Protein AF-L2F739-F1 (afdb_monomer_lite)

Structure (mmCIF, N/CA/C/O backbone):
data_AF-L2F739-F1
#
_entry.id   AF-L2F739-F1
#
loop_
_atom_site.group_PDB
_atom_site.id
_atom_site.type_symbol
_atom_site.label_atom_id
_atom_site.label_alt_id
_atom_site.label_comp_id
_atom_site.label_asym_id
_atom_site.label_entity_id
_atom_site.label_seq_id
_atom_site.pdbx_PDB_ins_code
_atom_site.Cartn_x
_atom_site.Cartn_y
_atom_site.Cartn_z
_atom_site.occupancy
_atom_site.B_iso_or_equiv
_atom_site.auth_seq_id
_atom_site.auth_comp_id
_atom_site.auth_asym_id
_atom_site.auth_atom_id
_atom_site.pdbx_PDB_model_num
ATOM 1 N N . MET A 1 1 ? -1.216 -64.409 35.225 1.00 67.25 1 MET A N 1
ATOM 2 C CA . MET A 1 1 ? -1.099 -62.925 35.277 1.00 67.25 1 MET A CA 1
ATOM 3 C C . MET A 1 1 ? -0.283 -62.296 34.138 1.00 67.25 1 MET A C 1
ATOM 5 O O . MET A 1 1 ? -0.705 -61.279 33.597 1.00 67.25 1 MET A O 1
ATOM 9 N N . THR A 1 2 ? 0.856 -62.864 33.727 1.00 81.44 2 THR A N 1
ATOM 10 C CA . THR A 1 2 ? 1.763 -62.263 32.718 1.00 81.44 2 THR A CA 1
ATOM 11 C C . THR A 1 2 ? 1.132 -62.043 31.331 1.00 81.44 2 THR A C 1
ATOM 13 O O . THR A 1 2 ? 1.406 -61.030 30.682 1.00 81.44 2 THR A O 1
ATOM 16 N N . GLY A 1 3 ? 0.235 -62.931 30.884 1.00 84.94 3 GLY A N 1
ATOM 17 C CA . GLY A 1 3 ? -0.478 -62.794 29.603 1.00 84.94 3 GLY A CA 1
ATOM 18 C C . GLY A 1 3 ? -1.440 -61.597 29.541 1.00 84.94 3 GLY A C 1
ATOM 19 O O . GLY A 1 3 ? -1.494 -60.889 28.534 1.00 84.94 3 GLY A O 1
ATOM 20 N N . PHE A 1 4 ? -2.140 -61.304 30.641 1.00 83.69 4 PHE A N 1
ATOM 21 C CA . PHE A 1 4 ? -3.095 -60.192 30.718 1.00 83.69 4 PHE A CA 1
ATOM 22 C C . PHE A 1 4 ? -2.386 -58.829 30.654 1.00 83.69 4 PHE A C 1
ATOM 24 O O . PHE A 1 4 ? -2.796 -57.935 29.910 1.00 83.69 4 PHE A O 1
ATOM 31 N N . ILE A 1 5 ? -1.238 -58.704 31.333 1.00 86.38 5 ILE A N 1
ATOM 32 C CA . ILE A 1 5 ? -0.396 -57.497 31.296 1.00 86.38 5 ILE A CA 1
ATOM 33 C C . ILE A 1 5 ? 0.148 -57.246 29.879 1.00 86.38 5 ILE A C 1
ATOM 35 O O . ILE A 1 5 ? 0.117 -56.107 29.398 1.00 86.38 5 ILE A O 1
ATOM 39 N N . LYS A 1 6 ? 0.588 -58.297 29.165 1.00 86.56 6 LYS A N 1
ATOM 40 C CA . LYS A 1 6 ? 1.022 -58.179 27.758 1.00 86.56 6 LYS A CA 1
ATOM 41 C C . LYS A 1 6 ? -0.115 -57.684 26.851 1.00 86.56 6 LYS A C 1
ATOM 43 O O . LYS A 1 6 ? 0.117 -56.787 26.036 1.00 86.56 6 LYS A O 1
ATOM 48 N N . LYS A 1 7 ? -1.343 -58.187 27.031 1.00 88.88 7 LYS A N 1
ATOM 49 C CA . LYS A 1 7 ? -2.523 -57.786 26.240 1.00 88.88 7 LYS A CA 1
ATOM 50 C C . LYS A 1 7 ? -2.897 -56.312 26.453 1.00 88.88 7 LYS A C 1
ATOM 52 O O . LYS A 1 7 ? -3.094 -55.587 25.476 1.00 88.88 7 LYS A O 1
ATOM 57 N N . ILE A 1 8 ? -2.887 -55.827 27.699 1.00 88.31 8 ILE A N 1
ATOM 58 C CA . ILE A 1 8 ? -3.132 -54.404 28.009 1.00 88.31 8 ILE A CA 1
ATOM 59 C C . ILE A 1 8 ? -2.053 -53.508 27.386 1.00 88.31 8 ILE A C 1
ATOM 61 O O . ILE A 1 8 ? -2.364 -52.458 26.812 1.00 88.31 8 ILE A O 1
ATOM 65 N N . LYS A 1 9 ? -0.779 -53.915 27.456 1.00 85.81 9 LYS A N 1
ATOM 66 C CA . LYS A 1 9 ? 0.335 -53.143 26.881 1.00 85.81 9 LYS A CA 1
ATOM 67 C C . LYS A 1 9 ? 0.230 -53.056 25.352 1.00 85.81 9 LYS A C 1
ATOM 69 O O . LYS A 1 9 ? 0.420 -51.973 24.795 1.00 85.81 9 LYS A O 1
ATOM 74 N N . ALA A 1 10 ? -0.162 -54.147 24.690 1.00 85.69 10 ALA A N 1
ATOM 75 C CA . ALA A 1 10 ? -0.420 -54.175 23.249 1.00 85.69 10 ALA A CA 1
ATOM 76 C C . ALA A 1 10 ? -1.598 -53.264 22.846 1.00 85.69 10 ALA A C 1
ATOM 78 O O . ALA A 1 10 ? -1.472 -52.470 21.910 1.00 85.69 10 ALA A O 1
ATOM 79 N N . MET A 1 11 ? -2.709 -53.289 23.594 1.00 87.75 11 MET A N 1
ATOM 80 C CA . MET A 1 11 ? -3.855 -52.397 23.355 1.00 87.75 11 MET A CA 1
ATOM 81 C C . MET A 1 11 ? -3.488 -50.915 23.523 1.00 87.75 11 MET A C 1
ATOM 83 O O . MET A 1 11 ? -3.843 -50.092 22.674 1.00 87.75 11 MET A O 1
ATOM 87 N N . LYS A 1 12 ? -2.717 -50.562 24.564 1.00 85.81 12 LYS A N 1
ATOM 88 C CA . LYS A 1 12 ? -2.228 -49.185 24.769 1.00 85.81 12 LYS A CA 1
ATOM 89 C C . LYS A 1 12 ? -1.313 -48.725 23.626 1.00 85.81 12 LYS A C 1
ATOM 91 O O . LYS A 1 12 ? -1.476 -47.605 23.137 1.00 85.81 12 LYS A O 1
ATOM 96 N N . MET A 1 13 ? -0.407 -49.584 23.148 1.00 85.69 13 MET A N 1
ATOM 97 C CA . MET A 1 13 ? 0.459 -49.266 22.002 1.00 85.69 13 MET A CA 1
ATOM 98 C C . MET A 1 13 ? -0.331 -49.066 20.702 1.00 85.69 13 MET A C 1
ATOM 100 O O . MET A 1 13 ? -0.058 -48.118 19.961 1.00 85.69 13 MET A O 1
ATOM 104 N N . ASN A 1 14 ? -1.342 -49.897 20.436 1.00 87.12 14 ASN A N 1
ATOM 105 C CA . ASN A 1 14 ? -2.196 -49.734 19.258 1.00 87.12 14 ASN A CA 1
ATOM 106 C C . ASN A 1 14 ? -3.022 -48.442 19.324 1.00 87.12 14 ASN A C 1
ATOM 108 O O . ASN A 1 14 ? -3.073 -47.699 18.340 1.00 87.12 14 ASN A O 1
ATOM 112 N N . ARG A 1 15 ? -3.577 -48.096 20.494 1.00 84.69 15 ARG A N 1
ATOM 113 C CA . ARG A 1 15 ? -4.313 -46.835 20.684 1.00 84.69 15 ARG A CA 1
ATOM 114 C C . ARG A 1 15 ? -3.415 -45.609 20.467 1.00 84.69 15 ARG A C 1
ATOM 116 O O . ARG A 1 15 ? -3.826 -44.670 19.785 1.00 84.69 15 ARG A O 1
ATOM 123 N N . ALA A 1 16 ? -2.169 -45.641 20.947 1.00 83.12 16 ALA A N 1
ATOM 124 C CA . ALA A 1 16 ? -1.191 -44.574 20.713 1.00 83.12 16 ALA A CA 1
ATOM 125 C C . ALA A 1 16 ? -0.824 -44.421 19.222 1.00 83.12 16 ALA A C 1
ATOM 127 O O . ALA A 1 16 ? -0.783 -43.299 18.708 1.00 83.12 16 ALA A O 1
ATOM 128 N N . LYS A 1 17 ? -0.629 -45.532 18.494 1.00 87.94 17 LYS A N 1
ATOM 129 C CA . LYS A 1 17 ? -0.374 -45.511 17.039 1.00 87.94 17 LYS A CA 1
ATOM 130 C C . LYS A 1 17 ? -1.552 -44.917 16.257 1.00 87.94 17 LYS A C 1
ATOM 132 O O . LYS A 1 17 ? -1.333 -44.104 15.357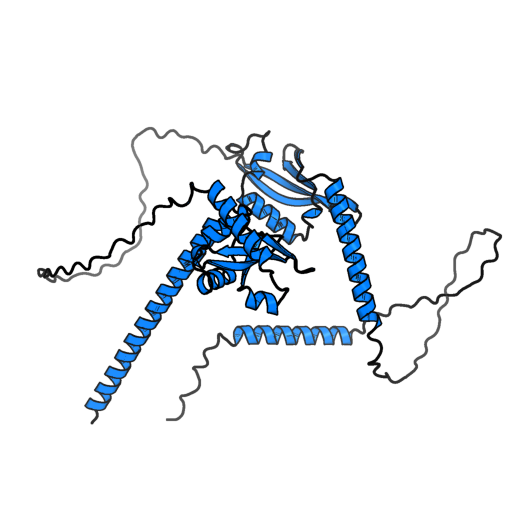 1.00 87.94 17 LYS A O 1
ATOM 137 N N . ILE A 1 18 ? -2.789 -45.265 16.619 1.00 88.06 18 ILE A N 1
ATOM 138 C CA . ILE A 1 18 ? -4.003 -44.723 15.982 1.00 88.06 18 ILE A CA 1
ATOM 139 C C . ILE A 1 18 ? -4.123 -43.212 16.230 1.00 88.06 18 ILE A C 1
ATOM 141 O O . ILE A 1 18 ? -4.359 -42.450 15.289 1.00 88.06 18 ILE A O 1
ATOM 145 N N . MET A 1 19 ? -3.902 -42.760 17.469 1.00 79.69 19 MET A N 1
ATOM 146 C CA . MET A 1 19 ? -3.938 -41.332 17.816 1.00 79.69 19 MET A CA 1
ATOM 147 C C . MET A 1 19 ? -2.846 -40.533 17.090 1.00 79.69 19 MET A C 1
ATOM 149 O O . MET A 1 19 ? -3.117 -39.445 16.578 1.00 79.69 19 MET A O 1
ATOM 153 N N . SER A 1 20 ? -1.639 -41.095 16.959 1.00 90.94 20 SER A N 1
ATOM 154 C CA . SER A 1 20 ? -0.543 -40.485 16.194 1.00 90.94 20 SER A CA 1
ATOM 155 C C . SER A 1 20 ? -0.905 -40.307 14.712 1.00 90.94 20 SER A C 1
ATOM 157 O O . SER A 1 20 ? -0.803 -39.197 14.183 1.00 90.94 20 SER A O 1
ATOM 159 N N . LYS A 1 21 ? -1.448 -41.350 14.061 1.00 90.38 21 LYS A N 1
ATOM 160 C CA . LYS A 1 21 ? -1.897 -41.280 12.656 1.00 90.38 21 LYS A CA 1
ATOM 161 C C . LYS A 1 21 ? -3.018 -40.253 12.447 1.00 90.38 21 LYS A C 1
ATOM 163 O O . LYS A 1 21 ? -2.969 -39.491 11.478 1.00 90.38 21 LYS A O 1
ATOM 168 N N . LYS A 1 22 ? -4.003 -40.174 13.356 1.00 89.44 22 LYS A N 1
ATOM 169 C CA . LYS A 1 22 ? -5.077 -39.158 13.294 1.00 89.44 22 LYS A CA 1
ATOM 170 C C . LYS A 1 22 ? -4.517 -37.734 13.395 1.00 89.44 22 LYS A C 1
ATOM 172 O O . LYS A 1 22 ? -4.870 -36.879 12.580 1.00 89.44 22 LYS A O 1
ATOM 177 N N . ASN A 1 23 ? -3.597 -37.489 14.329 1.00 89.44 23 ASN A N 1
ATOM 178 C CA . ASN A 1 23 ? -2.951 -36.184 14.488 1.00 89.44 23 ASN A CA 1
ATOM 179 C C . ASN A 1 23 ? -2.081 -35.811 13.280 1.00 89.44 23 ASN A C 1
ATOM 181 O O . ASN A 1 23 ? -2.120 -34.665 12.826 1.00 89.44 23 ASN A O 1
ATOM 185 N N . GLN A 1 24 ? -1.349 -36.771 12.709 1.00 91.94 24 GLN A N 1
ATOM 186 C CA . GLN A 1 24 ? -0.554 -36.560 11.498 1.00 91.94 24 GLN A CA 1
ATOM 187 C C . GLN A 1 24 ? -1.440 -36.212 10.292 1.00 91.94 24 GLN A C 1
ATOM 189 O O . GLN A 1 24 ? -1.155 -35.242 9.590 1.00 91.94 24 GLN A O 1
ATOM 194 N N . LYS A 1 25 ? -2.562 -36.920 10.095 1.00 92.94 25 LYS A N 1
ATOM 195 C CA . LYS A 1 25 ? -3.539 -36.617 9.032 1.00 92.94 25 LYS A CA 1
ATOM 196 C C . LYS A 1 25 ? -4.160 -35.227 9.209 1.00 92.94 25 LYS A C 1
ATOM 198 O O . LYS A 1 25 ? -4.282 -34.486 8.235 1.00 92.94 25 LYS A O 1
ATOM 203 N N . LYS A 1 26 ? -4.494 -34.831 10.445 1.00 91.94 26 LYS A N 1
ATOM 204 C CA . LYS A 1 26 ? -5.002 -33.481 10.757 1.00 91.94 26 LYS A CA 1
ATOM 205 C C . LYS A 1 26 ? -3.968 -32.394 10.432 1.00 91.94 26 LYS A C 1
ATOM 207 O O . LYS A 1 26 ? -4.311 -31.410 9.781 1.00 91.94 26 LYS A O 1
ATOM 212 N N . ARG A 1 27 ? -2.699 -32.596 10.813 1.00 89.62 27 ARG A N 1
ATOM 213 C CA . ARG A 1 27 ? -1.588 -31.683 10.477 1.00 89.62 27 ARG A CA 1
ATOM 214 C C . ARG A 1 27 ? -1.373 -31.569 8.967 1.00 89.62 27 ARG A C 1
ATOM 216 O O . ARG A 1 27 ? -1.222 -30.462 8.463 1.00 89.62 27 ARG A O 1
ATOM 223 N N . MET A 1 28 ? -1.419 -32.689 8.246 1.00 93.94 28 MET A N 1
ATOM 224 C CA . MET A 1 28 ? -1.268 -32.715 6.789 1.00 93.94 28 MET A CA 1
ATOM 225 C C . MET A 1 28 ? -2.395 -31.948 6.083 1.00 93.94 28 MET A C 1
ATOM 227 O O . MET A 1 28 ? -2.114 -31.127 5.215 1.00 93.94 28 MET A O 1
ATOM 231 N N . ARG A 1 29 ? -3.657 -32.134 6.500 1.00 91.06 29 ARG A N 1
ATOM 232 C CA . ARG A 1 29 ? -4.804 -31.373 5.965 1.00 91.06 29 ARG A CA 1
ATOM 233 C C . ARG A 1 29 ? -4.651 -29.867 6.191 1.00 91.06 29 ARG A C 1
ATOM 235 O O . ARG A 1 29 ? -4.855 -29.093 5.261 1.00 91.06 29 ARG A O 1
ATOM 242 N N . HIS A 1 30 ? -4.231 -29.459 7.390 1.00 83.19 30 HIS A N 1
ATOM 243 C CA . HIS A 1 30 ? -3.979 -28.049 7.693 1.00 83.19 30 HIS A CA 1
ATOM 244 C C . HIS A 1 30 ? -2.830 -27.476 6.845 1.00 83.19 30 HIS A C 1
ATOM 246 O O . HIS A 1 30 ? -2.929 -26.356 6.353 1.00 83.19 30 HIS A O 1
ATOM 252 N N . ALA A 1 31 ? -1.759 -28.245 6.625 1.00 84.69 31 ALA A N 1
ATOM 253 C CA . ALA A 1 31 ? -0.638 -27.827 5.783 1.00 84.69 31 ALA A CA 1
ATOM 254 C C . ALA A 1 31 ? -1.032 -27.690 4.301 1.00 84.69 31 ALA A C 1
ATOM 256 O O . ALA A 1 31 ? -0.622 -26.734 3.647 1.00 84.69 31 ALA A O 1
ATOM 257 N N . ILE A 1 32 ? -1.850 -28.609 3.774 1.00 88.50 32 ILE A N 1
ATOM 258 C CA . ILE A 1 32 ? -2.370 -28.535 2.399 1.00 88.50 32 ILE A CA 1
ATOM 259 C C . ILE A 1 32 ? -3.273 -27.308 2.232 1.00 88.50 32 ILE A C 1
ATOM 261 O O . ILE A 1 32 ? -3.100 -26.559 1.271 1.00 88.50 32 ILE A O 1
ATOM 265 N N . HIS A 1 33 ? -4.188 -27.066 3.177 1.00 78.06 33 HIS A N 1
ATOM 266 C CA . HIS A 1 33 ? -5.046 -25.879 3.167 1.00 78.06 33 HIS A CA 1
ATOM 267 C C . HIS A 1 33 ? -4.211 -24.591 3.177 1.00 78.06 33 HIS A C 1
ATOM 269 O O . HIS A 1 33 ? -4.406 -23.716 2.341 1.00 78.06 33 HIS A O 1
ATOM 275 N N . GLN A 1 34 ? -3.209 -24.518 4.054 1.00 73.62 34 GLN A N 1
ATOM 276 C CA . GLN A 1 34 ? -2.323 -23.360 4.159 1.00 73.62 34 GLN A CA 1
ATOM 277 C C . GLN A 1 34 ? -1.484 -23.131 2.889 1.00 73.62 34 GLN A C 1
ATOM 279 O O . GLN A 1 34 ? -1.303 -21.989 2.477 1.00 73.62 34 GLN A O 1
ATOM 284 N N . ARG A 1 35 ? -1.019 -24.199 2.220 1.00 75.69 35 ARG A N 1
ATOM 285 C CA . ARG A 1 35 ? -0.319 -24.094 0.926 1.00 75.69 35 ARG A CA 1
ATOM 286 C C . ARG A 1 35 ? -1.227 -23.592 -0.194 1.00 75.69 35 ARG A C 1
ATOM 288 O O . ARG A 1 35 ? -0.781 -22.765 -0.983 1.00 75.69 35 ARG A O 1
ATOM 295 N N . ARG A 1 36 ? -2.473 -24.077 -0.271 1.00 75.75 36 ARG A N 1
ATOM 296 C CA . ARG A 1 36 ? -3.456 -23.586 -1.253 1.00 75.75 36 ARG A CA 1
ATOM 297 C C . ARG A 1 36 ? -3.735 -22.101 -1.048 1.00 75.75 36 ARG A C 1
ATOM 299 O O . ARG A 1 36 ? -3.716 -21.352 -2.015 1.00 75.75 36 ARG A O 1
ATOM 306 N N . GLU A 1 37 ? -3.893 -21.663 0.198 1.00 68.12 37 GLU A N 1
ATOM 307 C CA . GLU A 1 37 ? -4.050 -20.239 0.501 1.00 68.12 37 GLU A CA 1
ATOM 308 C C . GLU A 1 37 ? -2.829 -19.424 0.089 1.00 68.12 37 GLU A C 1
ATOM 310 O O . GLU A 1 37 ? -2.983 -18.423 -0.599 1.00 68.12 37 GLU A O 1
ATOM 315 N N . ASP A 1 38 ? -1.617 -19.857 0.445 1.00 69.00 38 ASP A N 1
ATOM 316 C CA . ASP A 1 38 ? -0.391 -19.149 0.061 1.00 69.00 38 ASP A CA 1
ATOM 317 C C . ASP A 1 38 ? -0.229 -19.056 -1.472 1.00 69.00 38 ASP A C 1
ATOM 319 O O . ASP A 1 38 ? 0.294 -18.059 -1.971 1.00 69.00 38 ASP A O 1
ATOM 323 N N . GLN A 1 39 ? -0.699 -20.054 -2.231 1.00 70.81 39 GLN A N 1
ATOM 324 C CA . GLN A 1 39 ? -0.739 -19.993 -3.697 1.00 70.81 39 GLN A CA 1
ATOM 325 C C . GLN A 1 39 ? -1.788 -18.999 -4.214 1.00 70.81 39 GLN A C 1
ATOM 327 O O . GLN A 1 39 ? -1.472 -18.216 -5.109 1.00 70.81 39 GLN A O 1
ATOM 332 N N . ILE A 1 40 ? -2.991 -18.978 -3.630 1.00 65.06 40 ILE A N 1
ATOM 333 C CA . ILE A 1 40 ? -4.033 -17.993 -3.965 1.00 65.06 40 ILE A CA 1
ATOM 334 C C . ILE A 1 40 ? -3.528 -16.575 -3.663 1.00 65.06 40 ILE A C 1
ATOM 336 O O . ILE A 1 40 ? -3.599 -15.709 -4.524 1.00 65.06 40 ILE A O 1
ATOM 340 N N . PHE A 1 41 ? -2.901 -16.347 -2.504 1.00 58.59 41 PHE A N 1
ATOM 341 C CA . PHE A 1 41 ? -2.300 -15.054 -2.156 1.00 58.59 41 PHE A CA 1
ATOM 342 C C . PHE A 1 41 ? -1.212 -14.611 -3.139 1.00 58.59 41 PHE A C 1
ATOM 344 O O . PHE A 1 41 ? -1.096 -13.420 -3.420 1.00 58.59 41 PHE A O 1
ATOM 351 N N . LYS A 1 42 ? -0.396 -15.543 -3.647 1.00 62.44 42 LYS A N 1
ATOM 352 C CA . LYS A 1 42 ? 0.616 -15.221 -4.662 1.00 62.44 42 LYS A CA 1
ATOM 353 C C . LYS A 1 42 ? -0.017 -14.840 -6.003 1.00 62.44 42 LYS A C 1
ATOM 355 O O . LYS A 1 42 ? 0.483 -13.910 -6.618 1.00 62.44 42 LYS A O 1
ATOM 360 N N . LYS A 1 43 ? -1.103 -15.506 -6.416 1.00 58.59 43 LYS A N 1
ATOM 361 C CA . LYS A 1 43 ? -1.837 -15.179 -7.653 1.00 58.59 43 LYS A CA 1
ATOM 362 C C . LYS A 1 43 ? -2.639 -13.875 -7.557 1.00 58.59 43 LYS A C 1
ATOM 364 O O . LYS A 1 43 ? -2.685 -13.122 -8.519 1.00 58.59 43 LYS A O 1
ATOM 369 N N . VAL A 1 44 ? -3.230 -13.568 -6.402 1.00 55.00 44 VAL A N 1
ATOM 370 C CA . VAL A 1 44 ? -3.993 -12.317 -6.211 1.00 55.00 44 VAL A CA 1
ATOM 371 C C . VAL A 1 44 ? -3.073 -11.092 -6.258 1.00 55.00 44 VAL A C 1
ATOM 373 O O . VAL A 1 44 ? -3.451 -10.064 -6.802 1.00 55.00 44 VAL A O 1
ATOM 376 N N . LYS A 1 45 ? -1.819 -11.211 -5.796 1.00 56.03 45 LYS A N 1
ATOM 377 C CA . LYS A 1 45 ? -0.814 -10.140 -5.934 1.00 56.03 45 LYS A CA 1
ATOM 378 C C . LYS A 1 45 ? -0.455 -9.779 -7.380 1.00 56.03 45 LYS A C 1
ATOM 380 O O . LYS A 1 45 ? 0.146 -8.734 -7.587 1.00 56.03 45 LYS A O 1
ATOM 385 N N . THR A 1 46 ? -0.753 -10.642 -8.348 1.00 53.19 46 THR A N 1
ATOM 386 C CA . THR A 1 46 ? -0.396 -10.435 -9.760 1.00 53.19 46 THR A CA 1
ATOM 387 C C . THR A 1 46 ? -1.554 -9.917 -10.616 1.00 53.19 46 THR A C 1
ATOM 389 O O . THR A 1 46 ? -1.350 -9.671 -11.795 1.00 53.19 46 THR A O 1
ATOM 392 N N . ALA A 1 47 ? -2.752 -9.736 -10.053 1.00 54.97 47 ALA A N 1
ATOM 393 C CA . ALA A 1 47 ? -3.973 -9.461 -10.815 1.00 54.97 47 ALA A CA 1
ATOM 394 C C . ALA A 1 47 ? -4.347 -7.964 -10.914 1.00 54.97 47 ALA A C 1
ATOM 396 O O . ALA A 1 47 ? -5.523 -7.637 -10.956 1.00 54.97 47 ALA A O 1
ATOM 397 N N . GLY A 1 48 ? -3.379 -7.040 -10.909 1.00 69.38 48 GLY A N 1
ATOM 398 C CA . GLY A 1 48 ? -3.652 -5.602 -11.106 1.00 69.38 48 GLY A CA 1
ATOM 399 C C . GLY A 1 48 ? -4.337 -4.870 -9.938 1.00 69.38 48 GLY A C 1
ATOM 400 O O . GLY A 1 48 ? -4.503 -3.659 -10.001 1.00 69.38 48 GLY A O 1
ATOM 401 N N . HIS A 1 49 ? -4.677 -5.571 -8.856 1.00 77.25 49 HIS A N 1
ATOM 402 C CA . HIS A 1 49 ? -5.257 -4.993 -7.643 1.00 77.25 49 HIS A CA 1
ATOM 403 C C . HIS A 1 49 ? -4.203 -4.298 -6.772 1.00 77.25 49 HIS A C 1
ATOM 405 O O . HIS A 1 49 ? -3.181 -4.900 -6.420 1.00 77.25 49 HIS A O 1
ATOM 411 N N . PHE A 1 50 ? -4.455 -3.044 -6.382 1.00 85.62 50 PHE A N 1
ATOM 412 C CA . PHE A 1 50 ? -3.584 -2.318 -5.450 1.00 85.62 50 PHE A CA 1
ATOM 413 C C . PHE A 1 50 ? -3.760 -2.845 -4.021 1.00 85.62 50 PHE A C 1
ATOM 415 O O . PHE A 1 50 ? -2.785 -3.000 -3.273 1.00 85.62 50 PHE A O 1
ATOM 422 N N . SER A 1 51 ? -4.997 -3.162 -3.633 1.00 92.25 51 SER A N 1
ATOM 423 C CA . SER A 1 51 ? -5.311 -3.614 -2.284 1.00 92.25 51 SER A CA 1
ATOM 424 C C . SER A 1 51 ? -5.126 -5.121 -2.126 1.00 92.25 51 SER A C 1
ATOM 426 O O . SER A 1 51 ? -5.640 -5.931 -2.892 1.00 92.25 51 SER A O 1
ATOM 428 N N . TYR A 1 52 ? -4.442 -5.538 -1.058 1.00 94.25 52 TYR A N 1
ATOM 429 C CA . TYR A 1 52 ? -4.325 -6.960 -0.715 1.00 94.25 52 TYR A CA 1
ATOM 430 C C . TYR A 1 52 ? -4.372 -7.205 0.791 1.00 94.25 52 TYR A C 1
ATOM 432 O O . TYR A 1 52 ? -3.850 -6.435 1.601 1.00 94.25 52 TYR A O 1
ATOM 440 N N . LEU A 1 53 ? -4.967 -8.327 1.198 1.00 96.19 53 LEU A N 1
ATOM 441 C CA . LEU A 1 53 ? -5.125 -8.656 2.612 1.00 96.19 53 LEU A CA 1
ATOM 442 C C . LEU A 1 53 ? -3.874 -9.315 3.197 1.00 96.19 53 LEU A C 1
ATOM 444 O O . LEU A 1 53 ? -3.252 -10.204 2.613 1.00 96.19 53 LEU A O 1
ATOM 448 N N . SER A 1 54 ? -3.528 -8.933 4.424 1.00 96.12 54 SER A N 1
ATOM 449 C CA . SER A 1 54 ? -2.586 -9.695 5.237 1.00 96.12 54 SER A CA 1
ATOM 450 C C . SER A 1 54 ? -3.191 -11.038 5.680 1.00 96.12 54 SER A C 1
ATOM 452 O O . SER A 1 54 ? -4.409 -11.190 5.772 1.00 96.12 54 SER A O 1
ATOM 454 N N . LYS A 1 55 ? -2.344 -12.008 6.062 1.00 95.44 55 LYS A N 1
ATOM 455 C CA . LYS A 1 55 ? -2.810 -13.278 6.663 1.00 95.44 55 LYS A CA 1
ATOM 456 C C . LYS A 1 55 ? -3.706 -13.046 7.887 1.00 95.44 55 LYS A C 1
ATOM 458 O O . LYS A 1 55 ? -4.652 -13.792 8.119 1.00 95.44 55 LYS A O 1
ATOM 463 N N . HIS A 1 56 ? -3.411 -12.003 8.666 1.00 97.44 56 HIS A N 1
ATOM 464 C CA . HIS A 1 56 ? -4.222 -11.625 9.818 1.00 97.44 56 HIS A CA 1
ATOM 465 C C . HIS A 1 56 ? -5.577 -11.048 9.391 1.00 97.44 56 HIS A C 1
ATOM 467 O O . HIS A 1 56 ? -6.599 -11.471 9.925 1.00 97.44 56 HIS A O 1
ATOM 473 N N . ALA A 1 57 ? -5.594 -10.154 8.399 1.00 97.50 57 ALA A N 1
ATOM 474 C CA . ALA A 1 57 ? -6.820 -9.573 7.858 1.00 97.50 57 ALA A CA 1
ATOM 475 C C . ALA A 1 57 ? -7.757 -10.644 7.298 1.00 97.50 57 ALA A C 1
ATOM 477 O O . ALA A 1 57 ? -8.926 -10.645 7.656 1.00 97.50 57 ALA A O 1
ATOM 478 N N . VAL A 1 58 ? -7.247 -11.611 6.525 1.00 96.75 58 VAL A N 1
ATOM 479 C CA . VAL A 1 58 ? -8.071 -12.720 6.007 1.00 96.75 58 VAL A CA 1
ATOM 480 C C . VAL A 1 58 ? -8.686 -13.542 7.132 1.00 96.75 58 VAL A C 1
ATOM 482 O O . VAL A 1 58 ? -9.873 -13.860 7.087 1.00 96.75 58 VAL A O 1
ATOM 485 N N . LYS A 1 59 ? -7.910 -13.852 8.178 1.00 97.19 59 LYS A N 1
ATOM 486 C CA . LYS A 1 59 ? -8.444 -14.554 9.349 1.00 97.19 59 LYS A CA 1
ATOM 487 C C . LYS A 1 59 ? -9.554 -13.747 10.026 1.00 97.19 59 LYS A C 1
ATOM 489 O O . LYS A 1 59 ? -10.564 -14.331 10.399 1.00 97.19 59 LYS A O 1
ATOM 494 N N . ARG A 1 60 ? -9.374 -12.434 10.202 1.00 97.94 60 ARG A N 1
ATOM 495 C CA . ARG A 1 60 ? -10.373 -11.569 10.848 1.00 97.94 60 ARG A CA 1
ATOM 496 C C . ARG A 1 60 ? -11.619 -11.369 9.996 1.00 97.94 60 ARG A C 1
ATOM 498 O O . ARG A 1 60 ? -12.699 -11.440 10.563 1.00 97.94 60 ARG A O 1
ATOM 505 N N . LEU A 1 61 ? -11.470 -11.204 8.683 1.00 97.69 61 LEU A N 1
ATOM 506 C CA . LEU A 1 61 ? -12.586 -11.099 7.744 1.00 97.69 61 LEU A CA 1
ATOM 507 C C . LEU A 1 61 ? -13.487 -12.334 7.855 1.00 97.69 61 LEU A C 1
ATOM 509 O O . LEU A 1 61 ? -14.656 -12.212 8.185 1.00 97.69 61 LEU A O 1
ATOM 513 N N . ARG A 1 62 ? -12.913 -13.539 7.751 1.00 96.38 62 ARG A N 1
ATOM 514 C CA . ARG A 1 62 ? -13.673 -14.799 7.872 1.00 96.38 62 ARG A CA 1
ATOM 515 C C . ARG A 1 62 ? -14.328 -15.026 9.231 1.00 96.38 62 ARG A C 1
ATOM 517 O O . ARG A 1 62 ? -15.270 -15.796 9.329 1.00 96.38 62 ARG A O 1
ATOM 524 N N . GLN A 1 63 ? -13.767 -14.452 10.292 1.00 97.50 63 GLN A N 1
ATOM 525 C CA . GLN A 1 63 ? -14.316 -14.586 11.642 1.00 97.50 63 GLN A CA 1
ATOM 526 C C . GLN A 1 63 ? -15.470 -13.621 11.911 1.00 97.50 63 GLN A C 1
ATOM 528 O O . GLN A 1 63 ? -16.177 -13.820 12.891 1.00 97.50 63 GLN A O 1
ATOM 533 N N . ARG A 1 64 ? -15.585 -12.543 11.130 1.00 97.62 64 ARG A N 1
ATOM 534 C CA . ARG A 1 64 ? -16.436 -11.391 11.453 1.00 97.62 64 ARG A CA 1
ATOM 535 C C . ARG A 1 64 ? -17.474 -11.082 10.386 1.00 97.62 64 ARG A C 1
ATOM 537 O O . ARG A 1 64 ? -18.440 -10.414 10.706 1.00 97.62 64 ARG A O 1
ATOM 544 N N . THR A 1 65 ? -17.251 -11.529 9.155 1.00 97.69 65 THR A N 1
ATOM 545 C CA . THR A 1 65 ? -18.093 -11.213 8.002 1.00 97.69 65 THR A CA 1
ATOM 546 C C . THR A 1 65 ? -18.293 -12.454 7.145 1.00 97.69 65 THR A C 1
ATOM 548 O O . THR A 1 65 ? -17.389 -13.297 7.058 1.00 97.69 65 THR A O 1
ATOM 551 N N . GLN A 1 66 ? -19.393 -12.500 6.408 1.00 97.00 66 GLN A N 1
ATOM 552 C CA . GLN A 1 66 ? -19.634 -13.480 5.348 1.00 97.00 66 GLN A CA 1
ATOM 553 C C . GLN A 1 66 ? -19.029 -13.077 3.989 1.00 97.00 66 GLN A C 1
ATOM 555 O O . GLN A 1 66 ? -19.166 -13.806 3.000 1.00 97.00 66 GLN A O 1
ATOM 560 N N . MET A 1 67 ? -18.341 -11.935 3.917 1.00 95.44 67 MET A N 1
ATOM 561 C CA . MET A 1 67 ? -17.728 -11.441 2.687 1.00 95.44 67 MET A CA 1
ATOM 562 C C . MET A 1 67 ? -16.450 -12.211 2.321 1.00 95.44 67 MET A C 1
ATOM 564 O O . MET A 1 67 ? -15.620 -12.556 3.170 1.00 95.44 67 MET A O 1
ATOM 568 N N . THR A 1 68 ? -16.272 -12.489 1.027 1.00 95.38 68 THR A N 1
ATOM 569 C CA . THR A 1 68 ? -15.069 -13.166 0.529 1.00 95.38 68 THR A CA 1
ATOM 570 C C . THR A 1 68 ? -13.889 -12.198 0.465 1.00 95.38 68 THR A C 1
ATOM 572 O O . THR A 1 68 ? -14.043 -10.980 0.398 1.00 95.38 68 THR A O 1
ATOM 575 N N . THR A 1 69 ? -12.667 -12.736 0.470 1.00 95.06 69 THR A N 1
ATOM 576 C CA . THR A 1 69 ? -11.459 -11.907 0.352 1.00 95.06 69 THR A CA 1
ATOM 577 C C . THR A 1 69 ? -11.391 -11.171 -0.980 1.00 95.06 69 THR A C 1
ATOM 579 O O . THR A 1 69 ? -10.901 -10.052 -1.001 1.00 95.06 69 THR A O 1
ATOM 582 N N . VAL A 1 70 ? -11.873 -11.808 -2.055 1.00 92.44 70 VAL A N 1
ATOM 583 C CA . VAL A 1 70 ? -11.897 -11.247 -3.414 1.00 92.44 70 VAL A CA 1
ATOM 584 C C . VAL A 1 70 ? -12.909 -10.107 -3.497 1.00 92.44 70 VAL A C 1
ATOM 586 O O . VAL A 1 70 ? -12.558 -9.030 -3.965 1.00 92.44 70 VAL A O 1
ATOM 589 N N . ALA A 1 71 ? -14.113 -10.307 -2.948 1.00 93.75 71 ALA A N 1
ATOM 590 C CA . ALA A 1 71 ? -15.127 -9.259 -2.874 1.00 93.75 71 ALA A CA 1
ATOM 591 C C . ALA A 1 71 ? -14.614 -8.037 -2.099 1.00 93.75 71 ALA A C 1
ATOM 593 O O . ALA A 1 71 ? -14.744 -6.918 -2.583 1.00 93.75 71 ALA A O 1
ATOM 594 N N . LEU A 1 72 ? -13.944 -8.240 -0.952 1.00 96.19 72 LEU A N 1
ATOM 595 C CA . LEU A 1 72 ? -13.368 -7.117 -0.206 1.00 96.19 72 LEU A CA 1
ATOM 596 C C . LEU A 1 72 ? -12.301 -6.370 -1.017 1.00 96.19 72 LEU A C 1
ATOM 598 O O . LEU A 1 72 ? -12.313 -5.146 -1.027 1.00 96.19 72 LEU A O 1
ATOM 602 N N . THR A 1 73 ? -11.352 -7.073 -1.650 1.00 94.56 73 THR A N 1
ATOM 603 C CA . THR A 1 73 ? -10.295 -6.418 -2.449 1.00 94.56 73 THR A CA 1
ATOM 604 C C . THR A 1 73 ? -10.864 -5.640 -3.620 1.00 94.56 73 THR A C 1
ATOM 606 O O . THR A 1 73 ? -10.430 -4.518 -3.850 1.00 94.56 73 THR A O 1
ATOM 609 N N . HIS A 1 74 ? -11.861 -6.201 -4.304 1.00 93.19 74 HIS A N 1
ATOM 610 C CA . HIS A 1 74 ? -12.515 -5.538 -5.424 1.00 93.19 74 HIS A CA 1
ATOM 611 C C . HIS A 1 74 ? -13.276 -4.289 -4.964 1.00 93.19 74 HIS A C 1
ATOM 613 O O . HIS A 1 74 ? -13.133 -3.223 -5.556 1.00 93.19 74 HIS A O 1
ATOM 619 N N . LEU A 1 75 ? -14.000 -4.385 -3.846 1.00 95.25 75 LEU A N 1
ATOM 620 C CA . LEU A 1 75 ? -14.662 -3.239 -3.227 1.00 95.25 75 LEU A CA 1
ATOM 621 C C . LEU A 1 75 ? -13.657 -2.148 -2.817 1.00 95.25 75 LEU A C 1
ATOM 623 O O . LEU A 1 75 ? -13.914 -0.964 -3.026 1.00 95.25 75 LEU A O 1
ATOM 627 N N . LEU A 1 76 ? -12.501 -2.542 -2.256 1.00 94.44 76 LEU A N 1
ATOM 628 C CA . LEU A 1 76 ? -11.461 -1.606 -1.818 1.00 94.44 76 LEU A CA 1
ATOM 629 C C . LEU A 1 76 ? -10.825 -0.835 -2.985 1.00 94.44 76 LEU A C 1
ATOM 631 O O . LEU A 1 76 ? -10.483 0.336 -2.816 1.00 94.44 76 LEU A O 1
ATOM 635 N N . ASP A 1 77 ? -10.621 -1.498 -4.121 1.00 93.75 77 ASP A N 1
ATOM 636 C CA . ASP A 1 77 ? -9.940 -0.919 -5.281 1.00 93.75 77 ASP A CA 1
ATOM 637 C C . ASP A 1 77 ? -10.861 -0.041 -6.134 1.00 93.75 77 ASP A C 1
ATOM 639 O O . ASP A 1 77 ? -10.395 0.948 -6.692 1.00 93.75 77 ASP A O 1
ATOM 643 N N . ASN A 1 78 ? -12.161 -0.340 -6.164 1.00 93.75 78 ASN A N 1
ATOM 644 C CA . ASN A 1 78 ? -13.153 0.411 -6.943 1.00 93.75 78 ASN A CA 1
ATOM 645 C C . ASN A 1 78 ? -13.859 1.518 -6.142 1.00 93.75 78 ASN A C 1
ATOM 647 O O . ASN A 1 78 ? -14.900 2.020 -6.548 1.00 93.75 78 ASN A O 1
ATOM 651 N N . GLY A 1 79 ? -13.320 1.902 -4.982 1.00 93.62 79 GLY A N 1
ATOM 652 C CA . GLY A 1 79 ? -13.825 3.051 -4.225 1.00 93.62 79 GLY A CA 1
ATOM 653 C C . GLY A 1 79 ? -15.165 2.838 -3.511 1.00 93.62 79 GLY A C 1
ATOM 654 O O . GLY A 1 79 ? -15.742 3.811 -3.035 1.00 93.62 79 GLY A O 1
ATOM 655 N N . GLY A 1 80 ? -15.638 1.597 -3.351 1.00 95.38 80 GLY A N 1
ATOM 656 C CA . GLY A 1 80 ? -16.901 1.272 -2.667 1.00 95.38 80 GLY A CA 1
ATOM 657 C C . GLY A 1 80 ? -16.843 1.393 -1.137 1.00 95.38 80 GLY A C 1
ATOM 658 O O . GLY A 1 80 ? -17.419 0.575 -0.419 1.00 95.38 80 GLY A O 1
ATOM 659 N N . MET A 1 81 ? -16.071 2.347 -0.610 1.00 97.19 81 MET A N 1
ATOM 660 C CA . MET A 1 81 ? -15.816 2.500 0.822 1.00 97.19 81 MET A CA 1
ATOM 661 C C . MET A 1 81 ? -15.604 3.950 1.223 1.00 97.19 81 MET A C 1
ATOM 663 O O . MET A 1 81 ? -15.032 4.749 0.483 1.00 97.19 81 MET A O 1
ATOM 667 N N . LEU A 1 82 ? -15.950 4.248 2.470 1.00 98.12 82 LEU A N 1
ATOM 668 C CA . LEU A 1 82 ? -15.801 5.571 3.049 1.00 98.12 82 LEU A CA 1
ATOM 669 C C . LEU A 1 82 ? -14.498 5.672 3.851 1.00 98.12 82 LEU A C 1
ATOM 671 O O . LEU A 1 82 ? -14.242 4.890 4.768 1.00 98.12 82 LEU A O 1
ATOM 675 N N . ASN A 1 83 ? -13.670 6.669 3.550 1.00 97.44 83 ASN A N 1
ATOM 676 C CA . ASN A 1 83 ? -12.518 6.990 4.387 1.00 97.44 83 ASN A CA 1
ATOM 677 C C . ASN A 1 83 ? -12.977 7.716 5.657 1.00 97.44 83 ASN A C 1
ATOM 679 O O . ASN A 1 83 ? -13.358 8.881 5.595 1.00 97.44 83 ASN A O 1
ATOM 683 N N . ILE A 1 84 ? -12.888 7.048 6.806 1.00 97.75 84 ILE A N 1
ATOM 684 C CA . ILE A 1 84 ? -13.325 7.613 8.091 1.00 97.75 84 ILE A CA 1
ATOM 685 C C . ILE A 1 84 ? -12.194 8.278 8.878 1.00 97.75 84 ILE A C 1
ATOM 687 O O . ILE A 1 84 ? -12.456 8.866 9.922 1.00 97.75 84 ILE A O 1
ATOM 691 N N . GLY A 1 85 ? -10.946 8.185 8.411 1.00 95.81 85 GLY A N 1
ATOM 692 C CA . GLY A 1 85 ? -9.820 8.896 9.010 1.00 95.81 85 GLY A CA 1
ATOM 693 C C . GLY A 1 85 ? -8.483 8.174 8.891 1.00 95.81 85 GLY A C 1
ATOM 694 O O . GLY A 1 85 ? -8.372 7.034 8.431 1.00 95.81 85 GLY A O 1
ATOM 695 N N . ARG A 1 86 ? -7.432 8.868 9.328 1.00 94.88 86 ARG A N 1
ATOM 696 C CA . ARG A 1 86 ? -6.040 8.420 9.239 1.00 94.88 86 ARG A CA 1
ATOM 697 C C . ARG A 1 86 ? -5.381 8.507 10.605 1.00 94.88 86 ARG A C 1
ATOM 699 O O . ARG A 1 86 ? -5.538 9.503 11.303 1.00 94.88 86 ARG A O 1
ATOM 706 N N . ILE A 1 87 ? -4.611 7.485 10.969 1.00 84.06 87 ILE A N 1
ATOM 707 C CA . ILE A 1 87 ? -3.831 7.503 12.208 1.00 84.06 87 ILE A CA 1
ATOM 708 C C . ILE A 1 87 ? -2.507 8.230 11.919 1.00 84.06 87 ILE A C 1
ATOM 710 O O . ILE A 1 87 ? -1.684 7.693 11.159 1.00 84.06 87 ILE A O 1
ATOM 714 N N . PRO A 1 88 ? -2.278 9.433 12.484 1.00 78.62 88 PRO A N 1
ATOM 715 C CA . PRO A 1 88 ? -1.063 10.195 12.225 1.00 78.62 88 PRO A CA 1
ATOM 716 C C . PRO A 1 88 ? 0.177 9.403 12.658 1.00 78.62 88 PRO A C 1
ATOM 718 O O . PRO A 1 88 ? 0.167 8.666 13.642 1.00 78.62 88 PRO A O 1
ATOM 721 N N . GLY A 1 89 ? 1.250 9.506 11.871 1.00 79.94 89 GLY A N 1
ATOM 722 C CA . GLY A 1 89 ? 2.534 8.850 12.144 1.00 79.94 89 GLY A CA 1
ATOM 723 C C . GLY A 1 89 ? 2.640 7.368 11.753 1.00 79.94 89 GLY A C 1
ATOM 724 O O . GLY A 1 89 ? 3.755 6.870 11.617 1.00 79.94 89 GLY A O 1
ATOM 725 N N . LEU A 1 90 ? 1.531 6.654 11.509 1.00 77.94 90 LEU A N 1
ATOM 726 C CA . LEU A 1 90 ? 1.571 5.219 11.166 1.00 77.94 90 LEU A CA 1
ATOM 727 C C . LEU A 1 90 ? 1.343 4.899 9.680 1.00 77.94 90 LEU A C 1
ATOM 729 O O . LEU A 1 90 ? 1.472 3.731 9.308 1.00 77.94 90 LEU A O 1
ATOM 733 N N . ASN A 1 91 ? 1.029 5.894 8.839 1.00 89.06 91 ASN A N 1
ATOM 734 C CA . ASN A 1 91 ? 0.619 5.706 7.434 1.00 89.06 91 ASN A CA 1
ATOM 735 C C . ASN A 1 91 ? -0.490 4.649 7.295 1.00 89.06 91 ASN A C 1
ATOM 737 O O . ASN A 1 91 ? -0.421 3.749 6.454 1.00 89.06 91 ASN A O 1
ATOM 741 N N . ARG A 1 92 ? -1.477 4.716 8.196 1.00 94.94 92 ARG A N 1
ATOM 742 C CA . ARG A 1 92 ? -2.628 3.816 8.211 1.00 94.94 92 ARG A CA 1
ATOM 743 C C . ARG A 1 92 ? -3.914 4.607 8.096 1.00 94.94 92 ARG A C 1
ATOM 745 O O . ARG A 1 92 ? -4.102 5.576 8.831 1.00 94.94 92 ARG A O 1
ATOM 752 N N . GLN A 1 93 ? -4.797 4.122 7.244 1.00 96.69 93 GLN A N 1
ATOM 753 C CA . GLN A 1 93 ? -6.116 4.674 6.995 1.00 96.69 93 GLN A CA 1
ATOM 754 C C . GLN A 1 93 ? -7.179 3.667 7.429 1.00 96.69 93 GLN A C 1
ATOM 756 O O . GLN A 1 93 ? -7.055 2.463 7.176 1.00 96.69 93 GLN A O 1
ATOM 761 N N . SER A 1 94 ? -8.201 4.169 8.111 1.00 97.69 94 SER A N 1
ATOM 762 C CA . SER A 1 94 ? -9.391 3.410 8.480 1.00 97.69 94 SER A CA 1
ATOM 763 C C . SER A 1 94 ? -10.441 3.603 7.388 1.00 97.69 94 SER A C 1
ATOM 765 O O . SER A 1 94 ? -10.881 4.722 7.128 1.00 97.69 94 SER A O 1
ATOM 767 N N . LEU A 1 95 ? -10.819 2.510 6.734 1.00 98.19 95 LEU A N 1
ATOM 768 C CA . LEU A 1 95 ? -11.779 2.479 5.633 1.00 98.19 95 LEU A CA 1
ATOM 769 C C . LEU A 1 95 ? -13.035 1.748 6.103 1.00 98.19 95 LEU A C 1
ATOM 771 O O . LEU A 1 95 ? -12.955 0.592 6.517 1.00 98.19 95 LEU A O 1
ATOM 775 N N . LEU A 1 96 ? -14.176 2.421 6.066 1.00 98.50 96 LEU A N 1
ATOM 776 C CA . LEU A 1 96 ? -15.476 1.872 6.422 1.00 98.50 96 LEU A CA 1
ATOM 777 C C . LEU A 1 96 ? -16.126 1.260 5.180 1.00 98.50 96 LEU A C 1
ATOM 779 O O . LEU A 1 96 ? -16.239 1.920 4.149 1.00 98.50 96 LEU A O 1
ATOM 783 N N . PHE A 1 97 ? -16.562 0.010 5.288 1.00 98.44 97 PHE A N 1
ATOM 784 C CA . PHE A 1 97 ? -17.255 -0.695 4.214 1.00 98.44 97 PHE A CA 1
ATOM 785 C C . PHE A 1 97 ? -18.502 -1.405 4.745 1.00 98.44 97 PHE A C 1
ATOM 787 O O . PHE A 1 97 ? -18.548 -1.802 5.914 1.00 98.44 97 PHE A O 1
ATOM 794 N N . TYR A 1 98 ? -19.502 -1.577 3.883 1.00 98.50 98 TYR A N 1
ATOM 795 C CA . TYR A 1 98 ? -20.738 -2.293 4.190 1.00 98.50 98 TYR A CA 1
ATOM 796 C C . TYR A 1 98 ? -20.653 -3.747 3.708 1.00 98.50 98 TYR A C 1
ATOM 798 O O . TYR A 1 98 ? -20.200 -4.005 2.594 1.00 98.50 98 TYR A O 1
ATOM 806 N N . SER A 1 99 ? -21.058 -4.704 4.550 1.00 97.81 99 SER A N 1
ATOM 807 C CA . SER A 1 99 ? -21.216 -6.107 4.151 1.00 97.81 99 SER A CA 1
ATOM 808 C C . SER A 1 99 ? -22.699 -6.385 3.905 1.00 97.81 99 SER A C 1
ATOM 810 O O . SER A 1 99 ? -23.461 -6.407 4.874 1.00 97.81 99 SER A O 1
ATOM 812 N N . PRO A 1 100 ? -23.130 -6.644 2.659 1.00 96.81 100 PRO A N 1
ATOM 813 C CA . PRO A 1 100 ? -24.542 -6.882 2.345 1.00 96.81 100 PRO A CA 1
ATOM 814 C C . PRO A 1 100 ? -25.089 -8.138 3.034 1.00 96.81 100 PRO A C 1
ATOM 816 O O . PRO A 1 100 ? -26.212 -8.139 3.511 1.00 96.81 100 PRO A O 1
ATOM 819 N N . LYS A 1 101 ? -24.279 -9.200 3.145 1.00 96.56 101 LYS A N 1
ATOM 820 C CA . LYS A 1 101 ? -24.693 -10.490 3.728 1.00 96.56 101 LYS A CA 1
ATOM 821 C C . LYS A 1 101 ? -24.872 -10.449 5.241 1.00 96.56 101 LYS A C 1
ATOM 823 O O . LYS A 1 101 ? -25.585 -11.278 5.791 1.00 96.56 101 LYS A O 1
ATOM 828 N N . ASP A 1 102 ? -24.155 -9.545 5.900 1.00 97.75 102 ASP A N 1
ATOM 829 C CA . ASP A 1 102 ? -24.216 -9.373 7.351 1.00 97.75 102 ASP A CA 1
ATOM 830 C C . ASP A 1 102 ? -25.088 -8.167 7.739 1.00 97.75 102 ASP A C 1
ATOM 832 O O . ASP A 1 102 ? -25.280 -7.923 8.924 1.00 97.75 102 ASP A O 1
ATOM 836 N N . GLU A 1 103 ? -25.555 -7.389 6.754 1.00 97.75 103 GLU A N 1
ATOM 837 C CA . GLU A 1 103 ? -26.292 -6.128 6.901 1.00 97.75 103 GLU A CA 1
ATOM 838 C C . GLU A 1 103 ? -25.635 -5.107 7.850 1.00 97.75 103 GLU A C 1
ATOM 840 O O . GLU A 1 103 ? -26.292 -4.256 8.448 1.00 97.75 103 GLU A O 1
ATOM 845 N N . GLN A 1 104 ? -24.309 -5.159 7.975 1.00 98.25 104 GLN A N 1
ATOM 846 C CA . GLN A 1 104 ? -23.543 -4.386 8.952 1.00 98.25 104 GLN A CA 1
ATOM 847 C C . GLN A 1 104 ? -22.309 -3.732 8.326 1.00 98.25 104 GLN A C 1
ATOM 849 O O . GLN A 1 104 ? -21.759 -4.204 7.327 1.00 98.25 104 GLN A O 1
ATOM 854 N N . CYS A 1 105 ? -21.853 -2.632 8.934 1.00 98.44 105 CYS A N 1
ATOM 855 C CA . CYS A 1 105 ? -20.613 -1.962 8.546 1.00 98.44 105 CYS A CA 1
ATOM 856 C C . CYS A 1 105 ? -19.409 -2.486 9.337 1.00 98.44 105 CYS A C 1
ATOM 858 O O . CYS A 1 105 ? -19.499 -2.821 10.519 1.00 98.44 105 CYS A O 1
ATOM 860 N N . PHE A 1 106 ? -18.250 -2.496 8.687 1.00 98.56 106 PHE A N 1
ATOM 861 C CA . PHE A 1 106 ? -16.979 -2.945 9.247 1.00 98.56 106 PHE A CA 1
ATOM 862 C C . PHE A 1 106 ? -15.866 -1.969 8.871 1.00 98.56 106 PHE A C 1
ATOM 864 O O . PHE A 1 106 ? -15.949 -1.264 7.867 1.00 98.56 106 PHE A O 1
ATOM 871 N N . VAL A 1 107 ? -14.787 -1.949 9.659 1.00 98.31 107 VAL A N 1
ATOM 872 C CA . VAL A 1 107 ? -13.630 -1.082 9.389 1.00 98.31 107 VAL A CA 1
ATOM 873 C C . VAL A 1 107 ? -12.429 -1.910 8.946 1.00 98.31 107 VAL A C 1
ATOM 875 O O . VAL A 1 107 ? -11.926 -2.747 9.699 1.00 98.31 107 VAL A O 1
ATOM 878 N N . ALA A 1 108 ? -11.925 -1.663 7.741 1.00 98.12 108 ALA A N 1
ATOM 879 C CA . ALA A 1 108 ? -10.654 -2.176 7.248 1.00 98.12 108 ALA A CA 1
ATOM 880 C C . ALA A 1 108 ? -9.523 -1.179 7.541 1.00 98.12 108 ALA A C 1
ATOM 882 O O . ALA A 1 108 ? -9.590 -0.012 7.170 1.00 98.12 108 ALA A O 1
ATOM 883 N N . LEU A 1 109 ? -8.443 -1.647 8.170 1.00 97.75 109 LEU A N 1
ATOM 884 C CA . LEU A 1 109 ? -7.247 -0.833 8.395 1.00 97.75 109 LEU A CA 1
ATOM 885 C C . LEU A 1 109 ? -6.246 -1.070 7.260 1.00 97.75 109 LEU A C 1
ATOM 887 O O . LEU A 1 109 ? -5.627 -2.142 7.202 1.00 97.75 109 LEU A O 1
ATOM 891 N N . ARG A 1 110 ? -6.068 -0.089 6.375 1.00 97.25 110 ARG A N 1
ATOM 892 C CA . ARG A 1 110 ? -5.148 -0.144 5.227 1.00 97.25 110 ARG A CA 1
ATOM 893 C C . ARG A 1 110 ? -3.843 0.582 5.535 1.00 97.25 110 ARG A C 1
ATOM 895 O O . ARG A 1 110 ? -3.836 1.594 6.222 1.00 97.25 110 ARG A O 1
ATOM 902 N N . ASN A 1 111 ? -2.726 0.052 5.045 1.00 95.25 111 ASN A N 1
ATOM 903 C CA . ASN A 1 111 ? -1.467 0.790 4.959 1.00 95.25 111 ASN A CA 1
ATOM 904 C C . ASN A 1 111 ? -1.433 1.564 3.637 1.00 95.25 111 ASN A C 1
ATOM 906 O O . ASN A 1 111 ? -1.407 0.929 2.581 1.00 95.25 111 ASN A O 1
ATOM 910 N N . ASP A 1 112 ? -1.395 2.893 3.705 1.00 91.00 112 ASP A N 1
ATOM 911 C CA . ASP A 1 112 ? -1.512 3.779 2.536 1.00 91.00 112 ASP A CA 1
ATOM 912 C C . ASP A 1 112 ? -0.388 3.563 1.524 1.00 91.00 112 ASP A C 1
ATOM 914 O O . ASP A 1 112 ? -0.612 3.601 0.320 1.00 91.00 112 ASP A O 1
ATOM 918 N N . ASN A 1 113 ? 0.819 3.262 2.005 1.00 86.19 113 ASN A N 1
ATOM 919 C CA . ASN A 1 113 ? 2.002 3.193 1.151 1.00 86.19 113 ASN A CA 1
ATOM 920 C C . ASN A 1 113 ? 2.041 1.924 0.287 1.00 86.19 113 ASN A C 1
ATOM 922 O O . ASN A 1 113 ? 2.752 1.889 -0.708 1.00 86.19 113 ASN A O 1
ATOM 926 N N . ILE A 1 114 ? 1.364 0.851 0.710 1.00 88.56 114 ILE A N 1
ATOM 927 C CA . ILE A 1 114 ? 1.493 -0.480 0.085 1.00 88.56 114 ILE A CA 1
ATOM 928 C C . ILE A 1 114 ? 0.122 -1.078 -0.271 1.00 88.56 114 ILE A C 1
ATOM 930 O O . ILE A 1 114 ? 0.060 -2.226 -0.690 1.00 88.56 114 ILE A O 1
ATOM 934 N N . GLY A 1 115 ? -0.993 -0.399 0.014 1.00 91.94 115 GLY A N 1
ATOM 935 C CA . GLY A 1 115 ? -2.343 -0.949 -0.195 1.00 91.94 115 GLY A CA 1
ATOM 936 C C . GLY A 1 115 ? -2.692 -2.157 0.692 1.00 91.94 115 GLY A C 1
ATOM 937 O O . GLY A 1 115 ? -3.743 -2.779 0.555 1.00 91.94 115 GLY A O 1
ATOM 938 N N . LYS A 1 116 ? -1.829 -2.527 1.646 1.00 95.44 116 LYS A N 1
ATOM 939 C CA . LYS A 1 116 ? -2.006 -3.742 2.452 1.00 95.44 116 LYS A CA 1
ATOM 940 C C . LYS A 1 116 ? -3.073 -3.555 3.526 1.00 95.44 116 LYS A C 1
ATOM 942 O O . LYS A 1 116 ? -2.883 -2.758 4.446 1.00 95.44 116 LYS A O 1
ATOM 947 N N . ILE A 1 117 ? -4.109 -4.390 3.514 1.00 97.69 117 ILE A N 1
ATOM 948 C CA . ILE A 1 117 ? -5.103 -4.461 4.592 1.00 97.69 117 ILE A CA 1
ATOM 949 C C . ILE A 1 117 ? -4.528 -5.254 5.760 1.00 97.69 117 ILE A C 1
ATOM 951 O O . ILE A 1 117 ? -4.229 -6.451 5.669 1.00 97.69 117 ILE A O 1
ATOM 955 N N . ILE A 1 118 ? -4.327 -4.568 6.879 1.00 97.25 118 ILE A N 1
ATOM 956 C CA . ILE A 1 118 ? -3.693 -5.113 8.077 1.00 97.25 118 ILE A CA 1
ATOM 957 C C . ILE A 1 118 ? -4.696 -5.961 8.858 1.00 97.25 118 ILE A C 1
ATOM 959 O O . ILE A 1 118 ? -4.372 -7.089 9.238 1.00 97.25 118 ILE A O 1
ATOM 963 N N . THR A 1 119 ? -5.907 -5.447 9.069 1.00 97.94 119 THR A N 1
ATOM 964 C CA . THR A 1 119 ? -6.969 -6.082 9.858 1.00 97.94 119 THR A CA 1
ATOM 965 C C . THR A 1 119 ? -8.343 -5.550 9.445 1.00 97.94 119 THR A C 1
ATOM 967 O O . THR A 1 119 ? -8.431 -4.496 8.826 1.00 97.94 119 THR A O 1
ATOM 970 N N . VAL A 1 120 ? -9.395 -6.280 9.815 1.00 98.25 120 VAL A N 1
ATOM 971 C CA . VAL A 1 120 ? -10.808 -5.886 9.689 1.00 98.25 120 VAL A CA 1
ATOM 972 C C . VAL A 1 120 ? -11.416 -5.893 11.086 1.00 98.25 120 VAL A C 1
ATOM 974 O O . VAL A 1 120 ? -11.213 -6.876 11.802 1.00 98.25 120 VAL A O 1
ATOM 977 N N . TRP A 1 121 ? -12.099 -4.833 11.507 1.00 97.88 121 TRP A N 1
ATOM 978 C CA . TRP A 1 121 ? -12.661 -4.635 12.847 1.00 97.88 121 TRP A CA 1
ATOM 979 C C . TRP A 1 121 ? -14.182 -4.466 12.817 1.00 97.88 121 TRP A C 1
ATOM 981 O O . TRP A 1 121 ? -14.742 -3.978 11.841 1.00 97.88 121 TRP A O 1
ATOM 991 N N . LEU A 1 122 ? -14.818 -4.868 13.920 1.00 98.00 122 LEU A N 1
ATOM 992 C CA . LEU A 1 122 ? -16.196 -4.504 14.251 1.00 98.00 122 LEU A CA 1
ATOM 993 C C . LEU A 1 122 ? -16.236 -3.030 14.680 1.00 98.00 122 LEU A C 1
ATOM 995 O O . LEU A 1 122 ? -15.244 -2.539 15.233 1.00 98.00 122 LEU A O 1
ATOM 999 N N . LEU A 1 123 ? -17.371 -2.356 14.483 1.00 97.94 123 LEU A N 1
ATOM 1000 C CA . LEU A 1 123 ? -17.548 -0.947 14.864 1.00 97.94 123 LEU A CA 1
ATOM 1001 C C . LEU A 1 123 ? -17.290 -0.712 16.358 1.00 97.94 123 LEU A C 1
ATOM 1003 O O . LEU A 1 123 ? -16.543 0.196 16.716 1.00 97.94 123 LEU A O 1
ATOM 1007 N N . GLU A 1 124 ? -17.823 -1.578 17.223 1.00 97.69 124 GLU A N 1
ATOM 1008 C CA . GLU A 1 124 ? -17.638 -1.498 18.681 1.00 97.69 124 GLU A CA 1
ATOM 1009 C C . GLU A 1 124 ? -16.161 -1.558 19.082 1.00 97.69 124 GLU A C 1
ATOM 1011 O O . GLU A 1 124 ? -15.689 -0.788 19.916 1.00 97.69 124 GLU A O 1
ATOM 1016 N N . TYR A 1 125 ? -15.404 -2.448 18.436 1.00 97.12 125 TYR A N 1
ATOM 1017 C CA . TYR A 1 125 ? -13.980 -2.608 18.703 1.00 97.12 125 TYR A CA 1
ATOM 1018 C C . TYR A 1 125 ? -13.164 -1.425 18.166 1.00 97.12 125 TYR A C 1
ATOM 1020 O O . TYR A 1 125 ? -12.203 -0.999 18.803 1.00 97.12 125 TYR A O 1
ATOM 1028 N N . HIS A 1 126 ? -13.547 -0.865 17.012 1.00 96.31 126 HIS A N 1
ATOM 1029 C CA . HIS A 1 126 ? -12.918 0.348 16.481 1.00 96.31 126 HIS A CA 1
ATOM 1030 C C . HIS A 1 126 ? -13.148 1.546 17.410 1.00 96.31 126 HIS A C 1
ATOM 1032 O O . HIS A 1 126 ? -12.198 2.275 17.691 1.00 96.31 126 HIS A O 1
ATOM 1038 N N . LYS A 1 127 ? -14.364 1.704 17.951 1.00 96.25 127 LYS A N 1
ATOM 1039 C CA . LYS A 1 127 ? -14.712 2.776 18.899 1.00 96.25 127 LYS A CA 1
ATOM 1040 C C . LYS A 1 127 ? -13.806 2.785 20.139 1.00 96.25 127 LYS A C 1
ATOM 1042 O O . LYS A 1 127 ? -13.492 3.856 20.638 1.00 96.25 127 LYS A O 1
ATOM 1047 N N . GLN A 1 128 ? -13.362 1.617 20.611 1.00 96.19 128 GLN A N 1
ATOM 1048 C CA . GLN A 1 128 ? -12.450 1.500 21.759 1.00 96.19 128 GLN A CA 1
ATOM 1049 C C . GLN A 1 128 ? -10.991 1.861 21.432 1.00 96.19 128 GLN A C 1
ATOM 1051 O O . GLN A 1 128 ? -10.246 2.254 22.324 1.00 96.19 128 GLN A O 1
ATOM 1056 N N . LEU A 1 129 ? -10.559 1.679 20.180 1.00 92.88 129 LEU A N 1
ATOM 1057 C CA . LEU A 1 129 ? -9.159 1.859 19.772 1.00 92.88 129 LEU A CA 1
ATOM 1058 C C . LEU A 1 129 ? -8.880 3.190 19.066 1.00 92.88 129 LEU A C 1
ATOM 1060 O O . LEU A 1 129 ? -7.723 3.603 18.994 1.00 92.88 129 LEU A O 1
ATOM 1064 N N . ALA A 1 130 ? -9.904 3.805 18.480 1.00 92.50 130 ALA A N 1
ATOM 1065 C CA . ALA A 1 130 ? -9.794 4.987 17.636 1.00 92.50 130 ALA A CA 1
ATOM 1066 C C . ALA A 1 130 ? -10.963 5.948 17.925 1.00 92.50 130 ALA A C 1
ATOM 1068 O O . ALA A 1 130 ? -11.090 6.427 19.046 1.00 92.50 130 ALA A O 1
ATOM 1069 N N . TRP A 1 131 ? -11.809 6.244 16.936 1.00 94.75 131 TRP A N 1
ATOM 1070 C CA . TRP A 1 131 ? -12.972 7.127 17.073 1.00 94.75 131 TRP A CA 1
ATOM 1071 C C . TRP A 1 131 ? -14.286 6.384 16.810 1.00 94.75 131 TRP A C 1
ATOM 1073 O O . TRP A 1 131 ? -14.315 5.306 16.206 1.00 94.75 131 TRP A O 1
ATOM 1083 N N . ALA A 1 132 ? -15.389 6.962 17.287 1.00 96.88 132 ALA A N 1
ATOM 1084 C CA . ALA A 1 132 ? -16.726 6.455 17.011 1.00 96.88 132 ALA A CA 1
ATOM 1085 C C . ALA A 1 132 ? -17.099 6.708 15.543 1.00 96.88 132 ALA A C 1
ATOM 1087 O O . ALA A 1 132 ? -16.862 7.792 15.017 1.00 96.88 132 ALA A O 1
ATOM 1088 N N . VAL A 1 133 ? -17.680 5.698 14.898 1.00 97.88 133 VAL A N 1
ATOM 1089 C CA . VAL A 1 133 ? -18.274 5.819 13.562 1.00 97.88 133 VAL A CA 1
ATOM 1090 C C . VAL A 1 133 ? -19.738 6.203 13.742 1.00 97.88 133 VAL A C 1
ATOM 1092 O O . VAL A 1 133 ? -20.433 5.562 14.534 1.00 97.88 133 VAL A O 1
ATOM 1095 N N . THR A 1 134 ? -20.195 7.247 13.054 1.00 97.94 134 THR A N 1
ATOM 1096 C CA . THR A 1 134 ? -21.590 7.702 13.152 1.00 97.94 134 THR A CA 1
ATOM 1097 C C . THR A 1 134 ? -22.521 6.828 12.310 1.00 97.94 134 THR A C 1
ATOM 1099 O O . THR A 1 134 ? -22.099 6.146 11.371 1.00 97.94 134 THR A O 1
ATOM 1102 N N . GLU A 1 135 ? -23.816 6.844 12.627 1.00 98.12 135 GLU A N 1
ATOM 1103 C CA . GLU A 1 135 ? -24.818 6.131 11.827 1.00 98.12 135 GLU A CA 1
ATOM 1104 C C . GLU A 1 135 ? -24.906 6.699 10.400 1.00 98.12 135 GLU A C 1
ATOM 1106 O O . GLU A 1 135 ? -25.046 5.950 9.436 1.00 98.12 135 GLU A O 1
ATOM 1111 N N . GLU A 1 136 ? -24.730 8.013 10.245 1.00 98.25 136 GLU A N 1
ATOM 1112 C CA . GLU A 1 136 ? -24.662 8.686 8.944 1.00 98.25 136 GLU A CA 1
ATOM 1113 C C . GLU A 1 136 ? -23.513 8.158 8.080 1.00 98.25 136 GLU A C 1
ATOM 1115 O O . GLU A 1 136 ? -23.716 7.857 6.906 1.00 98.25 136 GLU A O 1
ATOM 1120 N N . GLN A 1 137 ? -22.327 7.952 8.664 1.00 98.19 137 GLN A N 1
ATOM 1121 C CA . GLN A 1 137 ? -21.196 7.341 7.959 1.00 98.19 137 GLN A CA 1
ATOM 1122 C C . GLN A 1 137 ? -21.510 5.907 7.517 1.00 98.19 137 GLN A C 1
ATOM 1124 O O . GLN A 1 137 ? -21.099 5.489 6.435 1.00 98.19 137 GLN A O 1
ATOM 1129 N N . CYS A 1 138 ? -22.266 5.152 8.319 1.00 98.50 138 CYS A N 1
ATOM 1130 C CA . CYS A 1 138 ? -22.717 3.813 7.940 1.00 98.50 138 CYS A CA 1
ATOM 1131 C C . CYS A 1 138 ? -23.726 3.860 6.782 1.00 98.50 138 CYS A C 1
ATOM 1133 O O . CYS A 1 138 ? -23.616 3.066 5.848 1.00 98.50 138 CYS A O 1
ATOM 1135 N N . LYS A 1 139 ? -24.665 4.818 6.797 1.00 98.44 139 LYS A N 1
ATOM 1136 C CA . LYS A 1 139 ? -25.602 5.061 5.684 1.00 98.44 139 LYS A CA 1
ATOM 1137 C C . LYS A 1 139 ? -24.855 5.438 4.403 1.00 98.44 139 LYS A C 1
ATOM 1139 O O . LYS A 1 139 ? -25.134 4.867 3.354 1.00 98.44 139 LYS A O 1
ATOM 1144 N N . GLN A 1 140 ? -23.847 6.305 4.498 1.00 98.38 140 GLN A N 1
ATOM 1145 C CA . GLN A 1 140 ? -22.981 6.673 3.373 1.00 98.38 140 GLN A CA 1
ATOM 1146 C C . GLN A 1 140 ? -22.183 5.480 2.835 1.00 98.38 140 GLN A C 1
ATOM 1148 O O . GLN A 1 140 ? -22.137 5.270 1.628 1.00 98.38 140 GLN A O 1
ATOM 1153 N N . ALA A 1 141 ? -21.590 4.657 3.705 1.00 98.25 141 ALA A N 1
ATOM 1154 C CA . ALA A 1 141 ? -20.873 3.456 3.273 1.00 98.25 141 ALA A CA 1
ATOM 1155 C C . ALA A 1 141 ? -21.801 2.432 2.598 1.00 98.25 141 ALA A C 1
ATOM 1157 O O . ALA A 1 141 ? -21.392 1.779 1.639 1.00 98.25 141 ALA A O 1
ATOM 1158 N N . LYS A 1 142 ? -23.051 2.310 3.066 1.00 98.44 142 LYS A N 1
ATOM 1159 C CA . LYS A 1 142 ? -24.081 1.500 2.403 1.00 98.44 142 LYS A CA 1
ATOM 1160 C C . LYS A 1 142 ? -24.434 2.067 1.025 1.00 98.44 142 LYS A C 1
ATOM 1162 O O . LYS A 1 142 ? -24.518 1.293 0.079 1.00 98.44 142 LYS A O 1
ATOM 1167 N N . GLN A 1 143 ? -24.583 3.386 0.900 1.00 98.31 143 GLN A N 1
ATOM 1168 C CA . GLN A 1 143 ? -24.849 4.030 -0.389 1.00 98.31 143 GLN A CA 1
ATOM 1169 C C . GLN A 1 143 ? -23.709 3.791 -1.387 1.00 98.31 143 GLN A C 1
ATOM 1171 O O . GLN A 1 143 ? -23.966 3.321 -2.486 1.00 98.31 143 GLN A O 1
ATOM 1176 N N . LEU A 1 144 ? -22.451 3.985 -0.971 1.00 97.44 144 LEU A N 1
ATOM 1177 C CA . LEU A 1 144 ? -21.276 3.704 -1.809 1.00 97.44 144 LEU A CA 1
ATOM 1178 C C . LEU A 1 144 ? -21.218 2.246 -2.279 1.00 97.44 144 LEU A C 1
ATOM 1180 O O . LEU A 1 144 ? -20.755 1.971 -3.382 1.00 97.44 144 LEU A O 1
ATOM 1184 N N . TYR A 1 145 ? -21.676 1.306 -1.450 1.00 97.06 145 TYR A N 1
ATOM 1185 C CA . TYR A 1 145 ? -21.777 -0.098 -1.836 1.00 97.06 145 TYR A CA 1
ATOM 1186 C C . TYR A 1 145 ? -22.860 -0.333 -2.904 1.00 97.06 145 TYR A C 1
ATOM 1188 O O . TYR A 1 145 ? -22.611 -1.068 -3.856 1.00 97.06 145 TYR A O 1
ATOM 1196 N N . LEU A 1 146 ? -24.035 0.292 -2.767 1.00 96.19 146 LEU A N 1
ATOM 1197 C CA . LEU A 1 146 ? -25.112 0.200 -3.761 1.00 96.19 146 LEU A CA 1
ATOM 1198 C C . LEU A 1 146 ? -24.693 0.828 -5.096 1.00 96.19 146 LEU A C 1
ATOM 1200 O O . LEU A 1 146 ? -24.892 0.226 -6.147 1.00 96.19 146 LEU A O 1
ATOM 1204 N N . ASP A 1 147 ? -24.042 1.991 -5.053 1.00 95.38 147 ASP A N 1
ATOM 1205 C CA . ASP A 1 147 ? -23.505 2.653 -6.244 1.00 95.38 147 ASP A CA 1
ATOM 1206 C C . ASP A 1 147 ? -22.452 1.770 -6.935 1.00 95.38 147 ASP A C 1
ATOM 1208 O O . ASP A 1 147 ? -22.449 1.632 -8.158 1.00 95.38 147 ASP A O 1
ATOM 1212 N N . TYR A 1 148 ? -21.597 1.113 -6.144 1.00 94.62 148 TYR A N 1
ATOM 1213 C CA . TYR A 1 148 ? -20.637 0.124 -6.629 1.00 94.62 148 TYR A CA 1
ATOM 1214 C C . TYR A 1 148 ? -21.324 -1.088 -7.284 1.00 94.62 148 TYR A C 1
ATOM 1216 O O . TYR A 1 148 ? -20.855 -1.541 -8.327 1.00 94.62 148 TYR A O 1
ATOM 1224 N N . GLN A 1 149 ? -22.424 -1.608 -6.722 1.00 93.81 149 GLN A N 1
ATOM 1225 C CA . GLN A 1 149 ? -23.175 -2.706 -7.348 1.00 93.81 149 GLN A CA 1
ATOM 1226 C C . GLN A 1 149 ? -23.732 -2.288 -8.708 1.00 93.81 149 GLN A C 1
ATOM 1228 O O . GLN A 1 149 ? -23.463 -2.965 -9.694 1.00 93.81 149 GLN A O 1
ATOM 1233 N N . ASN A 1 150 ? -24.369 -1.118 -8.792 1.00 92.88 150 ASN A N 1
ATOM 1234 C CA . ASN A 1 150 ? -24.927 -0.603 -10.047 1.00 92.88 150 ASN A CA 1
ATOM 1235 C C . ASN A 1 150 ? -23.866 -0.463 -11.158 1.00 92.88 150 ASN A C 1
ATOM 1237 O O . ASN A 1 150 ? -24.169 -0.590 -12.342 1.00 92.88 150 ASN A O 1
ATOM 1241 N N . GLN A 1 151 ? -22.605 -0.202 -10.796 1.00 90.00 151 GLN A N 1
ATOM 1242 C CA . GLN A 1 151 ? -21.489 -0.127 -11.747 1.00 90.00 151 GLN A CA 1
ATOM 1243 C C . GLN A 1 151 ? -20.929 -1.503 -12.145 1.00 90.00 151 GLN A C 1
ATOM 1245 O O . GLN A 1 151 ? -20.218 -1.615 -13.149 1.00 90.00 151 GLN A O 1
ATOM 1250 N N . HIS A 1 152 ? -21.185 -2.543 -11.352 1.00 84.81 152 HIS A N 1
ATOM 1251 C CA . HIS A 1 152 ? -20.527 -3.848 -11.441 1.00 84.81 152 HIS A CA 1
ATOM 1252 C C . HIS A 1 152 ? -21.479 -5.047 -11.430 1.00 84.81 152 HIS A C 1
ATOM 1254 O O . HIS A 1 152 ? -21.016 -6.174 -11.242 1.00 84.81 152 HIS A O 1
ATOM 1260 N N . ASP A 1 153 ? -22.758 -4.840 -11.752 1.00 71.94 153 ASP A N 1
ATOM 1261 C CA . ASP A 1 153 ? -23.777 -5.887 -11.943 1.00 71.94 153 ASP A CA 1
ATOM 1262 C C . ASP A 1 153 ? -23.348 -7.015 -12.911 1.00 71.94 153 ASP A C 1
ATOM 1264 O O . ASP A 1 153 ? -23.957 -8.078 -12.961 1.00 71.94 153 ASP A O 1
ATOM 1268 N N . PHE A 1 154 ? -22.243 -6.845 -13.641 1.00 57.25 154 PHE A N 1
ATOM 1269 C CA . PHE A 1 154 ? -21.653 -7.867 -14.500 1.00 57.25 154 PHE A CA 1
ATOM 1270 C C . PHE A 1 154 ? -20.873 -8.982 -13.760 1.00 57.25 154 PHE A C 1
ATOM 1272 O O . PHE A 1 154 ? -20.616 -10.032 -14.349 1.00 57.25 154 PHE A O 1
ATOM 1279 N N . LEU A 1 155 ? -20.454 -8.791 -12.500 1.00 56.50 155 LEU A N 1
ATOM 1280 C CA . LEU A 1 155 ? -19.483 -9.687 -11.832 1.00 56.50 155 LEU A CA 1
ATOM 1281 C C . LEU A 1 155 ? -20.084 -10.787 -10.944 1.00 56.50 155 LEU A C 1
ATOM 1283 O O . LEU A 1 155 ? -19.387 -11.756 -10.634 1.00 56.50 155 LEU A O 1
ATOM 1287 N N . ASP A 1 156 ? -21.358 -10.697 -10.565 1.00 56.25 156 ASP A N 1
ATOM 1288 C CA . ASP A 1 156 ? -21.989 -11.693 -9.682 1.00 56.25 156 ASP A CA 1
ATOM 1289 C C . ASP A 1 156 ? -22.413 -12.985 -10.413 1.00 56.25 156 ASP A C 1
ATOM 1291 O O . ASP A 1 156 ? -22.884 -13.939 -9.792 1.00 56.25 156 ASP A O 1
ATOM 1295 N N . HIS A 1 157 ? -22.154 -13.081 -11.721 1.00 56.88 157 HIS A N 1
ATOM 1296 C CA . HIS A 1 157 ? -22.291 -14.316 -12.497 1.00 56.88 157 HIS A CA 1
ATOM 1297 C C . HIS A 1 157 ? -21.041 -15.207 -12.479 1.00 56.88 157 HIS A C 1
ATOM 1299 O O . HIS A 1 157 ? -20.888 -16.043 -13.367 1.00 56.88 157 HIS A O 1
ATOM 1305 N N . GLU A 1 158 ? -20.150 -15.087 -11.486 1.00 51.41 158 GLU A N 1
ATOM 1306 C CA . GLU A 1 158 ? -19.145 -16.131 -11.238 1.00 51.41 158 GLU A CA 1
ATOM 1307 C C . GLU A 1 158 ? -19.906 -17.440 -10.962 1.00 51.41 158 GLU A C 1
ATOM 1309 O O . GLU A 1 158 ? -20.573 -17.551 -9.924 1.00 51.41 158 GLU A O 1
ATOM 1314 N N . PRO A 1 159 ? -19.887 -18.421 -11.890 1.00 45.47 159 PRO A N 1
ATOM 1315 C CA . PRO A 1 159 ? -20.673 -19.626 -11.737 1.00 45.47 159 PRO A CA 1
ATOM 1316 C C . PRO A 1 159 ? -20.145 -20.314 -10.494 1.00 45.47 159 PRO A C 1
ATOM 1318 O O . PRO A 1 159 ? -19.005 -20.780 -10.454 1.00 45.47 159 PRO A O 1
ATOM 1321 N N . PHE A 1 160 ? -20.977 -20.340 -9.457 1.00 49.88 160 PHE A N 1
ATOM 1322 C CA . PHE A 1 160 ? -20.728 -21.102 -8.252 1.00 49.88 160 PHE A CA 1
ATOM 1323 C C . PHE A 1 160 ? -20.405 -22.516 -8.728 1.00 49.88 160 PHE A C 1
ATOM 1325 O O . PHE A 1 160 ? -21.300 -23.228 -9.179 1.00 49.88 160 PHE A O 1
ATOM 1332 N N . LEU A 1 161 ? -19.120 -22.894 -8.725 1.00 44.94 161 LEU A N 1
ATOM 1333 C CA . LEU A 1 161 ? -18.685 -24.237 -9.082 1.00 44.94 161 LEU A CA 1
ATOM 1334 C C . LEU A 1 161 ? -19.386 -25.159 -8.097 1.00 44.94 161 LEU A C 1
ATOM 1336 O O . LEU A 1 161 ? -18.963 -25.294 -6.942 1.00 44.94 161 LEU A O 1
ATOM 1340 N N . ALA A 1 162 ? -20.521 -25.699 -8.539 1.00 40.59 162 ALA A N 1
ATOM 1341 C CA . ALA A 1 162 ? -21.390 -26.521 -7.739 1.00 40.59 162 ALA A CA 1
ATOM 1342 C C . ALA A 1 162 ? -20.507 -27.623 -7.175 1.00 40.59 162 ALA A C 1
ATOM 1344 O O . ALA A 1 162 ? -19.864 -28.370 -7.916 1.00 40.59 162 ALA A O 1
ATOM 1345 N N . LYS A 1 163 ? -20.412 -27.669 -5.844 1.00 45.34 163 LYS A N 1
ATOM 1346 C CA . LYS A 1 163 ? -19.825 -28.803 -5.142 1.00 45.34 163 LYS A CA 1
ATOM 1347 C C . LYS A 1 163 ? -20.498 -30.038 -5.713 1.00 45.34 163 LYS A C 1
ATOM 1349 O O . LYS A 1 163 ? -21.665 -30.271 -5.422 1.00 45.34 163 LYS A O 1
ATOM 1354 N N . THR A 1 164 ? -19.764 -30.801 -6.514 1.00 36.44 164 THR A N 1
ATOM 1355 C CA . THR A 1 164 ? -20.203 -32.106 -6.980 1.00 36.44 164 THR A CA 1
ATOM 1356 C C . THR A 1 164 ? -20.524 -32.907 -5.719 1.00 36.44 164 THR A C 1
ATOM 1358 O O . THR A 1 164 ? -19.618 -33.098 -4.894 1.00 36.44 164 THR A O 1
ATOM 1361 N N . PRO A 1 165 ? -21.791 -33.292 -5.479 1.00 44.34 165 PRO A N 1
ATOM 1362 C CA . PRO A 1 165 ? -22.114 -34.142 -4.351 1.00 44.34 165 PRO A CA 1
ATOM 1363 C C . PRO A 1 165 ? -21.315 -35.424 -4.549 1.00 44.34 165 PRO A C 1
ATOM 1365 O O . PRO A 1 165 ? -21.461 -36.121 -5.549 1.00 44.34 165 PRO A O 1
ATOM 1368 N N . SER A 1 166 ? -20.380 -35.674 -3.636 1.00 45.06 166 SER A N 1
ATOM 1369 C CA . SER A 1 166 ? -19.634 -36.923 -3.604 1.00 45.06 166 SER A CA 1
ATOM 1370 C C . SER A 1 166 ? -20.639 -38.012 -3.245 1.00 45.06 166 SER A C 1
ATOM 1372 O O . SER A 1 166 ? -20.941 -38.207 -2.073 1.00 45.06 166 SER A O 1
ATOM 1374 N N . GLN A 1 167 ? -21.223 -38.640 -4.265 1.00 42.84 167 GLN A N 1
ATOM 1375 C CA . GLN A 1 167 ? -21.972 -39.872 -4.105 1.00 42.84 167 GLN A CA 1
ATOM 1376 C C . GLN A 1 167 ? -20.986 -40.958 -3.677 1.00 42.84 167 GLN A C 1
ATOM 1378 O O . GLN A 1 167 ? -20.040 -41.291 -4.394 1.00 42.84 167 GLN A O 1
ATOM 1383 N N . ASP A 1 168 ? -21.208 -41.469 -2.472 1.00 48.09 168 ASP A N 1
ATOM 1384 C CA . ASP A 1 168 ? -20.646 -42.720 -1.994 1.00 48.09 168 ASP A CA 1
ATOM 1385 C C . ASP A 1 168 ? -21.152 -43.856 -2.896 1.00 48.09 168 ASP A C 1
ATOM 1387 O O . ASP A 1 168 ? -22.264 -44.350 -2.732 1.00 48.09 168 ASP A O 1
ATOM 1391 N N . LEU A 1 169 ? -20.331 -44.284 -3.856 1.00 44.50 169 LEU A N 1
ATOM 1392 C CA . LEU A 1 169 ? -20.509 -45.567 -4.529 1.00 44.50 169 LEU A CA 1
ATOM 1393 C C . LEU A 1 169 ? -19.802 -46.645 -3.703 1.00 44.50 169 LEU A C 1
ATOM 1395 O O . LEU A 1 169 ? -18.596 -46.871 -3.814 1.00 44.50 169 LEU A O 1
ATOM 1399 N N . GLN A 1 170 ? -20.586 -47.312 -2.856 1.00 48.59 170 GLN A 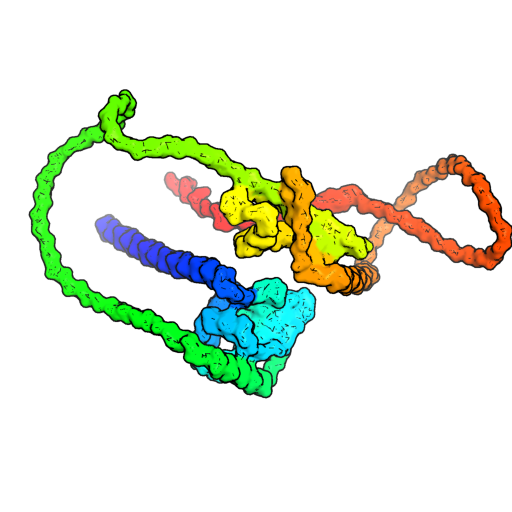N 1
ATOM 1400 C CA . GLN A 1 170 ? -20.309 -48.683 -2.452 1.00 48.59 170 GLN A CA 1
ATOM 1401 C C . GLN A 1 170 ? -20.424 -49.558 -3.705 1.00 48.59 170 GLN A C 1
ATOM 1403 O O . GLN A 1 170 ? -21.516 -49.761 -4.223 1.00 48.59 170 GLN A O 1
ATOM 1408 N N . SER A 1 171 ? -19.298 -50.067 -4.199 1.00 42.94 171 SER A N 1
ATOM 1409 C CA . SER A 1 171 ? -19.299 -51.218 -5.098 1.00 42.94 171 SER A CA 1
ATOM 1410 C C . SER A 1 171 ? -18.361 -52.275 -4.540 1.00 42.94 171 SER A C 1
ATOM 1412 O O . SER A 1 171 ? -17.139 -52.123 -4.484 1.00 42.94 171 SER A O 1
ATOM 1414 N N . THR A 1 172 ? -19.008 -53.318 -4.046 1.00 49.09 172 THR A N 1
ATOM 1415 C CA . THR A 1 172 ? -18.459 -54.567 -3.553 1.00 49.09 172 THR A CA 1
ATOM 1416 C C . THR A 1 172 ? -18.234 -55.458 -4.769 1.00 49.09 172 THR A C 1
ATOM 1418 O O . THR A 1 172 ? -19.190 -56.016 -5.295 1.00 49.09 172 THR A O 1
ATOM 1421 N N . VAL A 1 173 ? -16.992 -55.606 -5.232 1.00 45.03 173 VAL A N 1
ATOM 1422 C CA . VAL A 1 173 ? -16.632 -56.676 -6.176 1.00 45.03 173 VAL A CA 1
ATOM 1423 C C . VAL A 1 173 ? -15.359 -57.352 -5.684 1.00 45.03 173 VAL A C 1
ATOM 1425 O O . VAL A 1 173 ? -14.345 -56.708 -5.413 1.00 45.03 173 VAL A O 1
ATOM 1428 N N . ALA A 1 174 ? -15.475 -58.664 -5.497 1.00 49.03 174 ALA A N 1
ATOM 1429 C CA . ALA A 1 174 ? -14.449 -59.563 -4.998 1.00 49.03 174 ALA A CA 1
ATOM 1430 C C . ALA A 1 174 ? -13.247 -59.675 -5.960 1.00 49.03 174 ALA A C 1
ATOM 1432 O O . ALA A 1 174 ? -13.425 -59.585 -7.175 1.00 49.03 174 ALA A O 1
ATOM 1433 N N . PRO A 1 175 ? -12.027 -59.914 -5.446 1.00 56.09 175 PRO A N 1
ATOM 1434 C CA . PRO A 1 175 ? -10.854 -60.145 -6.280 1.00 56.09 175 PRO A CA 1
ATOM 1435 C C . PRO A 1 175 ? -10.751 -61.620 -6.708 1.00 56.09 175 PRO A C 1
ATOM 1437 O O . PRO A 1 175 ? -10.930 -62.502 -5.864 1.00 56.09 175 PRO A O 1
ATOM 1440 N N . PRO A 1 176 ? -10.384 -61.926 -7.967 1.00 52.09 176 PRO A N 1
ATOM 1441 C CA . PRO A 1 176 ? -9.926 -63.257 -8.319 1.00 52.09 176 PRO A CA 1
ATOM 1442 C C . PRO A 1 176 ? -8.460 -63.446 -7.914 1.00 52.09 176 PRO A C 1
ATOM 1444 O O . PRO A 1 176 ? -7.619 -62.549 -8.019 1.00 52.09 176 PRO A O 1
ATOM 1447 N N . ALA A 1 177 ? -8.191 -64.651 -7.424 1.00 48.72 177 ALA A N 1
ATOM 1448 C CA . ALA A 1 177 ? -6.886 -65.160 -7.054 1.00 48.72 177 ALA A CA 1
ATOM 1449 C C . ALA A 1 177 ? -5.894 -65.095 -8.225 1.00 48.72 177 ALA A C 1
ATOM 1451 O O . ALA A 1 177 ? -6.208 -65.538 -9.327 1.00 48.72 177 ALA A O 1
ATOM 1452 N N . VAL A 1 178 ? -4.673 -64.617 -7.963 1.00 47.69 178 VAL A N 1
ATOM 1453 C CA . VAL A 1 178 ? -3.520 -64.876 -8.831 1.00 47.69 178 VAL A CA 1
ATOM 1454 C C . VAL A 1 178 ? -2.331 -65.315 -7.988 1.00 47.69 178 VAL A C 1
ATOM 1456 O O . VAL A 1 178 ? -1.956 -64.710 -6.983 1.00 47.69 178 VAL A O 1
ATOM 1459 N N . THR A 1 179 ? -1.813 -66.439 -8.448 1.00 37.94 179 THR A N 1
ATOM 1460 C CA . THR A 1 179 ? -0.826 -67.360 -7.916 1.00 37.94 179 THR A CA 1
ATOM 1461 C C . THR A 1 179 ? 0.559 -66.743 -7.738 1.00 37.94 179 THR A C 1
ATOM 1463 O O . THR A 1 179 ? 1.049 -65.965 -8.552 1.00 37.94 179 THR A O 1
ATOM 1466 N N . THR A 1 180 ? 1.213 -67.161 -6.660 1.00 41.19 180 THR A N 1
ATOM 1467 C CA . THR A 1 180 ? 2.637 -67.006 -6.366 1.00 41.19 180 THR A CA 1
ATOM 1468 C C . THR A 1 180 ? 3.528 -67.734 -7.374 1.00 41.19 180 THR A C 1
ATOM 1470 O O . THR A 1 180 ? 3.376 -68.940 -7.555 1.00 41.19 180 THR A O 1
ATOM 1473 N N . SER A 1 181 ? 4.567 -67.066 -7.882 1.00 42.06 181 SER A N 1
ATOM 1474 C CA . SER A 1 181 ? 5.810 -67.740 -8.276 1.00 42.06 181 SER A CA 1
ATOM 1475 C C . SER A 1 181 ? 7.033 -66.873 -7.974 1.00 42.06 181 SER A C 1
ATOM 1477 O O . SER A 1 181 ? 7.149 -65.727 -8.405 1.00 42.06 181 SER A O 1
ATOM 1479 N N . ASN A 1 182 ? 7.934 -67.467 -7.195 1.00 40.28 182 ASN A N 1
ATOM 1480 C CA . ASN A 1 182 ? 9.276 -67.008 -6.863 1.00 40.28 182 ASN A CA 1
ATOM 1481 C C . ASN A 1 182 ? 10.145 -66.794 -8.115 1.00 40.28 182 ASN A C 1
ATOM 1483 O O . ASN A 1 182 ? 10.050 -67.578 -9.051 1.00 40.28 182 ASN A O 1
ATOM 1487 N N . ALA A 1 183 ? 11.078 -65.835 -8.062 1.00 37.50 183 ALA A N 1
ATOM 1488 C CA . ALA A 1 183 ? 12.530 -66.093 -8.059 1.00 37.50 183 ALA A CA 1
ATOM 1489 C C . ALA A 1 183 ? 13.365 -64.920 -8.622 1.00 37.50 183 ALA A C 1
ATOM 1491 O O . ALA A 1 183 ? 13.021 -64.277 -9.605 1.00 37.50 183 ALA A O 1
ATOM 1492 N N . ASN A 1 184 ? 14.539 -64.762 -8.003 1.00 42.88 184 ASN A N 1
ATOM 1493 C CA . ASN A 1 184 ? 15.794 -64.221 -8.540 1.00 42.88 184 ASN A CA 1
ATOM 1494 C C . ASN A 1 184 ? 16.055 -62.703 -8.504 1.00 42.88 184 ASN A C 1
ATOM 1496 O O . ASN A 1 184 ? 15.780 -61.926 -9.412 1.00 42.88 184 ASN A O 1
ATOM 1500 N N . LYS A 1 185 ? 16.767 -62.335 -7.429 1.00 46.75 185 LYS A N 1
ATOM 1501 C CA . LYS A 1 185 ? 17.632 -61.158 -7.307 1.00 46.75 185 LYS A CA 1
ATOM 1502 C C . LYS A 1 185 ? 18.778 -61.225 -8.328 1.00 46.75 185 LYS A C 1
ATOM 1504 O O . LYS A 1 185 ? 19.574 -62.159 -8.278 1.00 46.75 185 LYS A O 1
ATOM 1509 N N . ALA A 1 186 ? 18.960 -60.171 -9.122 1.00 39.38 186 ALA A N 1
ATOM 1510 C CA . ALA A 1 186 ? 20.212 -59.896 -9.828 1.00 39.38 186 ALA A CA 1
ATOM 1511 C C . ALA A 1 186 ? 20.575 -58.402 -9.727 1.00 39.38 186 ALA A C 1
ATOM 1513 O O . ALA A 1 186 ? 19.727 -57.521 -9.833 1.00 39.38 186 ALA A O 1
ATOM 1514 N N . LYS A 1 187 ? 21.855 -58.139 -9.443 1.00 51.38 187 LYS A N 1
ATOM 1515 C CA . LYS A 1 187 ? 22.471 -56.819 -9.221 1.00 51.38 187 LYS A CA 1
ATOM 1516 C C . LYS A 1 187 ? 22.715 -56.104 -10.565 1.00 51.38 187 LYS A C 1
ATOM 1518 O O . LYS A 1 187 ? 23.174 -56.780 -11.484 1.00 51.38 187 LYS A O 1
ATOM 1523 N N . PRO A 1 188 ? 22.572 -54.771 -10.692 1.00 55.00 188 PRO A N 1
ATOM 1524 C CA . PRO A 1 188 ? 23.041 -54.080 -11.890 1.00 55.00 188 PRO A CA 1
ATOM 1525 C C . PRO A 1 188 ? 24.557 -53.828 -11.819 1.00 55.00 188 PRO A C 1
ATOM 1527 O O . PRO A 1 188 ? 25.051 -53.115 -10.941 1.00 55.00 188 PRO A O 1
ATOM 1530 N N . LYS A 1 189 ? 25.296 -54.436 -12.757 1.00 48.50 189 LYS A N 1
ATOM 1531 C CA . LYS A 1 189 ? 26.690 -54.104 -13.087 1.00 48.50 189 LYS A CA 1
ATOM 1532 C C . LYS A 1 189 ? 26.728 -52.891 -14.027 1.00 48.50 189 LYS A C 1
ATOM 1534 O O . LYS A 1 189 ? 25.826 -52.675 -14.827 1.00 48.50 189 LYS A O 1
ATOM 1539 N N . ARG A 1 190 ? 27.796 -52.106 -13.882 1.00 49.03 190 ARG A N 1
ATOM 1540 C CA . ARG A 1 190 ? 28.187 -50.954 -14.707 1.00 49.03 190 ARG A CA 1
ATOM 1541 C C . ARG A 1 190 ? 28.663 -51.380 -16.112 1.00 49.03 190 ARG A C 1
ATOM 1543 O O . ARG A 1 190 ? 29.097 -52.515 -16.277 1.00 49.03 190 ARG A O 1
ATOM 1550 N N . VAL A 1 191 ? 28.771 -50.364 -16.986 1.00 39.94 191 VAL A N 1
ATOM 1551 C CA . VAL A 1 191 ? 29.506 -50.283 -18.278 1.00 39.94 191 VAL A CA 1
ATOM 1552 C C . VAL A 1 191 ? 28.728 -50.947 -19.448 1.00 39.94 191 VAL A C 1
ATOM 1554 O O . VAL A 1 191 ? 28.184 -52.019 -19.258 1.00 39.94 191 VAL A O 1
ATOM 1557 N N . LEU A 1 192 ? 28.515 -50.375 -20.646 1.00 34.44 192 LEU A N 1
ATOM 1558 C CA . LEU A 1 192 ? 29.446 -49.707 -21.562 1.00 34.44 192 LEU A CA 1
ATOM 1559 C C . LEU A 1 192 ? 28.729 -48.846 -22.630 1.00 34.44 192 LEU A C 1
ATOM 1561 O O . LEU A 1 192 ? 27.560 -49.039 -22.945 1.00 34.44 192 LEU A O 1
ATOM 1565 N N . LYS A 1 193 ? 29.509 -47.900 -23.162 1.00 45.34 193 LYS A N 1
ATOM 1566 C CA . LYS A 1 193 ? 29.276 -46.981 -24.286 1.00 45.34 193 LYS A CA 1
ATOM 1567 C C . LYS A 1 193 ? 28.707 -47.662 -25.537 1.00 45.34 193 LYS A C 1
ATOM 1569 O O . LYS A 1 193 ? 29.224 -48.701 -25.925 1.00 45.34 193 LYS A O 1
ATOM 1574 N N . TYR A 1 194 ? 27.842 -46.950 -26.264 1.00 30.83 194 TYR A N 1
ATOM 1575 C CA . TYR A 1 194 ? 27.781 -47.051 -27.723 1.00 30.83 194 TYR A CA 1
ATOM 1576 C C . TYR A 1 194 ? 27.825 -45.665 -28.369 1.00 30.83 194 TYR A C 1
ATOM 1578 O O . TYR A 1 194 ? 27.086 -44.750 -28.007 1.00 30.83 194 TYR A O 1
ATOM 1586 N N . ARG A 1 195 ? 28.758 -45.547 -29.313 1.00 36.69 195 ARG A N 1
ATOM 1587 C CA . ARG A 1 195 ? 28.922 -44.502 -30.322 1.00 36.69 195 ARG A CA 1
ATOM 1588 C C . ARG A 1 195 ? 29.179 -45.287 -31.613 1.00 36.69 195 ARG A C 1
ATOM 1590 O O . ARG A 1 195 ? 30.185 -45.983 -31.649 1.00 36.69 195 ARG A O 1
ATOM 1597 N N . LEU A 1 196 ? 28.285 -45.237 -32.596 1.00 35.22 196 LEU A N 1
ATOM 1598 C CA . LEU A 1 196 ? 28.544 -44.768 -33.967 1.00 35.22 196 LEU A CA 1
ATOM 1599 C C . LEU A 1 196 ? 27.310 -44.987 -34.859 1.00 35.22 196 LEU A C 1
ATOM 1601 O O . LEU A 1 196 ? 26.511 -45.887 -34.638 1.00 35.22 196 LEU A O 1
ATOM 1605 N N . ASN A 1 197 ? 27.199 -44.088 -35.832 1.00 48.62 197 ASN A N 1
ATOM 1606 C CA . ASN A 1 197 ? 26.064 -43.767 -36.692 1.00 48.62 197 ASN A CA 1
ATOM 1607 C C . ASN A 1 197 ? 26.052 -44.591 -37.994 1.00 48.62 197 ASN A C 1
ATOM 1609 O O . ASN A 1 197 ? 27.111 -45.056 -38.398 1.00 48.62 197 ASN A O 1
ATOM 1613 N N . HIS A 1 198 ? 24.922 -44.601 -38.719 1.00 39.38 198 HIS A N 1
ATOM 1614 C CA . HIS A 1 198 ? 24.861 -44.114 -40.111 1.00 39.38 198 HIS A CA 1
ATOM 1615 C C . HIS A 1 198 ? 23.417 -44.019 -40.657 1.00 39.38 198 HIS A C 1
ATOM 1617 O O . HIS A 1 198 ? 22.651 -44.968 -40.546 1.00 39.38 198 HIS A O 1
ATOM 1623 N N . ASN A 1 199 ? 23.150 -42.876 -41.313 1.00 48.62 199 ASN A N 1
ATOM 1624 C CA . ASN A 1 199 ? 22.099 -42.564 -42.303 1.00 48.62 199 ASN A CA 1
ATOM 1625 C C . ASN A 1 199 ? 20.670 -42.330 -41.770 1.00 48.62 199 ASN A C 1
ATOM 1627 O O . ASN A 1 199 ? 20.168 -43.117 -40.987 1.00 48.62 199 ASN A O 1
ATOM 1631 N N . SER A 1 200 ? 19.895 -41.323 -42.175 1.00 43.59 200 SER A N 1
ATOM 1632 C CA . SER A 1 200 ? 20.096 -40.084 -42.940 1.00 43.59 200 SER A CA 1
ATOM 1633 C C . SER A 1 200 ? 18.717 -39.416 -42.999 1.00 43.59 200 SER A C 1
ATOM 1635 O O . SER A 1 200 ? 17.836 -39.926 -43.681 1.00 43.59 200 SER A O 1
ATOM 1637 N N . GLU A 1 201 ? 18.519 -38.290 -42.321 1.00 39.91 201 GLU A N 1
ATOM 1638 C CA . GLU A 1 201 ? 17.436 -37.365 -42.661 1.00 39.91 201 GLU A CA 1
ATOM 1639 C C . GLU A 1 201 ? 17.866 -35.952 -42.262 1.00 39.91 201 GLU A C 1
ATOM 1641 O O . GLU A 1 201 ? 18.462 -35.744 -41.203 1.00 39.91 201 GLU A O 1
ATOM 1646 N N . LEU A 1 202 ? 17.672 -35.013 -43.188 1.00 47.31 202 LEU A N 1
ATOM 1647 C CA . LEU A 1 202 ? 18.168 -33.643 -43.150 1.00 47.31 202 LEU A CA 1
ATOM 1648 C C . LEU A 1 202 ? 17.791 -32.921 -41.847 1.00 47.31 202 LEU A C 1
ATOM 1650 O O . LEU A 1 202 ? 16.719 -32.335 -41.724 1.00 47.31 202 LEU A O 1
ATOM 1654 N N . VAL A 1 203 ? 18.725 -32.869 -40.901 1.00 43.28 203 VAL A N 1
ATOM 1655 C CA . VAL A 1 203 ? 18.711 -31.876 -39.829 1.00 43.28 203 VAL A CA 1
ATOM 1656 C C . VAL A 1 203 ? 19.505 -30.684 -40.334 1.00 43.28 203 VAL A C 1
ATOM 1658 O O . VAL A 1 203 ? 20.731 -30.732 -40.440 1.00 43.28 203 VAL A O 1
ATOM 1661 N N . SER A 1 204 ? 18.797 -29.608 -40.670 1.00 40.34 204 SER A N 1
ATOM 1662 C CA . SER A 1 204 ? 19.391 -28.304 -40.936 1.00 40.34 204 SER A CA 1
ATOM 1663 C C . SER A 1 204 ? 20.331 -27.932 -39.785 1.00 40.34 204 SER A C 1
ATOM 1665 O O . SER A 1 204 ? 19.883 -27.667 -38.666 1.00 40.34 204 SER A O 1
ATOM 1667 N N . LEU A 1 205 ? 21.636 -27.905 -40.056 1.00 44.06 205 LEU A N 1
ATOM 1668 C CA . LEU A 1 205 ? 22.654 -27.318 -39.189 1.00 44.06 205 LEU A CA 1
ATOM 1669 C C . LEU A 1 205 ? 22.419 -25.803 -39.126 1.00 44.06 205 LEU A C 1
ATOM 1671 O O . LEU A 1 205 ? 23.096 -25.013 -39.777 1.00 44.06 205 LEU A O 1
ATOM 1675 N N . HIS A 1 206 ? 21.428 -25.378 -38.348 1.00 44.41 206 HIS A N 1
ATOM 1676 C CA . HIS A 1 206 ? 21.416 -24.029 -37.811 1.00 44.41 206 HIS A CA 1
ATOM 1677 C C . HIS A 1 206 ? 22.513 -23.983 -36.754 1.00 44.41 206 HIS A C 1
ATOM 1679 O O . HIS A 1 206 ? 22.338 -24.461 -35.631 1.00 44.41 206 HIS A O 1
ATOM 1685 N N . SER A 1 207 ? 23.670 -23.441 -37.134 1.00 47.84 207 SER A N 1
ATOM 1686 C CA . SER A 1 207 ? 24.676 -22.973 -36.185 1.00 47.84 207 SER A CA 1
ATOM 1687 C C . SER A 1 207 ? 23.954 -22.242 -35.049 1.00 47.84 207 SER A C 1
ATOM 1689 O O . SER A 1 207 ? 23.107 -21.396 -35.353 1.00 47.84 207 SER A O 1
ATOM 1691 N N . PRO A 1 208 ? 24.211 -22.558 -33.765 1.00 58.12 208 PRO A N 1
ATOM 1692 C CA . PRO A 1 208 ? 23.547 -21.881 -32.662 1.00 58.12 208 PRO A CA 1
ATOM 1693 C C . PRO A 1 208 ? 23.903 -20.402 -32.764 1.00 58.12 208 PRO A C 1
ATOM 1695 O O . PRO A 1 208 ? 25.021 -20.007 -32.434 1.00 58.12 208 PRO A O 1
ATOM 1698 N N . VAL A 1 209 ? 22.972 -19.604 -33.293 1.00 59.47 209 VAL A N 1
ATOM 1699 C CA . VAL A 1 209 ? 23.126 -18.159 -33.429 1.00 59.47 209 VAL A CA 1
ATOM 1700 C C . VAL A 1 209 ? 23.478 -17.666 -32.039 1.00 59.47 209 VAL A C 1
ATOM 1702 O O . VAL A 1 209 ? 22.693 -17.829 -31.098 1.00 59.47 209 VAL A O 1
ATOM 1705 N N . SER A 1 210 ? 24.707 -17.175 -31.880 1.00 67.31 210 SER A N 1
ATOM 1706 C CA . SER A 1 210 ? 25.184 -16.713 -30.589 1.00 67.31 210 SER A CA 1
ATOM 1707 C C . SER A 1 210 ? 24.237 -15.603 -30.154 1.00 67.31 210 SER A C 1
ATOM 1709 O O . SER A 1 210 ? 24.104 -14.573 -30.814 1.00 67.31 210 SER A O 1
ATOM 1711 N N . LYS A 1 211 ? 23.474 -15.861 -29.088 1.00 75.50 211 LYS A N 1
ATOM 1712 C CA . LYS A 1 211 ? 22.522 -14.884 -28.566 1.00 75.50 211 LYS A CA 1
ATOM 1713 C C . LYS A 1 211 ? 23.329 -13.673 -28.139 1.00 75.50 211 LYS A C 1
ATOM 1715 O O . LYS A 1 211 ? 24.073 -13.715 -27.156 1.00 75.50 211 LYS A O 1
ATOM 1720 N N . THR A 1 212 ? 23.248 -12.608 -28.925 1.00 79.88 212 THR A N 1
ATOM 1721 C CA . THR A 1 212 ? 23.884 -11.356 -28.560 1.00 79.88 212 THR A CA 1
ATOM 1722 C C . THR A 1 212 ? 23.088 -10.802 -27.384 1.00 79.88 212 THR A C 1
ATOM 1724 O O . THR A 1 212 ? 21.892 -10.552 -27.471 1.00 79.88 212 THR A O 1
ATOM 1727 N N . HIS A 1 213 ? 23.735 -10.683 -26.228 1.00 86.75 213 HIS A N 1
ATOM 1728 C CA . HIS A 1 213 ? 23.129 -10.077 -25.048 1.00 86.75 213 HIS A CA 1
ATOM 1729 C C . HIS A 1 213 ? 23.558 -8.611 -24.958 1.00 86.75 213 HIS A C 1
ATOM 1731 O O . HIS A 1 213 ? 24.757 -8.299 -24.968 1.00 86.75 213 HIS A O 1
ATOM 1737 N N . LYS A 1 214 ? 22.584 -7.706 -24.826 1.00 88.38 214 LYS A N 1
ATOM 1738 C CA . LYS A 1 214 ? 22.820 -6.302 -24.462 1.00 88.38 214 LYS A CA 1
ATOM 1739 C C . LYS A 1 214 ? 22.715 -6.138 -22.953 1.00 88.38 214 LYS A C 1
ATOM 1741 O O . LYS A 1 214 ? 22.073 -6.916 -22.252 1.00 88.38 214 LYS A O 1
ATOM 1746 N N . SER A 1 215 ? 23.432 -5.154 -22.423 1.00 91.44 215 SER A N 1
ATOM 1747 C CA . SER A 1 215 ? 23.554 -4.929 -20.984 1.00 91.44 215 SER A CA 1
ATOM 1748 C C . SER A 1 215 ? 23.236 -3.475 -20.679 1.00 91.44 215 SER A C 1
ATOM 1750 O O . SER A 1 215 ? 24.087 -2.607 -20.880 1.00 91.44 215 SER A O 1
ATOM 1752 N N . TYR A 1 216 ? 22.081 -3.244 -20.076 1.00 93.12 216 TYR A N 1
ATOM 1753 C CA . TYR A 1 216 ? 21.622 -1.932 -19.655 1.00 93.12 216 TYR A CA 1
ATOM 1754 C C . TYR A 1 216 ? 21.976 -1.667 -18.191 1.00 93.12 216 TYR A C 1
ATOM 1756 O O . TYR A 1 216 ? 22.031 -2.572 -17.348 1.00 93.12 216 TYR A O 1
ATOM 1764 N N . ILE A 1 217 ? 22.241 -0.406 -17.874 1.00 94.81 217 ILE A N 1
ATOM 1765 C CA . ILE A 1 217 ? 22.418 0.079 -16.507 1.00 94.81 217 ILE A CA 1
ATOM 1766 C C . ILE A 1 217 ? 21.227 0.967 -16.181 1.00 94.81 217 ILE A C 1
ATOM 1768 O O . ILE A 1 217 ? 21.030 1.992 -16.826 1.00 94.81 217 ILE A O 1
ATOM 1772 N N . ILE A 1 218 ? 20.482 0.595 -15.144 1.00 95.31 218 ILE A N 1
ATOM 1773 C CA . ILE A 1 218 ? 19.347 1.376 -14.653 1.00 95.31 218 ILE A CA 1
ATOM 1774 C C . ILE A 1 218 ? 19.832 2.232 -13.485 1.00 95.31 218 ILE A C 1
ATOM 1776 O O . ILE A 1 218 ? 20.405 1.726 -12.510 1.00 95.31 218 ILE A O 1
ATOM 1780 N N . SER A 1 219 ? 19.632 3.541 -13.589 1.00 96.81 219 SER A N 1
ATOM 1781 C CA . SER A 1 219 ? 19.963 4.536 -12.565 1.00 96.81 219 SER A CA 1
ATOM 1782 C C . SER A 1 219 ? 18.709 5.308 -12.161 1.00 96.81 219 SER A C 1
ATOM 1784 O O . SER A 1 219 ? 17.893 5.621 -13.013 1.00 96.81 219 SER A O 1
ATOM 1786 N N . ALA A 1 220 ? 18.574 5.651 -10.884 1.00 96.19 220 ALA A N 1
ATOM 1787 C CA . ALA A 1 220 ? 17.579 6.609 -10.418 1.00 96.19 220 ALA A CA 1
ATOM 1788 C C . ALA A 1 220 ? 18.153 8.024 -10.504 1.00 96.19 220 ALA A C 1
ATOM 1790 O O . ALA A 1 220 ? 19.281 8.257 -10.047 1.00 96.19 220 ALA A O 1
ATOM 1791 N N . LEU A 1 221 ? 17.368 8.946 -11.051 1.00 97.25 221 LEU A N 1
ATOM 1792 C CA . LEU A 1 221 ? 17.573 10.384 -10.936 1.00 97.25 221 LEU A CA 1
ATOM 1793 C C . LEU A 1 221 ? 16.667 10.893 -9.813 1.00 97.25 221 LEU A C 1
ATOM 1795 O O . LEU A 1 221 ? 15.461 10.636 -9.810 1.00 97.25 221 LEU A O 1
ATOM 1799 N N . TYR A 1 222 ? 17.261 11.533 -8.812 1.00 97.25 222 TYR A N 1
ATOM 1800 C CA . TYR A 1 222 ? 16.561 11.914 -7.590 1.00 97.25 222 TYR A CA 1
ATOM 1801 C C . TYR A 1 222 ? 17.078 13.233 -7.029 1.00 97.25 222 TYR A C 1
ATOM 1803 O O . TYR A 1 222 ? 18.226 13.606 -7.261 1.00 97.25 222 TYR A O 1
ATOM 1811 N N . ILE A 1 223 ? 16.251 13.915 -6.243 1.00 97.50 223 ILE A N 1
ATOM 1812 C CA . ILE A 1 223 ? 16.672 15.091 -5.483 1.00 97.50 223 ILE A CA 1
ATOM 1813 C C . ILE A 1 223 ? 17.298 14.629 -4.164 1.00 97.50 223 ILE A C 1
ATOM 1815 O O . ILE A 1 223 ? 16.702 13.878 -3.383 1.00 97.50 223 ILE A O 1
ATOM 1819 N N . SER A 1 224 ? 18.547 15.029 -3.945 1.00 96.00 224 SER A N 1
ATOM 1820 C CA . SER A 1 224 ? 19.312 14.710 -2.739 1.00 96.00 224 SER A CA 1
ATOM 1821 C C . SER A 1 224 ? 18.858 15.542 -1.535 1.00 96.00 224 SER A C 1
ATOM 1823 O O . SER A 1 224 ? 18.112 16.508 -1.667 1.00 96.00 224 SER A O 1
ATOM 1825 N N . LYS A 1 225 ? 19.347 15.202 -0.335 1.00 94.12 225 LYS A N 1
ATOM 1826 C CA . LYS A 1 225 ? 19.086 15.999 0.878 1.00 94.12 225 LYS A CA 1
ATOM 1827 C C . LYS A 1 225 ? 19.656 17.417 0.786 1.00 94.12 225 LYS A C 1
ATOM 1829 O O . LYS A 1 225 ? 19.168 18.302 1.469 1.00 94.12 225 LYS A O 1
ATOM 1834 N N . GLN A 1 226 ? 20.659 17.625 -0.063 1.00 96.06 226 GLN A N 1
ATOM 1835 C CA . GLN A 1 226 ? 21.233 18.930 -0.377 1.00 96.06 226 GLN A CA 1
ATOM 1836 C C . GLN A 1 226 ? 20.361 19.741 -1.351 1.00 96.06 226 GLN A C 1
ATOM 1838 O O . GLN A 1 226 ? 20.797 20.783 -1.823 1.00 96.06 226 GLN A O 1
ATOM 1843 N N . LEU A 1 227 ? 19.155 19.258 -1.685 1.00 95.75 227 LEU A N 1
ATOM 1844 C CA . LEU A 1 227 ? 18.242 19.861 -2.663 1.00 95.75 227 LEU A CA 1
ATOM 1845 C C . LEU A 1 227 ? 18.834 19.967 -4.075 1.00 95.75 227 LEU A C 1
ATOM 1847 O O . LEU A 1 227 ? 18.369 20.758 -4.886 1.00 95.75 227 LEU A O 1
ATOM 1851 N N . GLN A 1 228 ? 19.835 19.139 -4.375 1.00 96.50 228 GLN A N 1
ATOM 1852 C CA . GLN A 1 228 ? 20.474 19.075 -5.685 1.00 96.50 228 GLN A CA 1
ATOM 1853 C C . GLN A 1 228 ? 20.072 17.800 -6.431 1.00 96.50 228 GLN A C 1
ATOM 1855 O O . GLN A 1 228 ? 19.990 16.736 -5.790 1.00 96.50 228 GLN A O 1
ATOM 1860 N N . PRO A 1 229 ? 19.871 17.866 -7.761 1.00 96.69 229 PRO A N 1
ATOM 1861 C CA . PRO A 1 229 ? 19.728 16.687 -8.600 1.00 96.69 229 PRO A CA 1
ATOM 1862 C C . PRO A 1 229 ? 20.934 15.765 -8.439 1.00 96.69 229 PRO A C 1
ATOM 1864 O O . PRO A 1 229 ? 22.090 16.187 -8.438 1.00 96.69 229 PRO A O 1
ATOM 1867 N N . SER A 1 230 ? 20.667 14.480 -8.274 1.00 97.19 230 SER A N 1
ATOM 1868 C CA . SER A 1 230 ? 21.689 13.467 -8.087 1.00 97.19 230 SER A CA 1
ATOM 1869 C C . SER A 1 230 ? 21.309 12.192 -8.821 1.00 97.19 230 SER A C 1
ATOM 1871 O O . SER A 1 230 ? 20.141 11.911 -9.098 1.00 97.19 230 SER A O 1
ATOM 1873 N N . ARG A 1 231 ? 22.323 11.392 -9.140 1.00 96.62 231 ARG A N 1
ATOM 1874 C CA . ARG A 1 231 ? 22.171 10.126 -9.848 1.00 96.62 231 ARG A CA 1
ATOM 1875 C C . ARG A 1 231 ? 22.679 8.998 -8.975 1.00 96.62 231 ARG A C 1
ATOM 1877 O O . ARG A 1 231 ? 23.811 9.023 -8.497 1.00 96.62 231 ARG A O 1
ATOM 1884 N N . ARG A 1 232 ? 21.883 7.937 -8.851 1.00 95.44 232 ARG A N 1
ATOM 1885 C CA . ARG A 1 232 ? 22.316 6.704 -8.190 1.00 95.44 232 ARG A CA 1
ATOM 1886 C C . ARG A 1 232 ? 22.055 5.495 -9.061 1.00 95.44 232 ARG A C 1
ATOM 1888 O O . ARG A 1 232 ? 20.921 5.188 -9.408 1.00 95.44 232 ARG A O 1
ATOM 1895 N N . LYS A 1 233 ? 23.116 4.754 -9.376 1.00 95.50 233 LYS A N 1
ATOM 1896 C CA . LYS A 1 233 ? 23.006 3.461 -10.060 1.00 95.50 233 LYS A CA 1
ATOM 1897 C C . LYS A 1 233 ? 22.156 2.522 -9.210 1.00 95.50 233 LYS A C 1
ATOM 1899 O O . LYS A 1 233 ? 22.487 2.318 -8.042 1.00 95.50 233 LYS A O 1
ATOM 1904 N N . LEU A 1 234 ? 21.104 1.934 -9.770 1.00 91.38 234 LEU A N 1
ATOM 1905 C CA . LEU A 1 234 ? 20.280 0.938 -9.087 1.00 91.38 234 LEU A CA 1
ATOM 1906 C C . LEU A 1 234 ? 20.846 -0.450 -9.357 1.00 91.38 234 LEU A C 1
ATOM 1908 O O . LEU A 1 234 ? 21.398 -1.065 -8.440 1.00 91.38 234 LEU A O 1
ATOM 1912 N N . MET A 1 235 ? 20.806 -0.876 -10.621 1.00 93.19 235 MET A N 1
ATOM 1913 C CA . MET A 1 235 ? 21.169 -2.229 -11.035 1.00 93.19 235 MET A CA 1
ATOM 1914 C C . MET A 1 235 ? 21.678 -2.301 -12.477 1.00 93.19 235 MET A C 1
ATOM 1916 O O . MET A 1 235 ? 21.680 -1.315 -13.214 1.00 93.19 235 MET A O 1
ATOM 1920 N N . ARG A 1 236 ? 22.143 -3.491 -12.861 1.00 92.38 236 ARG A N 1
ATOM 1921 C CA . ARG A 1 236 ? 22.535 -3.843 -14.226 1.00 92.38 236 ARG A CA 1
ATOM 1922 C C . ARG A 1 236 ? 21.620 -4.967 -14.704 1.00 92.38 236 ARG A C 1
ATOM 1924 O O . ARG A 1 236 ? 21.451 -5.937 -13.971 1.00 92.38 236 ARG A O 1
ATOM 1931 N N . VAL A 1 237 ? 21.066 -4.832 -15.903 1.00 88.50 237 VAL A N 1
ATOM 1932 C CA . VAL A 1 237 ? 20.135 -5.797 -16.497 1.00 88.50 237 VAL A CA 1
ATOM 1933 C C . VAL A 1 237 ? 20.710 -6.264 -17.828 1.00 88.50 237 VAL A C 1
ATOM 1935 O O . VAL A 1 237 ? 21.067 -5.446 -18.673 1.00 88.50 237 VAL A O 1
ATOM 1938 N N . SER A 1 238 ? 20.846 -7.575 -18.004 1.00 86.81 238 SER A N 1
ATOM 1939 C CA . SER A 1 238 ? 21.200 -8.184 -19.286 1.00 86.81 238 SER A CA 1
ATOM 1940 C C . SER A 1 238 ? 19.934 -8.640 -19.992 1.00 86.81 238 SER A C 1
ATOM 1942 O O . SER A 1 238 ? 19.155 -9.398 -19.417 1.00 86.81 238 SER A O 1
ATOM 1944 N N . VAL A 1 239 ? 19.749 -8.187 -21.224 1.00 84.50 239 VAL A N 1
ATOM 1945 C CA . VAL A 1 239 ? 18.549 -8.420 -22.020 1.00 84.50 239 VAL A CA 1
ATOM 1946 C C . VAL A 1 239 ? 18.958 -9.043 -23.356 1.00 84.50 239 VAL A C 1
ATOM 1948 O O . VAL A 1 239 ? 20.001 -8.705 -23.917 1.00 84.50 239 VAL A O 1
ATOM 1951 N N . ASP A 1 240 ? 18.176 -10.012 -23.826 1.00 80.56 240 ASP A N 1
ATOM 1952 C CA . ASP A 1 240 ? 18.377 -10.646 -25.132 1.00 80.56 240 ASP A CA 1
ATOM 1953 C C . ASP A 1 240 ? 17.979 -9.664 -26.247 1.00 80.56 240 ASP A C 1
ATOM 1955 O O . ASP A 1 240 ? 16.861 -9.137 -26.231 1.00 80.56 240 ASP A O 1
ATOM 1959 N N . VAL A 1 241 ? 18.897 -9.387 -27.179 1.00 72.25 241 VAL A N 1
ATOM 1960 C CA . VAL A 1 241 ? 18.740 -8.349 -28.221 1.00 72.25 241 VAL A CA 1
ATOM 1961 C C . VAL A 1 241 ? 17.540 -8.629 -29.112 1.00 72.25 241 VAL A C 1
ATOM 1963 O O . VAL A 1 241 ? 16.845 -7.709 -29.526 1.00 72.25 241 VAL A O 1
ATOM 1966 N N . ASN A 1 242 ? 17.234 -9.905 -29.330 1.00 76.00 242 ASN A N 1
ATOM 1967 C CA . ASN A 1 242 ? 16.133 -10.314 -30.195 1.00 76.00 242 ASN A CA 1
ATOM 1968 C C . ASN A 1 242 ? 14.756 -9.919 -29.640 1.00 76.00 242 ASN A C 1
ATOM 1970 O O . ASN A 1 242 ? 13.783 -9.889 -30.385 1.00 76.00 242 ASN A O 1
ATOM 1974 N N . LYS A 1 243 ? 14.657 -9.636 -28.333 1.00 74.44 243 LYS A N 1
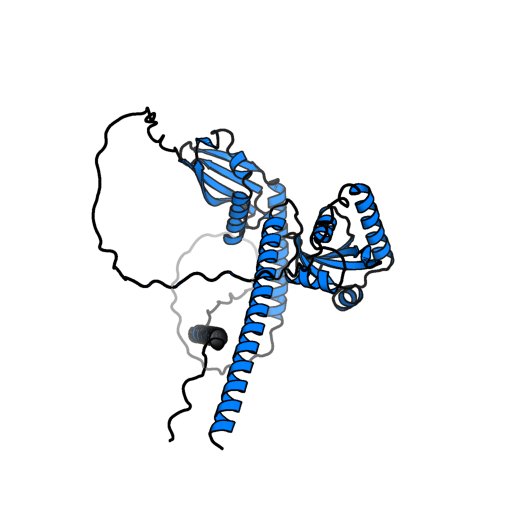ATOM 1975 C CA . LYS A 1 243 ? 13.389 -9.295 -27.679 1.00 74.44 243 LYS A CA 1
ATOM 1976 C C . LYS A 1 243 ? 13.155 -7.782 -27.580 1.00 74.44 243 LYS A C 1
ATOM 1978 O O . LYS A 1 243 ? 12.014 -7.366 -27.415 1.00 74.44 243 LYS A O 1
ATOM 1983 N N . TYR A 1 244 ? 14.206 -6.966 -27.682 1.00 73.56 244 TYR A N 1
ATOM 1984 C CA . TYR A 1 244 ? 14.119 -5.517 -27.497 1.00 73.56 244 TYR A CA 1
ATOM 1985 C C . TYR A 1 244 ? 14.945 -4.814 -28.568 1.00 73.56 244 TYR A C 1
ATOM 1987 O O . TYR A 1 244 ? 16.175 -4.854 -28.549 1.00 73.56 244 TYR A O 1
ATOM 1995 N N . ASN A 1 245 ? 14.248 -4.177 -29.507 1.00 70.00 245 ASN A N 1
ATOM 1996 C CA . ASN A 1 245 ? 14.886 -3.370 -30.536 1.00 70.00 245 ASN A CA 1
ATOM 1997 C C . ASN A 1 245 ? 15.521 -2.117 -29.903 1.00 70.00 245 ASN A C 1
ATOM 1999 O O . ASN A 1 245 ? 15.026 -1.628 -28.884 1.00 70.00 245 ASN A O 1
ATOM 2003 N N . ASP A 1 246 ? 16.596 -1.595 -30.498 1.00 66.62 246 ASP A N 1
ATOM 2004 C CA . ASP A 1 246 ? 17.446 -0.559 -29.878 1.00 66.62 246 ASP A CA 1
ATOM 2005 C C . ASP A 1 246 ? 16.715 0.732 -29.486 1.00 66.62 246 ASP A C 1
ATOM 2007 O O . ASP A 1 246 ? 17.148 1.429 -28.573 1.00 66.62 246 ASP A O 1
ATOM 2011 N N . TYR A 1 247 ? 15.580 1.007 -30.124 1.00 73.94 247 TYR A N 1
ATOM 2012 C CA . TYR A 1 247 ? 14.788 2.219 -29.923 1.00 73.94 247 TYR A CA 1
ATOM 2013 C C . TYR A 1 247 ? 13.705 2.098 -28.841 1.00 73.94 247 TYR A C 1
ATOM 2015 O O . TYR A 1 247 ? 13.083 3.093 -28.489 1.00 73.94 247 TYR A O 1
ATOM 2023 N N . ASN A 1 248 ? 13.470 0.900 -28.297 1.00 78.62 248 ASN A N 1
ATOM 2024 C CA . ASN A 1 248 ? 12.335 0.634 -27.408 1.00 78.62 248 ASN A CA 1
ATOM 2025 C C . ASN A 1 248 ? 12.778 0.190 -26.010 1.00 78.62 248 ASN A C 1
ATOM 2027 O O . ASN A 1 248 ? 12.225 -0.756 -25.440 1.00 78.62 248 ASN A O 1
ATOM 2031 N N . CYS A 1 249 ? 13.793 0.838 -25.432 1.00 75.12 249 CYS A N 1
ATOM 2032 C CA . CYS A 1 249 ? 14.281 0.421 -24.118 1.00 75.12 249 CYS A CA 1
ATOM 2033 C C . CYS A 1 249 ? 13.268 0.706 -22.989 1.00 75.12 249 CYS A C 1
ATOM 2035 O O . CYS A 1 249 ? 13.312 0.035 -21.958 1.00 75.12 249 CYS A O 1
ATOM 2037 N N . HIS A 1 250 ? 12.261 1.558 -23.220 1.00 79.31 250 HIS A N 1
ATOM 2038 C CA . HIS A 1 250 ? 11.090 1.698 -22.346 1.00 79.31 250 HIS A CA 1
ATOM 2039 C C . HIS A 1 250 ? 10.284 0.394 -22.170 1.00 79.31 250 HIS A C 1
ATOM 2041 O O . HIS A 1 250 ? 9.738 0.164 -21.089 1.00 79.31 250 HIS A O 1
ATOM 2047 N N . LEU A 1 251 ? 10.260 -0.515 -23.160 1.00 84.75 251 LEU A N 1
ATOM 2048 C CA . LEU A 1 251 ? 9.579 -1.818 -23.039 1.00 84.75 251 LEU A CA 1
ATOM 2049 C C . LEU A 1 251 ? 10.204 -2.699 -21.949 1.00 84.75 251 LEU A C 1
ATOM 2051 O O . LEU A 1 251 ? 9.546 -3.594 -21.420 1.00 84.75 251 LEU A O 1
ATOM 2055 N N . ILE A 1 252 ? 11.464 -2.448 -21.577 1.00 83.44 252 ILE A N 1
ATOM 2056 C CA . ILE A 1 252 ? 12.124 -3.141 -20.464 1.00 83.44 252 ILE A CA 1
ATOM 2057 C C . ILE A 1 252 ? 11.350 -2.892 -19.160 1.00 83.44 252 ILE A C 1
ATOM 2059 O O . ILE A 1 252 ? 11.245 -3.794 -18.332 1.00 83.44 252 ILE A O 1
ATOM 2063 N N . LEU A 1 253 ? 10.754 -1.706 -18.997 1.00 83.12 253 LEU A N 1
ATOM 2064 C CA . LEU A 1 253 ? 9.949 -1.368 -17.824 1.00 83.12 253 LEU A CA 1
ATOM 2065 C C . LEU A 1 253 ? 8.518 -1.919 -17.869 1.00 83.12 253 LEU A C 1
ATOM 2067 O O . LEU A 1 253 ? 7.828 -1.814 -16.867 1.00 83.12 253 LEU A O 1
ATOM 2071 N N . GLN A 1 254 ? 8.063 -2.545 -18.959 1.00 86.31 254 GLN A N 1
ATOM 2072 C CA . GLN A 1 254 ? 6.770 -3.249 -18.958 1.00 86.31 254 GLN A CA 1
ATOM 2073 C C . GLN A 1 254 ? 6.836 -4.592 -18.213 1.00 86.31 254 GLN A C 1
ATOM 2075 O O . GLN A 1 254 ? 5.804 -5.168 -17.864 1.00 86.31 254 GLN A O 1
ATOM 2080 N N . ASP A 1 255 ? 8.041 -5.102 -17.937 1.00 86.31 255 ASP A N 1
ATOM 2081 C CA . ASP A 1 255 ? 8.212 -6.304 -17.130 1.00 86.31 255 ASP A CA 1
ATOM 2082 C C . ASP A 1 255 ? 7.936 -6.005 -15.646 1.00 86.31 255 ASP A C 1
ATOM 2084 O O . ASP A 1 255 ? 8.756 -5.422 -14.928 1.00 86.31 255 ASP A O 1
ATOM 2088 N N . SER A 1 256 ? 6.776 -6.462 -15.168 1.00 82.06 256 SER A N 1
ATOM 2089 C CA . SER A 1 256 ? 6.356 -6.322 -13.768 1.00 82.06 256 SER A CA 1
ATOM 2090 C C . SER A 1 256 ? 7.351 -6.933 -12.771 1.00 82.06 256 SER A C 1
ATOM 2092 O O . SER A 1 256 ? 7.515 -6.408 -11.665 1.00 82.06 256 SER A O 1
ATOM 2094 N N . ALA A 1 257 ? 8.066 -8.000 -13.148 1.00 84.69 257 ALA A N 1
ATOM 2095 C CA . ALA A 1 257 ? 9.085 -8.598 -12.292 1.00 84.69 257 ALA A CA 1
ATOM 2096 C C . ALA A 1 257 ? 10.310 -7.683 -12.168 1.00 84.69 257 ALA A C 1
ATOM 2098 O O . ALA A 1 257 ? 10.892 -7.567 -11.084 1.00 84.69 257 ALA A O 1
ATOM 2099 N N . LEU A 1 258 ? 10.688 -7.001 -13.253 1.00 87.06 258 LEU A N 1
ATOM 2100 C CA . LEU A 1 258 ? 11.778 -6.035 -13.226 1.00 87.06 258 LEU A CA 1
ATOM 2101 C C . LEU A 1 258 ? 11.418 -4.805 -12.392 1.00 87.06 258 LEU A C 1
ATOM 2103 O O . LEU A 1 258 ? 12.240 -4.394 -11.571 1.00 87.06 258 LEU A O 1
ATOM 2107 N N . ILE A 1 259 ? 10.205 -4.263 -12.539 1.00 87.56 259 ILE A N 1
ATOM 2108 C CA . ILE A 1 259 ? 9.726 -3.148 -11.703 1.00 87.56 259 ILE A CA 1
ATOM 2109 C C . ILE A 1 259 ? 9.806 -3.525 -10.219 1.00 87.56 259 ILE A C 1
ATOM 2111 O O . ILE A 1 259 ? 10.408 -2.799 -9.428 1.00 87.56 259 ILE A O 1
ATOM 2115 N N . GLY A 1 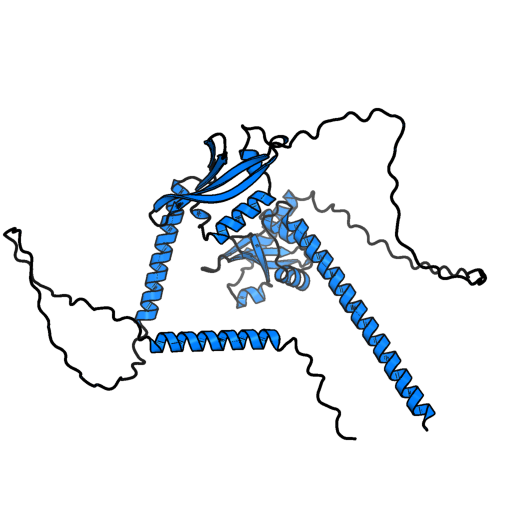260 ? 9.308 -4.709 -9.844 1.00 81.38 260 GLY A N 1
ATOM 2116 C CA . GLY A 1 260 ? 9.387 -5.181 -8.459 1.00 81.38 260 GLY A CA 1
ATOM 2117 C C . GLY A 1 260 ? 10.826 -5.280 -7.929 1.00 81.38 260 GLY A C 1
ATOM 2118 O O . GLY A 1 260 ? 11.085 -4.986 -6.759 1.00 81.38 260 GLY A O 1
ATOM 2119 N N . ASN A 1 261 ? 11.787 -5.640 -8.786 1.00 87.00 261 ASN A N 1
ATOM 2120 C CA . ASN A 1 261 ? 13.208 -5.651 -8.431 1.00 87.00 261 ASN A CA 1
ATOM 2121 C C . ASN A 1 261 ? 13.790 -4.236 -8.286 1.00 87.00 261 ASN A C 1
ATOM 2123 O O . ASN A 1 261 ? 14.591 -3.998 -7.377 1.00 87.00 261 ASN A O 1
ATOM 2127 N N . ILE A 1 262 ? 13.395 -3.299 -9.153 1.00 88.69 262 ILE A N 1
ATOM 2128 C CA . ILE A 1 262 ? 13.790 -1.886 -9.072 1.00 88.69 262 ILE A CA 1
ATOM 2129 C C . ILE A 1 262 ? 13.333 -1.300 -7.731 1.00 88.69 262 ILE A C 1
ATOM 2131 O O . ILE A 1 262 ? 14.159 -0.746 -6.998 1.00 88.69 262 ILE A O 1
ATOM 2135 N N . ASP A 1 263 ? 12.071 -1.511 -7.359 1.00 87.19 263 ASP A N 1
ATOM 2136 C CA . ASP A 1 263 ? 11.507 -1.041 -6.089 1.00 87.19 263 ASP A CA 1
ATOM 2137 C C . ASP A 1 263 ? 12.222 -1.645 -4.877 1.00 87.19 263 ASP A C 1
ATOM 2139 O O . ASP A 1 263 ? 12.577 -0.936 -3.927 1.00 87.19 263 ASP A O 1
ATOM 2143 N N . ALA A 1 264 ? 12.514 -2.949 -4.919 1.00 81.19 264 ALA A N 1
ATOM 2144 C CA . ALA A 1 264 ? 13.263 -3.617 -3.858 1.00 81.19 264 ALA A CA 1
ATOM 2145 C C . ALA A 1 264 ? 14.661 -3.000 -3.661 1.00 81.19 264 ALA A C 1
ATOM 2147 O O . ALA A 1 264 ? 15.108 -2.816 -2.525 1.00 81.19 264 ALA A O 1
ATOM 2148 N N . ILE A 1 265 ? 15.343 -2.630 -4.749 1.00 88.19 265 ILE A N 1
ATOM 2149 C CA . ILE A 1 265 ? 16.673 -2.008 -4.698 1.00 88.19 265 ILE A CA 1
ATOM 2150 C C . ILE A 1 265 ? 16.600 -0.554 -4.230 1.00 88.19 265 ILE A C 1
ATOM 2152 O O . ILE A 1 265 ? 17.461 -0.125 -3.456 1.00 88.19 265 ILE A O 1
ATOM 2156 N N . ILE A 1 266 ? 15.588 0.204 -4.657 1.00 88.38 266 ILE A N 1
ATOM 2157 C CA . ILE A 1 266 ? 15.323 1.561 -4.157 1.00 88.38 266 ILE A CA 1
ATOM 2158 C C . ILE A 1 266 ? 15.160 1.523 -2.633 1.00 88.38 266 ILE A C 1
ATOM 2160 O O . ILE A 1 266 ? 15.855 2.256 -1.918 1.00 88.38 266 ILE A O 1
ATOM 2164 N N . ALA A 1 267 ? 14.338 0.596 -2.131 1.00 82.62 267 ALA A N 1
ATOM 2165 C CA . ALA A 1 267 ? 14.140 0.382 -0.702 1.00 82.62 267 ALA A CA 1
ATOM 2166 C C . ALA A 1 267 ? 15.441 -0.033 0.008 1.00 82.62 267 ALA A C 1
ATOM 2168 O O . ALA A 1 267 ? 15.792 0.537 1.045 1.00 82.62 267 ALA A O 1
ATOM 2169 N N . GLN A 1 268 ? 16.207 -0.970 -0.566 1.00 84.62 268 GLN A N 1
ATOM 2170 C CA . GLN A 1 268 ? 17.488 -1.419 -0.007 1.00 84.62 268 GLN A CA 1
ATOM 2171 C C . GLN A 1 268 ? 18.507 -0.275 0.105 1.00 84.62 268 GLN A C 1
ATOM 2173 O O . GLN A 1 268 ? 19.221 -0.174 1.105 1.00 84.62 268 GLN A O 1
ATOM 2178 N N . LYS A 1 269 ? 18.567 0.610 -0.897 1.00 88.44 269 LYS A N 1
ATOM 2179 C CA . LYS A 1 269 ? 19.470 1.773 -0.911 1.00 88.44 269 LYS A CA 1
ATOM 2180 C C . LYS A 1 269 ? 18.962 2.946 -0.077 1.00 88.44 269 LYS A C 1
ATOM 2182 O O . LYS A 1 269 ? 19.640 3.973 -0.033 1.00 88.44 269 LYS A O 1
ATOM 2187 N N . ARG A 1 270 ? 17.811 2.790 0.592 1.00 89.06 270 ARG A N 1
ATOM 2188 C CA . ARG A 1 270 ? 17.143 3.830 1.387 1.00 89.06 270 ARG A CA 1
ATOM 2189 C C . ARG A 1 270 ? 16.943 5.122 0.591 1.00 89.06 270 ARG A C 1
ATOM 2191 O O . ARG A 1 270 ? 17.023 6.217 1.148 1.00 89.06 270 ARG A O 1
ATOM 2198 N N . LEU A 1 271 ? 16.720 4.991 -0.716 1.00 90.88 271 LEU A N 1
ATOM 2199 C CA . LEU A 1 271 ? 16.310 6.114 -1.543 1.00 90.88 271 LEU A CA 1
ATOM 2200 C C . LEU A 1 271 ? 14.850 6.417 -1.221 1.00 90.88 271 LEU A C 1
ATOM 2202 O O . LEU A 1 271 ? 14.026 5.511 -1.103 1.00 90.88 271 LEU A O 1
ATOM 2206 N N . GLN A 1 272 ? 14.539 7.693 -1.035 1.00 90.38 272 GLN A N 1
ATOM 2207 C CA . GLN A 1 272 ? 13.171 8.108 -0.784 1.00 90.38 272 GLN A CA 1
ATOM 2208 C C . GLN A 1 272 ? 12.415 8.056 -2.103 1.00 90.38 272 GLN A C 1
ATOM 2210 O O . GLN A 1 272 ? 12.740 8.794 -3.023 1.00 90.38 272 GLN A O 1
ATOM 2215 N N . GLN A 1 273 ? 11.407 7.193 -2.202 1.00 88.12 273 GLN A N 1
ATOM 2216 C CA . GLN A 1 273 ? 10.665 7.006 -3.451 1.00 88.12 273 GLN A CA 1
ATOM 2217 C C . GLN A 1 273 ? 10.059 8.321 -3.967 1.00 88.12 273 GLN A C 1
ATOM 2219 O O . GLN A 1 273 ? 10.077 8.572 -5.165 1.00 88.12 273 GLN A O 1
ATOM 2224 N N . GLY A 1 274 ? 9.609 9.194 -3.059 1.00 85.94 274 GLY A N 1
ATOM 2225 C CA . GLY A 1 274 ? 9.080 10.511 -3.412 1.00 85.94 274 GLY A CA 1
ATOM 2226 C C . GLY A 1 274 ? 10.110 11.504 -3.962 1.00 85.94 274 GLY A C 1
ATOM 2227 O O . GLY A 1 274 ? 9.708 12.468 -4.602 1.00 85.94 274 GLY A O 1
ATOM 2228 N N . SER A 1 275 ? 11.414 11.275 -3.755 1.00 93.62 275 SER A N 1
ATOM 2229 C CA . SER A 1 275 ? 12.471 12.145 -4.287 1.00 93.62 275 SER A CA 1
ATOM 2230 C C . SER A 1 275 ? 12.994 11.716 -5.658 1.00 93.62 275 SER A C 1
ATOM 2232 O O . SER A 1 275 ? 13.778 12.451 -6.254 1.00 93.62 275 SER A O 1
ATOM 2234 N N . ILE A 1 276 ? 12.592 10.544 -6.161 1.00 94.88 276 ILE A N 1
ATOM 2235 C CA . ILE A 1 276 ? 12.983 10.039 -7.481 1.00 94.88 276 ILE A CA 1
ATOM 2236 C C . ILE A 1 276 ? 12.042 10.643 -8.524 1.00 94.88 276 ILE A C 1
ATOM 2238 O O . ILE A 1 276 ? 10.838 10.387 -8.487 1.00 94.88 276 ILE A O 1
ATOM 2242 N N . TYR A 1 277 ? 12.594 11.418 -9.457 1.00 94.81 277 TYR A N 1
ATOM 2243 C CA . TYR A 1 277 ? 11.813 12.061 -10.517 1.00 94.81 277 TYR A CA 1
ATOM 2244 C C . TYR A 1 277 ? 11.887 11.322 -11.853 1.00 94.81 277 TYR A C 1
ATOM 2246 O O . TYR A 1 277 ? 10.944 11.377 -12.636 1.00 94.81 277 TYR A O 1
ATOM 2254 N N . ALA A 1 278 ? 12.959 10.566 -12.099 1.00 96.06 278 ALA A N 1
ATOM 2255 C CA . ALA A 1 278 ? 13.110 9.798 -13.329 1.00 96.06 278 ALA A CA 1
ATOM 2256 C C . ALA A 1 278 ? 13.982 8.548 -13.146 1.00 96.06 278 ALA A C 1
ATOM 2258 O O . ALA A 1 278 ? 14.814 8.458 -12.234 1.00 96.06 278 ALA A O 1
ATOM 2259 N N . LEU A 1 279 ? 13.818 7.585 -14.052 1.00 95.81 279 LEU A N 1
ATOM 2260 C CA . LEU A 1 279 ? 14.737 6.465 -14.238 1.00 95.81 279 LEU A CA 1
ATOM 2261 C C . LEU A 1 279 ? 15.531 6.685 -15.517 1.00 95.81 279 LEU A C 1
ATOM 2263 O O . LEU A 1 279 ? 14.972 7.023 -16.550 1.00 95.81 279 LEU A O 1
ATOM 2267 N N . MET A 1 280 ? 16.835 6.459 -15.460 1.00 95.56 280 MET A N 1
ATOM 2268 C CA . MET A 1 280 ? 17.697 6.525 -16.628 1.00 95.56 280 MET A CA 1
ATOM 2269 C C . MET A 1 280 ? 18.223 5.140 -16.971 1.00 95.56 280 MET A C 1
ATOM 2271 O O . MET A 1 280 ? 18.871 4.487 -16.141 1.00 95.56 280 MET A O 1
ATOM 2275 N N . ILE A 1 281 ? 17.968 4.718 -18.203 1.00 95.06 281 ILE A N 1
ATOM 2276 C CA . ILE A 1 281 ? 18.425 3.457 -18.773 1.00 95.06 281 ILE A CA 1
ATOM 2277 C C . ILE A 1 281 ? 19.561 3.792 -19.730 1.00 95.06 281 ILE A C 1
ATOM 2279 O O . ILE A 1 281 ? 19.349 4.440 -20.743 1.00 95.06 281 ILE A O 1
ATOM 2283 N N . SER A 1 282 ? 20.782 3.377 -19.400 1.00 93.81 282 SER A N 1
ATOM 2284 C CA . SER A 1 282 ? 21.948 3.602 -20.261 1.00 93.81 282 SER A CA 1
ATOM 2285 C C . SER A 1 282 ? 22.485 2.286 -20.802 1.00 93.81 282 SER A C 1
ATOM 2287 O O . SER A 1 282 ? 22.786 1.381 -20.010 1.00 93.81 282 SER A O 1
ATOM 2289 N N . ASP A 1 283 ? 22.657 2.190 -22.118 1.00 92.88 283 ASP A N 1
ATOM 2290 C CA . ASP A 1 283 ? 23.395 1.094 -22.739 1.00 92.88 283 ASP A CA 1
ATOM 2291 C C . ASP A 1 283 ? 24.892 1.251 -22.451 1.00 92.88 283 ASP A C 1
ATOM 2293 O O . ASP A 1 283 ? 25.499 2.306 -22.648 1.00 92.88 283 ASP A O 1
ATOM 2297 N N . LYS A 1 284 ? 25.505 0.167 -21.972 1.00 89.12 284 LYS A N 1
ATOM 2298 C CA . LYS A 1 284 ? 26.934 0.131 -21.675 1.00 89.12 284 LYS A CA 1
ATOM 2299 C C . LYS A 1 284 ? 27.790 0.269 -22.941 1.00 89.12 284 LYS A C 1
ATOM 2301 O O . LYS A 1 284 ? 28.910 0.763 -22.830 1.00 89.12 284 LYS A O 1
ATOM 2306 N N . LYS A 1 285 ? 27.312 -0.208 -24.098 1.00 90.50 285 LYS A N 1
ATOM 2307 C CA . LYS A 1 285 ? 28.098 -0.224 -25.343 1.00 90.50 285 LYS A CA 1
ATOM 2308 C C . LYS A 1 285 ? 27.901 1.048 -26.160 1.00 90.50 285 LYS A C 1
ATOM 2310 O O . LYS A 1 285 ? 28.881 1.729 -26.444 1.00 90.50 285 LYS A O 1
ATOM 2315 N N . ASN A 1 286 ? 26.655 1.402 -26.467 1.00 87.00 286 ASN A N 1
ATOM 2316 C CA . ASN A 1 286 ? 26.371 2.455 -27.444 1.00 87.00 286 ASN A CA 1
ATOM 2317 C C . ASN A 1 286 ? 26.387 3.878 -26.862 1.00 87.00 286 ASN A C 1
ATOM 2319 O O . ASN A 1 286 ? 26.078 4.825 -27.575 1.00 87.00 286 ASN A O 1
ATOM 2323 N N . ARG A 1 287 ? 26.695 4.045 -25.563 1.00 87.38 287 ARG A N 1
ATOM 2324 C CA . ARG A 1 287 ? 26.575 5.314 -24.805 1.00 87.38 287 ARG A CA 1
ATOM 2325 C C . ARG A 1 287 ? 25.189 5.973 -24.880 1.00 87.38 287 ARG A C 1
ATOM 2327 O O . ARG A 1 287 ? 25.011 7.063 -24.349 1.00 87.38 287 ARG A O 1
ATOM 2334 N N . HIS A 1 288 ? 24.211 5.311 -25.488 1.00 90.94 288 HIS A N 1
ATOM 2335 C CA . HIS A 1 288 ? 22.846 5.783 -25.567 1.00 90.94 288 HIS A CA 1
ATOM 2336 C C . HIS A 1 288 ? 22.191 5.683 -24.189 1.00 90.94 288 HIS A C 1
ATOM 2338 O O . HIS A 1 288 ? 22.334 4.673 -23.489 1.00 90.94 288 HIS A O 1
ATOM 2344 N N . SER A 1 289 ? 21.496 6.742 -23.787 1.00 93.44 289 SER A N 1
ATOM 2345 C CA . SER A 1 289 ? 20.733 6.774 -22.547 1.00 93.44 289 SER A CA 1
ATOM 2346 C C . SER A 1 289 ? 19.357 7.357 -22.784 1.00 93.44 289 SER A C 1
ATOM 2348 O O . SER A 1 289 ? 19.246 8.455 -23.322 1.00 93.44 289 SER A O 1
ATOM 2350 N N . GLU A 1 290 ? 18.340 6.652 -22.312 1.00 94.38 290 GLU A N 1
ATOM 2351 C CA . GLU A 1 290 ? 16.959 7.117 -22.300 1.00 94.38 290 GLU A CA 1
ATOM 2352 C C . GLU A 1 290 ? 16.575 7.478 -20.862 1.00 94.38 290 GLU A C 1
ATOM 2354 O O . GLU A 1 290 ? 16.934 6.774 -19.908 1.00 94.38 290 GLU A O 1
ATOM 2359 N N . VAL A 1 291 ? 15.872 8.598 -20.698 1.00 95.31 291 VAL A N 1
ATOM 2360 C CA . VAL A 1 291 ? 15.371 9.069 -19.405 1.00 95.31 291 VAL A CA 1
ATOM 2361 C C . VAL A 1 291 ? 13.856 8.952 -19.414 1.00 95.31 291 VAL A C 1
ATOM 2363 O O . VAL A 1 291 ? 13.182 9.558 -20.237 1.00 95.31 291 VAL A O 1
ATOM 2366 N N . ILE A 1 292 ? 13.331 8.184 -18.470 1.00 93.75 292 ILE A N 1
ATOM 2367 C CA . ILE A 1 292 ? 11.907 7.921 -18.310 1.00 93.75 292 ILE A CA 1
ATOM 2368 C C . ILE A 1 292 ? 11.431 8.711 -17.095 1.00 93.75 292 ILE A C 1
ATOM 2370 O O . ILE A 1 292 ? 11.808 8.409 -15.957 1.00 93.75 292 ILE A O 1
ATOM 2374 N N . GLY A 1 293 ? 10.638 9.752 -17.348 1.00 93.81 293 GLY A N 1
ATOM 2375 C CA . GLY A 1 293 ? 10.040 10.587 -16.309 1.00 93.81 293 GLY A CA 1
ATOM 2376 C C . GLY A 1 293 ? 9.025 9.796 -15.487 1.00 93.81 293 GLY A C 1
ATOM 2377 O O . GLY A 1 293 ? 8.101 9.207 -16.037 1.00 93.81 293 GLY A O 1
ATOM 2378 N N . LEU A 1 294 ? 9.203 9.775 -14.166 1.00 90.44 294 LEU A N 1
ATOM 2379 C CA . LEU A 1 294 ? 8.234 9.204 -13.225 1.00 90.44 294 LEU A CA 1
ATOM 2380 C C . LEU A 1 294 ? 7.307 10.277 -12.645 1.00 90.44 294 LEU A C 1
ATOM 2382 O O . LEU A 1 294 ? 6.175 9.977 -12.278 1.00 90.44 294 LEU A O 1
ATOM 2386 N N . ARG A 1 295 ? 7.824 11.499 -12.485 1.00 93.25 295 ARG A N 1
ATOM 2387 C CA . ARG A 1 295 ? 7.125 12.685 -11.970 1.00 93.25 295 ARG A CA 1
ATOM 2388 C C . ARG A 1 295 ? 7.910 13.945 -12.331 1.00 93.25 295 ARG A C 1
ATOM 2390 O O . ARG A 1 295 ? 9.065 13.853 -12.748 1.00 93.25 295 ARG A O 1
ATOM 2397 N N . ASN A 1 296 ? 7.302 15.105 -12.114 1.00 94.75 296 ASN A N 1
ATOM 2398 C CA . ASN A 1 296 ? 7.964 16.394 -12.287 1.00 94.75 296 ASN A CA 1
ATOM 2399 C C . ASN A 1 296 ? 9.119 16.552 -11.265 1.00 94.75 296 ASN A C 1
ATOM 2401 O O . ASN A 1 296 ? 9.007 16.144 -10.103 1.00 94.75 296 ASN A O 1
ATOM 2405 N N . ASP A 1 297 ? 10.248 17.117 -11.689 1.00 95.38 297 ASP A N 1
ATOM 2406 C CA . ASP A 1 297 ? 11.410 17.356 -10.827 1.00 95.38 297 ASP A CA 1
ATOM 2407 C C . ASP A 1 297 ? 11.110 18.384 -9.724 1.00 95.38 297 ASP A C 1
ATOM 2409 O O . ASP A 1 297 ? 11.559 18.213 -8.585 1.00 95.38 297 ASP A O 1
ATOM 2413 N N . TYR A 1 298 ? 10.258 19.372 -10.006 1.00 94.56 298 TYR A N 1
ATOM 2414 C CA . TYR A 1 298 ? 9.729 20.310 -9.018 1.00 94.56 298 TYR A CA 1
ATOM 2415 C C . TYR A 1 298 ? 8.921 19.608 -7.916 1.00 94.56 298 TYR A C 1
ATOM 2417 O O . TYR A 1 298 ? 9.082 19.916 -6.734 1.00 94.56 298 TYR A O 1
ATOM 2425 N N . GLU A 1 299 ? 8.094 18.618 -8.265 1.00 91.31 299 GLU A N 1
ATOM 2426 C CA . GLU A 1 299 ? 7.339 17.838 -7.274 1.00 91.31 299 GLU A CA 1
ATOM 2427 C C . GLU A 1 299 ? 8.269 17.017 -6.378 1.00 91.31 299 GLU A C 1
ATOM 2429 O O . GLU A 1 299 ? 8.087 16.967 -5.158 1.00 91.31 299 GLU A O 1
ATOM 2434 N N . ALA A 1 300 ? 9.299 16.399 -6.965 1.00 94.56 300 ALA A N 1
ATOM 2435 C CA . ALA A 1 300 ? 10.317 15.683 -6.205 1.00 94.56 300 ALA A CA 1
ATOM 2436 C C . ALA A 1 300 ? 11.092 16.628 -5.270 1.00 94.56 300 ALA A C 1
ATOM 2438 O O . ALA A 1 300 ? 11.366 16.274 -4.119 1.00 94.56 300 ALA A O 1
ATOM 2439 N N . LEU A 1 301 ? 11.400 17.848 -5.721 1.00 96.50 301 LEU A N 1
ATOM 2440 C CA . LEU A 1 301 ? 12.025 18.886 -4.901 1.00 96.50 301 LEU A CA 1
ATOM 2441 C C . LEU A 1 301 ? 11.121 19.300 -3.732 1.00 96.50 301 LEU A C 1
ATOM 2443 O O . LEU A 1 301 ? 11.583 19.363 -2.590 1.00 96.50 301 LEU A O 1
ATOM 2447 N N . LEU A 1 302 ? 9.836 19.549 -3.995 1.00 94.50 302 LEU A N 1
ATOM 2448 C CA . LEU A 1 302 ? 8.859 19.923 -2.974 1.00 94.50 302 LEU A CA 1
ATOM 2449 C C . LEU A 1 302 ? 8.698 18.814 -1.928 1.00 94.50 302 LEU A C 1
ATOM 2451 O O . LEU A 1 302 ? 8.672 19.090 -0.725 1.00 94.50 302 LEU A O 1
ATOM 2455 N N . TYR A 1 303 ? 8.680 17.555 -2.374 1.00 94.81 303 TYR A N 1
ATOM 2456 C CA . TYR A 1 303 ? 8.673 16.392 -1.494 1.00 94.81 303 TYR A CA 1
ATOM 2457 C C . TYR A 1 303 ? 9.891 16.383 -0.560 1.00 94.81 303 TYR A C 1
ATOM 2459 O O . TYR A 1 303 ? 9.729 16.224 0.653 1.00 94.81 303 TYR A O 1
ATOM 2467 N N . VAL A 1 304 ? 11.104 16.592 -1.089 1.00 95.25 304 VAL A N 1
ATOM 2468 C CA . VAL A 1 304 ? 12.326 16.619 -0.265 1.00 95.25 304 VAL A CA 1
ATOM 2469 C C . VAL A 1 304 ? 12.319 17.797 0.707 1.00 95.25 304 VAL A C 1
ATOM 2471 O O . VAL A 1 304 ? 12.651 17.602 1.875 1.00 95.25 304 VAL A O 1
ATOM 2474 N N . LYS A 1 305 ? 11.881 18.991 0.283 1.00 96.50 305 LYS A N 1
ATOM 2475 C CA . LYS A 1 305 ? 11.739 20.157 1.176 1.00 96.50 305 LYS A CA 1
ATOM 2476 C C . LYS A 1 305 ? 10.795 19.863 2.340 1.00 96.50 305 LYS A C 1
ATOM 2478 O O . LYS A 1 305 ? 11.147 20.098 3.495 1.00 96.50 305 LYS A O 1
ATOM 2483 N N . ASN A 1 306 ? 9.622 19.303 2.051 1.00 94.62 306 ASN A N 1
ATOM 2484 C CA . ASN A 1 306 ? 8.653 18.945 3.084 1.00 94.62 306 ASN A CA 1
ATOM 2485 C C . ASN A 1 306 ? 9.201 17.851 4.017 1.00 94.62 306 ASN A C 1
ATOM 2487 O O . ASN A 1 306 ? 9.050 17.922 5.235 1.00 94.62 306 ASN A O 1
ATOM 2491 N N . TYR A 1 307 ? 9.901 16.860 3.460 1.00 92.62 307 TYR A N 1
ATOM 2492 C CA . TYR A 1 307 ? 10.562 15.825 4.248 1.00 92.62 307 TYR A CA 1
ATOM 2493 C C . TYR A 1 307 ? 11.612 16.408 5.206 1.00 92.62 307 TYR A C 1
ATOM 2495 O O . TYR A 1 307 ? 11.630 16.030 6.378 1.00 92.62 307 TYR A O 1
ATOM 2503 N N . LEU A 1 308 ? 12.474 17.316 4.735 1.00 94.50 308 LEU A N 1
ATOM 2504 C CA . LEU A 1 308 ? 13.500 17.959 5.564 1.00 94.50 308 LEU A CA 1
ATOM 2505 C C . LEU A 1 308 ? 12.871 18.795 6.678 1.00 94.50 308 LEU A C 1
ATOM 2507 O O . LEU A 1 308 ? 13.251 18.627 7.833 1.00 94.50 308 LEU A O 1
ATOM 2511 N N . LYS A 1 309 ? 11.836 19.580 6.363 1.00 96.38 309 LYS A N 1
ATOM 2512 C CA . LYS A 1 309 ? 11.069 20.338 7.361 1.00 96.38 309 LYS A CA 1
ATOM 2513 C C . LYS A 1 309 ? 10.498 19.428 8.455 1.00 96.38 309 LYS A C 1
ATOM 2515 O O . LYS A 1 309 ? 10.663 19.700 9.641 1.00 96.38 309 LYS A O 1
ATOM 2520 N N . ASN A 1 310 ? 9.866 18.317 8.074 1.00 91.69 310 ASN A N 1
ATOM 2521 C CA . ASN A 1 310 ? 9.322 17.351 9.036 1.00 91.69 310 ASN A CA 1
ATOM 2522 C C . ASN A 1 310 ? 10.429 16.680 9.866 1.00 91.69 310 ASN A C 1
ATOM 2524 O O . ASN A 1 310 ? 10.251 16.414 11.055 1.00 91.69 310 ASN A O 1
ATOM 2528 N N . TYR A 1 311 ? 11.583 16.414 9.253 1.00 91.00 311 TYR A N 1
ATOM 2529 C CA . TYR A 1 311 ? 12.746 15.851 9.932 1.00 91.00 311 TYR A CA 1
ATOM 2530 C C . TYR A 1 311 ? 13.339 16.827 10.962 1.00 91.00 311 TYR A C 1
ATOM 2532 O O . TYR A 1 311 ? 13.639 16.414 12.080 1.00 91.00 311 TYR A O 1
ATOM 2540 N N . GLU A 1 312 ? 13.443 18.114 10.634 1.00 93.81 312 GLU A N 1
ATOM 2541 C CA . GLU A 1 312 ? 13.878 19.170 11.557 1.00 93.81 312 GLU A CA 1
ATOM 2542 C C . GLU A 1 312 ? 12.912 19.336 12.732 1.00 93.81 312 GLU A C 1
ATOM 2544 O O . GLU A 1 312 ? 13.343 19.369 13.884 1.00 93.81 312 GLU A O 1
ATOM 2549 N N . GLN A 1 313 ? 11.602 19.351 12.471 1.00 94.81 313 GLN A N 1
ATOM 2550 C CA . GLN A 1 313 ? 10.584 19.386 13.527 1.00 94.81 313 GLN A CA 1
ATOM 2551 C C . GLN A 1 313 ? 10.696 18.179 14.466 1.00 94.81 313 GLN A C 1
ATOM 2553 O O . GLN A 1 313 ? 10.630 18.326 15.687 1.00 94.81 313 GLN A O 1
ATOM 2558 N N . MET A 1 314 ? 10.912 16.985 13.910 1.00 93.88 314 MET A N 1
ATOM 2559 C CA . MET A 1 314 ? 11.136 15.773 14.695 1.00 93.88 314 MET A CA 1
ATOM 2560 C C . MET A 1 314 ? 12.404 15.885 15.555 1.00 93.88 314 MET A C 1
ATOM 2562 O O . MET A 1 314 ? 12.363 15.542 16.737 1.00 93.88 314 MET A O 1
ATOM 2566 N N . LEU A 1 315 ? 13.515 16.383 15.003 1.00 89.31 315 LEU A N 1
ATOM 2567 C CA . LEU A 1 315 ? 14.743 16.613 15.770 1.00 89.31 315 LEU A CA 1
ATOM 2568 C C . LEU A 1 315 ? 14.531 17.633 16.896 1.00 89.31 315 LEU A C 1
ATOM 2570 O O . LEU A 1 315 ? 14.982 17.396 18.015 1.00 89.31 315 LEU A O 1
ATOM 2574 N N . ALA A 1 316 ? 13.798 18.717 16.638 1.00 92.69 316 ALA A N 1
ATOM 2575 C CA . ALA A 1 316 ? 13.466 19.718 17.648 1.00 92.69 316 ALA A CA 1
ATOM 2576 C C . ALA A 1 316 ? 12.625 19.126 18.794 1.00 92.69 316 ALA A C 1
ATOM 2578 O O . ALA A 1 316 ? 12.870 19.423 19.964 1.00 92.69 316 ALA A O 1
ATOM 2579 N N . LEU A 1 317 ? 11.663 18.249 18.485 1.00 89.88 317 LEU A N 1
ATOM 2580 C CA . LEU A 1 317 ? 10.889 17.532 19.503 1.00 89.88 317 LEU A CA 1
ATOM 2581 C C . LEU A 1 317 ? 11.777 16.601 20.336 1.00 89.88 317 LEU A C 1
ATOM 2583 O O . LEU A 1 317 ? 11.709 16.634 21.564 1.00 89.88 317 LEU A O 1
ATOM 2587 N N . LEU A 1 318 ? 12.640 15.810 19.693 1.00 85.19 318 LEU A N 1
ATOM 2588 C CA . LEU A 1 318 ? 13.568 14.915 20.394 1.00 85.19 318 LEU A CA 1
ATOM 2589 C C . LEU A 1 318 ? 14.544 15.690 21.289 1.00 85.19 318 LEU A C 1
ATOM 2591 O O . LEU A 1 318 ? 14.793 15.280 22.422 1.00 85.19 318 LEU A O 1
ATOM 2595 N N . ALA A 1 319 ? 15.036 16.841 20.831 1.00 87.06 319 ALA A N 1
ATOM 2596 C CA . ALA A 1 319 ? 15.884 17.717 21.634 1.00 87.06 319 ALA A CA 1
ATOM 2597 C C . ALA A 1 319 ? 15.169 18.202 22.909 1.00 87.06 319 ALA A C 1
ATOM 2599 O O . ALA A 1 319 ? 15.769 18.182 23.983 1.00 87.06 319 ALA A O 1
ATOM 2600 N N . LYS A 1 320 ? 13.874 18.550 22.836 1.00 89.94 320 LYS A N 1
ATOM 2601 C CA . LYS A 1 320 ? 13.076 18.923 24.023 1.00 89.94 320 LYS A CA 1
ATOM 2602 C C . LYS A 1 320 ? 12.957 17.776 25.029 1.00 89.94 320 LYS A C 1
ATOM 2604 O O . LYS A 1 320 ? 13.092 18.019 26.228 1.00 89.94 320 LYS A O 1
ATOM 2609 N N . TYR A 1 321 ? 12.754 16.546 24.550 1.00 81.88 321 TYR A N 1
ATOM 2610 C CA . TYR A 1 321 ? 12.714 15.354 25.405 1.00 81.88 321 TYR A CA 1
ATOM 2611 C C . TYR A 1 321 ? 14.039 15.122 26.135 1.00 81.88 321 TYR A C 1
ATOM 2613 O O . TYR A 1 321 ? 14.038 14.843 27.332 1.00 81.88 321 TYR A O 1
ATOM 2621 N N . HIS A 1 322 ? 15.167 15.278 25.441 1.00 79.94 322 HIS A N 1
ATOM 2622 C CA . HIS A 1 322 ? 16.484 15.134 26.061 1.00 79.94 322 HIS A CA 1
ATOM 2623 C C . HIS A 1 322 ? 16.828 16.301 26.999 1.00 79.94 322 HIS A C 1
ATOM 2625 O O . HIS A 1 322 ? 17.433 16.078 28.044 1.00 79.94 322 HIS A O 1
ATOM 2631 N N . GLY A 1 323 ? 16.381 17.523 26.696 1.00 76.88 323 GLY A N 1
ATOM 2632 C CA . GLY A 1 323 ? 16.573 18.694 27.560 1.00 76.88 323 GLY A CA 1
ATOM 2633 C C . GLY A 1 323 ? 15.857 18.598 28.914 1.00 76.88 323 GLY A C 1
ATOM 2634 O O . GLY A 1 323 ? 16.355 19.127 29.903 1.00 76.88 323 GLY A O 1
ATOM 2635 N N . HIS A 1 324 ? 14.735 17.873 28.990 1.00 62.31 324 HIS A N 1
ATOM 2636 C CA . HIS A 1 324 ? 13.997 17.653 30.243 1.00 62.31 324 HIS A CA 1
ATOM 2637 C C . HIS A 1 324 ? 14.565 16.505 31.098 1.00 62.31 324 HIS A C 1
ATOM 2639 O O . HIS A 1 324 ? 14.113 16.297 32.221 1.00 62.31 324 HIS A O 1
ATOM 2645 N N . GLN A 1 325 ? 15.594 15.785 30.634 1.00 56.72 325 GLN A N 1
ATOM 2646 C CA . GLN A 1 325 ? 16.289 14.765 31.433 1.00 56.72 325 GLN A CA 1
ATOM 2647 C C . GLN A 1 325 ? 17.373 15.350 32.367 1.00 56.72 325 GLN A C 1
ATOM 2649 O O . GLN A 1 325 ? 18.431 14.751 32.557 1.00 56.72 325 GLN A O 1
ATOM 2654 N N . ARG A 1 326 ? 17.113 16.494 33.018 1.00 48.44 326 ARG A N 1
ATOM 2655 C CA . ARG A 1 326 ? 17.903 16.981 34.168 1.00 48.44 326 ARG A CA 1
ATOM 2656 C C . ARG A 1 326 ? 17.144 16.725 35.477 1.00 48.44 326 ARG A C 1
ATOM 2658 O O . ARG A 1 326 ? 16.392 17.592 35.895 1.00 48.44 326 ARG A O 1
ATOM 2665 N N . LEU A 1 327 ? 17.351 15.553 36.101 1.00 45.62 327 LEU A N 1
ATOM 2666 C CA . LEU A 1 327 ? 17.409 15.313 37.570 1.00 45.62 327 LEU A CA 1
ATOM 2667 C C . LEU A 1 327 ? 17.398 13.808 37.925 1.00 45.62 327 LEU A C 1
ATOM 2669 O O . LEU A 1 327 ? 16.524 13.302 38.616 1.00 45.62 327 LEU A O 1
ATOM 2673 N N . LEU A 1 328 ? 18.437 13.089 37.504 1.00 44.03 328 LEU A N 1
ATOM 2674 C CA . LEU A 1 328 ? 19.044 12.037 38.330 1.00 44.03 328 LEU A CA 1
ATOM 2675 C C . LEU A 1 328 ? 20.556 12.266 38.285 1.00 44.03 328 LEU A C 1
ATOM 2677 O O . LEU A 1 328 ? 21.324 11.501 37.707 1.00 44.03 328 LEU A O 1
ATOM 2681 N N . THR A 1 329 ? 20.982 13.407 38.823 1.00 42.66 329 THR A N 1
ATOM 2682 C CA . THR A 1 329 ? 22.400 13.728 38.980 1.00 42.66 329 THR A CA 1
ATOM 2683 C C . THR A 1 329 ? 22.961 12.894 40.127 1.00 42.66 329 THR A C 1
ATOM 2685 O O . THR A 1 329 ? 22.868 13.271 41.295 1.00 42.66 329 THR A O 1
ATOM 2688 N N . TRP A 1 330 ? 23.534 11.741 39.795 1.00 44.97 330 TRP A N 1
ATOM 2689 C CA . TRP A 1 330 ? 24.485 11.046 40.657 1.00 44.97 330 TRP A CA 1
ATOM 2690 C C . TRP A 1 330 ? 25.707 11.960 40.835 1.00 44.97 330 TRP A C 1
ATOM 2692 O O . TRP A 1 330 ? 26.254 12.436 39.842 1.00 44.97 330 TRP A O 1
ATOM 2702 N N . LYS A 1 331 ? 26.084 12.284 42.080 1.00 38.69 331 LYS A N 1
ATOM 2703 C CA . LYS A 1 331 ? 27.198 13.198 42.391 1.00 38.69 331 LYS A CA 1
ATOM 2704 C C . LYS A 1 331 ? 28.539 12.450 42.285 1.00 38.69 331 LYS A C 1
ATOM 2706 O O . LYS A 1 331 ? 28.788 11.591 43.129 1.00 38.69 331 LYS A O 1
ATOM 2711 N N . PRO A 1 332 ? 29.424 12.771 41.323 1.00 43.16 332 PRO A N 1
ATOM 2712 C CA . PRO A 1 332 ? 30.774 12.224 41.298 1.00 43.16 332 PRO A CA 1
ATOM 2713 C C . PRO A 1 332 ? 31.681 12.969 42.290 1.00 43.16 332 PRO A C 1
ATOM 2715 O O . PRO A 1 332 ? 31.655 14.198 42.392 1.00 43.16 332 PRO A O 1
ATOM 2718 N N . GLY A 1 333 ? 32.480 12.206 43.036 1.00 40.28 333 GLY A N 1
ATOM 2719 C CA . GLY A 1 333 ? 33.486 12.717 43.963 1.00 40.28 333 GLY A CA 1
ATOM 2720 C C . GLY A 1 333 ? 34.626 13.431 43.236 1.00 40.28 333 GLY A C 1
ATOM 2721 O O . GLY A 1 333 ? 35.133 12.961 42.221 1.00 40.28 333 GLY A O 1
ATOM 2722 N N . LYS A 1 334 ? 35.026 14.581 43.784 1.00 40.16 334 LYS A N 1
ATOM 2723 C CA . LYS A 1 334 ? 36.197 15.355 43.365 1.00 40.16 334 LYS A CA 1
ATOM 2724 C C . LYS A 1 334 ? 37.472 14.525 43.541 1.00 40.16 334 LYS A C 1
ATOM 2726 O O . LYS A 1 334 ? 37.651 13.930 44.600 1.00 40.16 334 LYS A O 1
ATOM 2731 N N . LYS A 1 335 ? 38.412 14.642 42.603 1.00 38.66 335 LYS A N 1
ATOM 2732 C CA . LYS A 1 335 ? 39.817 14.924 42.934 1.00 38.66 335 LYS A CA 1
ATOM 2733 C C . LYS A 1 335 ? 40.544 15.547 41.742 1.00 38.66 335 LYS A C 1
ATOM 2735 O O . LYS A 1 335 ? 40.336 15.164 40.598 1.00 38.66 335 LYS A O 1
ATOM 2740 N N . GLN A 1 336 ? 41.328 16.564 42.084 1.00 45.66 336 GLN A N 1
ATOM 2741 C CA . GLN A 1 336 ? 42.169 17.401 41.237 1.00 45.66 336 GLN A CA 1
ATOM 2742 C C . GLN A 1 336 ? 43.382 16.618 40.734 1.00 45.66 336 GLN A C 1
ATOM 2744 O O . GLN A 1 336 ? 43.974 15.891 41.528 1.00 45.66 336 GLN A O 1
ATOM 2749 N N . VAL A 1 337 ? 43.802 16.852 39.487 1.00 36.38 337 VAL A N 1
ATOM 2750 C CA . VAL A 1 337 ? 45.211 16.734 39.079 1.00 36.38 337 VAL A CA 1
ATOM 2751 C C . VAL A 1 337 ? 45.523 17.814 38.037 1.00 36.38 337 VAL A C 1
ATOM 2753 O O . VAL A 1 337 ? 44.791 18.003 37.069 1.00 36.38 337 VAL A O 1
ATOM 2756 N N . THR A 1 338 ? 46.601 18.533 38.318 1.00 43.53 338 THR A N 1
ATOM 2757 C CA . THR A 1 338 ? 47.228 19.658 37.618 1.00 43.53 338 THR A CA 1
ATOM 2758 C C . THR A 1 338 ? 48.046 19.197 36.405 1.00 43.53 338 THR A C 1
ATOM 2760 O O . THR A 1 338 ? 48.708 18.171 36.512 1.00 43.53 338 THR A O 1
ATOM 2763 N N . GLN A 1 339 ? 48.080 19.977 35.314 1.00 35.47 339 GLN A N 1
ATOM 2764 C CA . GLN A 1 339 ? 49.174 20.051 34.314 1.00 35.47 339 GLN A CA 1
ATOM 2765 C C . GLN A 1 339 ? 48.895 21.250 33.381 1.00 35.47 339 GLN A C 1
ATOM 2767 O O . GLN A 1 339 ? 47.844 21.309 32.755 1.00 35.47 339 GLN A O 1
ATOM 2772 N N . GLN A 1 340 ? 49.597 22.373 33.565 1.00 37.41 340 GLN A N 1
ATOM 2773 C CA . GLN A 1 340 ? 50.819 22.813 32.863 1.00 37.41 340 GLN A CA 1
ATOM 2774 C C . GLN A 1 340 ? 50.628 23.091 31.363 1.00 37.41 340 GLN A C 1
ATOM 2776 O O . GLN A 1 340 ? 50.425 22.194 30.552 1.00 37.41 340 GLN A O 1
ATOM 2781 N N . ALA A 1 341 ? 50.696 24.387 31.054 1.00 36.00 341 ALA A N 1
ATOM 2782 C CA . ALA A 1 341 ? 50.590 24.991 29.740 1.00 36.00 341 ALA A CA 1
ATOM 2783 C C . ALA A 1 341 ? 51.891 24.838 28.943 1.00 36.00 341 ALA A C 1
ATOM 2785 O O . ALA A 1 341 ? 52.980 24.989 29.494 1.00 36.00 341 ALA A O 1
ATOM 2786 N N . ILE A 1 342 ? 51.751 24.619 27.636 1.00 35.12 342 ILE A N 1
ATOM 2787 C CA . ILE A 1 342 ? 52.785 24.910 26.644 1.00 35.12 342 ILE A CA 1
ATOM 2788 C C . ILE A 1 342 ? 52.153 25.877 25.644 1.00 35.12 342 ILE A C 1
ATOM 2790 O O . ILE A 1 342 ? 51.187 25.539 24.961 1.00 35.12 342 ILE A O 1
ATOM 2794 N N . SER A 1 343 ? 52.683 27.096 25.641 1.00 41.94 343 SER A N 1
ATOM 2795 C CA . SER A 1 343 ? 52.474 28.148 24.652 1.00 41.94 343 SER A CA 1
ATOM 2796 C C . SER A 1 343 ? 53.228 27.818 23.371 1.00 41.94 343 SER A C 1
ATOM 2798 O O . SER A 1 343 ? 54.403 27.462 23.455 1.00 41.94 343 SER A O 1
ATOM 2800 N N . ILE A 1 344 ? 52.602 28.026 22.214 1.00 37.31 344 ILE A N 1
ATOM 2801 C CA . ILE A 1 344 ? 53.306 28.390 20.980 1.00 37.31 344 ILE A CA 1
ATOM 2802 C C . ILE A 1 344 ? 52.438 29.429 20.265 1.00 37.31 344 ILE A C 1
ATOM 2804 O O . ILE A 1 344 ? 51.321 29.129 19.837 1.00 37.31 344 ILE A O 1
ATOM 2808 N N . ASP A 1 345 ? 52.969 30.646 20.218 1.00 36.38 345 ASP A N 1
ATOM 2809 C CA . ASP A 1 345 ? 52.566 31.745 19.349 1.00 36.38 345 ASP A CA 1
ATOM 2810 C C . ASP A 1 345 ? 52.881 31.409 17.882 1.00 36.38 345 ASP A C 1
ATOM 2812 O O . ASP A 1 345 ? 53.846 30.702 17.604 1.00 36.38 345 ASP A O 1
ATOM 2816 N N . ASP A 1 346 ? 52.059 31.894 16.948 1.00 33.69 346 ASP A N 1
ATOM 2817 C CA . ASP A 1 346 ? 52.500 32.788 15.862 1.00 33.69 346 ASP A CA 1
ATOM 2818 C C . ASP A 1 346 ? 51.508 32.829 14.690 1.00 33.69 346 ASP A C 1
ATOM 2820 O O . ASP A 1 346 ? 51.112 31.802 14.138 1.00 33.69 346 ASP A O 1
ATOM 2824 N N . CYS A 1 347 ? 51.178 34.068 14.300 1.00 34.66 347 CYS A N 1
ATOM 2825 C CA . CYS A 1 347 ? 50.990 34.599 12.934 1.00 34.66 347 CYS A CA 1
ATOM 2826 C C . CYS A 1 347 ? 49.880 35.666 12.867 1.00 34.66 347 CYS A C 1
ATOM 2828 O O . CYS A 1 347 ? 48.732 35.417 12.510 1.00 34.66 347 CYS A O 1
ATOM 2830 N N . GLN A 1 348 ? 50.283 36.867 13.278 1.00 35.41 348 GLN A N 1
ATOM 2831 C CA . GLN A 1 348 ? 50.194 38.165 12.595 1.00 35.41 348 GLN A CA 1
ATOM 2832 C C . GLN A 1 348 ? 49.299 38.363 11.341 1.00 35.41 348 GLN A C 1
ATOM 2834 O O . GLN A 1 348 ? 49.311 37.585 10.393 1.00 35.41 348 GLN A O 1
ATOM 2839 N N . ASN A 1 349 ? 48.746 39.589 11.308 1.00 37.72 349 ASN A N 1
ATOM 2840 C CA . ASN A 1 349 ? 48.459 40.474 10.163 1.00 37.72 349 ASN A CA 1
ATOM 2841 C C . ASN A 1 349 ? 47.152 40.300 9.365 1.00 37.72 349 ASN A C 1
ATOM 2843 O O . ASN A 1 349 ? 47.083 39.559 8.391 1.00 37.72 349 ASN A O 1
ATOM 2847 N N . ASN A 1 350 ? 46.155 41.152 9.645 1.00 40.41 350 ASN A N 1
ATOM 2848 C CA . ASN A 1 350 ? 45.979 42.428 8.923 1.00 40.41 350 ASN A CA 1
ATOM 2849 C C . ASN A 1 350 ? 44.791 43.234 9.478 1.00 40.41 350 ASN A C 1
ATOM 2851 O O . ASN A 1 350 ? 43.765 42.680 9.864 1.00 40.41 350 ASN A O 1
ATOM 2855 N N . GLY A 1 351 ? 44.971 44.555 9.551 1.00 38.47 351 GLY A N 1
ATOM 2856 C CA . GLY A 1 351 ? 44.076 45.483 10.232 1.00 38.47 351 GLY A CA 1
ATOM 2857 C C . GLY A 1 351 ? 42.848 45.921 9.436 1.00 38.47 351 GLY A C 1
ATOM 2858 O O . GLY A 1 351 ? 42.906 46.102 8.226 1.00 38.47 351 GLY A O 1
ATOM 2859 N N . CYS A 1 352 ? 41.778 46.209 10.176 1.00 37.16 352 CYS A N 1
ATOM 2860 C CA . CYS A 1 352 ? 40.789 47.229 9.848 1.00 37.16 352 CYS A CA 1
ATOM 2861 C C . CYS A 1 352 ? 40.414 47.953 11.148 1.00 37.16 352 CYS A C 1
ATOM 2863 O O . CYS A 1 352 ? 40.077 47.326 12.151 1.00 37.16 352 CYS A O 1
ATOM 2865 N N . GLN A 1 353 ? 40.537 49.278 11.119 1.00 41.09 353 GLN A N 1
ATOM 2866 C CA . GLN A 1 353 ? 40.113 50.202 12.163 1.00 41.09 353 GLN A CA 1
ATOM 2867 C C . GLN A 1 353 ? 38.586 50.342 12.177 1.00 41.09 353 GLN A C 1
ATOM 2869 O O . GLN A 1 353 ? 37.963 50.386 11.119 1.00 41.09 353 GLN A O 1
ATOM 2874 N N . GLY A 1 354 ? 38.033 50.544 13.375 1.00 39.22 354 GLY A N 1
ATOM 2875 C CA . GLY A 1 354 ? 36.786 51.283 13.578 1.00 39.22 354 GLY A CA 1
ATOM 2876 C C . GLY A 1 354 ? 35.556 50.426 13.863 1.00 39.22 354 GLY A C 1
ATOM 2877 O O . GLY A 1 354 ? 34.979 49.835 12.958 1.00 39.22 354 GLY A O 1
ATOM 2878 N N . GLY A 1 355 ? 35.107 50.447 15.120 1.00 36.03 355 GLY A N 1
ATOM 2879 C CA . GLY A 1 355 ? 33.753 50.036 15.487 1.00 36.03 355 GLY A CA 1
ATOM 2880 C C . GLY A 1 355 ? 33.680 49.357 16.845 1.00 36.03 355 GLY A C 1
ATOM 2881 O O . GLY A 1 355 ? 33.883 48.150 16.945 1.00 36.03 355 GLY A O 1
ATOM 2882 N N . ASP A 1 356 ? 33.354 50.135 17.875 1.00 44.66 356 ASP A N 1
ATOM 2883 C CA . ASP A 1 356 ? 32.983 49.650 19.202 1.00 44.66 356 ASP A CA 1
ATOM 2884 C C . ASP A 1 356 ? 31.847 48.624 19.111 1.00 44.66 356 ASP A C 1
ATOM 2886 O O . ASP A 1 356 ? 30.729 48.944 18.709 1.00 44.66 356 ASP A O 1
ATOM 2890 N N . CYS A 1 357 ? 32.123 47.383 19.511 1.00 36.78 357 CYS A N 1
ATOM 2891 C CA . CYS A 1 357 ? 31.114 46.355 19.742 1.00 36.78 357 CYS A CA 1
ATOM 2892 C C . CYS A 1 357 ? 31.508 45.538 20.975 1.00 36.78 357 CYS A C 1
ATOM 2894 O O . CYS A 1 357 ? 32.597 44.979 21.074 1.00 36.78 357 CYS A O 1
ATOM 2896 N N . GLN A 1 358 ? 30.591 45.511 21.935 1.00 35.53 358 GLN A N 1
ATOM 2897 C CA . GLN A 1 358 ? 30.714 44.861 23.230 1.00 35.53 358 GLN A CA 1
ATOM 2898 C C . GLN A 1 358 ? 31.009 43.358 23.090 1.00 35.53 358 GLN A C 1
ATOM 2900 O O . GLN A 1 358 ? 30.267 42.610 22.453 1.00 35.53 358 GLN A O 1
ATOM 2905 N N . ASN A 1 359 ? 32.084 42.921 23.747 1.00 31.27 359 ASN A N 1
ATOM 2906 C CA . ASN A 1 359 ? 32.441 41.522 23.953 1.00 31.27 359 ASN A CA 1
ATOM 2907 C C . ASN A 1 359 ? 31.426 40.837 24.881 1.00 31.27 359 ASN A C 1
ATOM 2909 O O . ASN A 1 359 ? 31.446 41.058 26.089 1.00 31.27 359 ASN A O 1
ATOM 2913 N N . ASN A 1 360 ? 30.608 39.933 24.339 1.00 36.59 360 ASN A N 1
ATOM 2914 C CA . ASN A 1 360 ? 30.015 38.839 25.107 1.00 36.59 360 ASN A CA 1
ATOM 2915 C C . ASN A 1 360 ? 30.787 37.560 24.777 1.00 36.59 360 ASN A C 1
ATOM 2917 O O . ASN A 1 360 ? 30.568 36.926 23.745 1.00 36.59 360 ASN A O 1
ATOM 2921 N N . GLY A 1 361 ? 31.721 37.203 25.660 1.00 30.91 361 GLY A N 1
ATOM 2922 C CA . GLY A 1 361 ? 32.470 35.957 25.585 1.00 30.91 361 GLY A CA 1
ATOM 2923 C C . GLY A 1 361 ? 31.553 34.756 25.802 1.00 30.91 361 GLY A C 1
ATOM 2924 O O . GLY A 1 361 ? 31.139 34.480 26.924 1.00 30.91 361 GLY A O 1
ATOM 2925 N N . TYR A 1 362 ? 31.267 34.018 24.731 1.00 37.41 362 TYR A N 1
ATOM 2926 C CA . TYR A 1 362 ? 30.779 32.646 24.823 1.00 37.41 362 TYR A CA 1
ATOM 2927 C C . TYR A 1 362 ? 31.990 31.709 24.843 1.00 37.41 362 TYR A C 1
ATOM 2929 O O . TYR A 1 362 ? 32.683 31.533 23.842 1.00 37.41 362 TYR A O 1
ATOM 2937 N N . GLN A 1 363 ? 32.255 31.137 26.019 1.00 34.84 363 GLN A N 1
ATOM 2938 C CA . GLN A 1 363 ? 33.193 30.034 26.208 1.00 34.84 363 GLN A CA 1
ATOM 2939 C C . GLN A 1 363 ? 32.793 28.853 25.315 1.00 34.84 363 GLN A C 1
ATOM 2941 O O . GLN A 1 363 ? 31.663 28.372 25.365 1.00 34.84 363 GLN A O 1
ATOM 2946 N N . GLY A 1 364 ? 33.739 28.395 24.494 1.00 35.38 364 GLY A N 1
ATOM 2947 C CA . GLY A 1 364 ? 33.616 27.166 23.723 1.00 35.38 364 GLY A CA 1
ATOM 2948 C C . GLY A 1 364 ? 33.649 25.949 24.643 1.00 35.38 364 GLY A C 1
ATOM 2949 O O . GLY A 1 364 ? 34.678 25.643 25.245 1.00 35.38 364 GLY A O 1
ATOM 2950 N N . ASP A 1 365 ? 32.524 25.242 24.728 1.00 35.75 365 ASP A N 1
ATOM 2951 C CA . ASP A 1 365 ? 32.438 23.954 25.406 1.00 35.75 365 ASP A CA 1
ATOM 2952 C C . ASP A 1 365 ? 33.096 22.864 24.550 1.00 35.75 365 ASP A C 1
ATOM 2954 O O . ASP A 1 365 ? 32.563 22.382 23.548 1.00 35.75 365 ASP A O 1
ATOM 2958 N N . ASN A 1 366 ? 34.289 22.461 24.983 1.00 39.50 366 ASN A N 1
ATOM 2959 C CA . ASN A 1 366 ? 35.017 21.313 24.467 1.00 39.50 366 ASN A CA 1
ATOM 2960 C C . ASN A 1 366 ? 34.247 20.015 24.757 1.00 39.50 366 ASN A C 1
ATOM 2962 O O . ASN A 1 366 ? 34.170 19.543 25.894 1.00 39.50 366 ASN A O 1
ATOM 2966 N N . HIS A 1 367 ? 33.715 19.394 23.706 1.00 39.06 367 HIS A N 1
ATOM 2967 C CA . HIS A 1 367 ? 33.126 18.060 23.761 1.00 39.06 367 HIS A CA 1
ATOM 2968 C C . HIS A 1 367 ? 34.199 17.000 24.053 1.00 39.06 367 HIS A C 1
ATOM 2970 O O . HIS A 1 367 ? 34.917 16.557 23.156 1.00 39.06 367 HIS A O 1
ATOM 2976 N N . GLN A 1 368 ? 34.293 16.548 25.304 1.00 51.38 368 GLN A N 1
ATOM 2977 C CA . GLN A 1 368 ? 35.095 15.374 25.647 1.00 51.38 368 GLN A CA 1
ATOM 2978 C C . GLN A 1 368 ? 34.309 14.088 25.356 1.00 51.38 368 GLN A C 1
ATOM 2980 O O . GLN A 1 368 ? 33.195 13.882 25.841 1.00 51.38 368 GLN A O 1
ATOM 2985 N N . GLY A 1 369 ? 34.901 13.237 24.515 1.00 58.09 369 GLY A N 1
ATOM 2986 C CA . GLY A 1 369 ? 34.348 11.951 24.104 1.00 58.09 369 GLY A CA 1
ATOM 2987 C C . GLY A 1 369 ? 34.142 10.981 25.268 1.00 58.09 369 GLY A C 1
ATOM 2988 O O . GLY A 1 369 ? 34.822 11.036 26.292 1.00 58.09 369 GLY A O 1
ATOM 2989 N N . LEU A 1 370 ? 33.189 10.066 25.077 1.00 60.94 370 LEU A N 1
ATOM 2990 C CA . LEU A 1 370 ? 32.827 9.031 26.042 1.00 60.94 370 LEU A CA 1
ATOM 2991 C C . LEU A 1 370 ? 34.057 8.264 26.567 1.00 60.94 370 LEU A C 1
ATOM 2993 O O . LEU A 1 370 ? 34.878 7.803 25.768 1.00 60.94 370 LEU A O 1
ATOM 2997 N N . PRO A 1 371 ? 34.163 8.034 27.887 1.00 75.31 371 PRO A N 1
ATOM 2998 C CA . PRO A 1 371 ? 35.268 7.274 28.447 1.00 75.31 371 PRO A CA 1
ATOM 2999 C C . PRO A 1 371 ? 35.239 5.827 27.931 1.00 75.31 371 PRO A C 1
ATOM 3001 O O . PRO A 1 371 ? 34.198 5.165 27.937 1.00 75.31 371 PRO A O 1
ATOM 3004 N N . LYS A 1 372 ? 36.400 5.323 27.485 1.00 71.88 372 LYS A N 1
ATOM 3005 C CA . LYS A 1 372 ? 36.557 4.018 26.804 1.00 71.88 372 LYS A CA 1
ATOM 3006 C C . LYS A 1 372 ? 35.944 2.839 27.573 1.00 71.88 372 LYS A C 1
ATOM 3008 O O . LYS A 1 372 ? 35.433 1.904 26.963 1.00 71.88 372 LYS A O 1
ATOM 3013 N N . TRP A 1 373 ? 35.943 2.889 28.904 1.00 87.56 373 TRP A N 1
ATOM 3014 C CA . TRP A 1 373 ? 35.344 1.841 29.732 1.00 87.56 373 TRP A CA 1
ATOM 3015 C C . TRP A 1 373 ? 33.813 1.783 29.599 1.00 87.56 373 TRP A C 1
ATOM 3017 O O . TRP A 1 373 ? 33.246 0.693 29.625 1.00 87.56 373 TRP A O 1
ATOM 3027 N N . LEU A 1 374 ? 33.144 2.922 29.385 1.00 72.50 374 LEU A N 1
ATOM 3028 C CA . LEU A 1 374 ? 31.692 2.971 29.203 1.00 72.50 374 LEU A CA 1
ATOM 3029 C C . LEU A 1 374 ? 31.292 2.386 27.845 1.00 72.50 374 LEU A C 1
ATOM 3031 O O . LEU A 1 374 ? 30.310 1.655 27.754 1.00 72.50 374 LEU A O 1
ATOM 3035 N N . LEU A 1 375 ? 32.091 2.639 26.803 1.00 77.25 375 LEU A N 1
ATOM 3036 C CA . LEU A 1 375 ? 31.936 1.995 25.495 1.00 77.25 375 LEU A CA 1
ATOM 3037 C C . LEU A 1 375 ? 32.078 0.470 25.601 1.00 77.25 375 LEU A C 1
ATOM 3039 O O . LEU A 1 375 ? 31.249 -0.256 25.053 1.00 77.25 375 LEU A O 1
ATOM 3043 N N . ASN A 1 376 ? 33.055 -0.014 26.373 1.00 82.75 376 ASN A N 1
ATOM 3044 C CA . ASN A 1 376 ? 33.216 -1.445 26.636 1.00 82.75 376 ASN A CA 1
ATOM 3045 C C . ASN A 1 376 ? 32.029 -2.026 27.418 1.00 82.75 376 ASN A C 1
ATOM 3047 O O . ASN A 1 376 ? 31.560 -3.114 27.096 1.00 82.75 376 ASN A O 1
ATOM 3051 N N . LEU A 1 377 ? 31.488 -1.295 28.396 1.00 89.69 377 LEU A N 1
ATOM 3052 C CA . LEU A 1 377 ? 30.334 -1.743 29.178 1.00 89.69 377 LEU A CA 1
ATOM 3053 C C . LEU A 1 377 ? 29.055 -1.802 28.330 1.00 89.69 377 LEU A C 1
ATOM 3055 O O . LEU A 1 377 ? 28.324 -2.791 28.385 1.00 89.69 377 LEU A O 1
ATOM 3059 N N . ILE A 1 378 ? 28.820 -0.796 27.482 1.00 89.19 378 ILE A N 1
ATOM 3060 C CA . ILE A 1 378 ? 27.722 -0.803 26.504 1.00 89.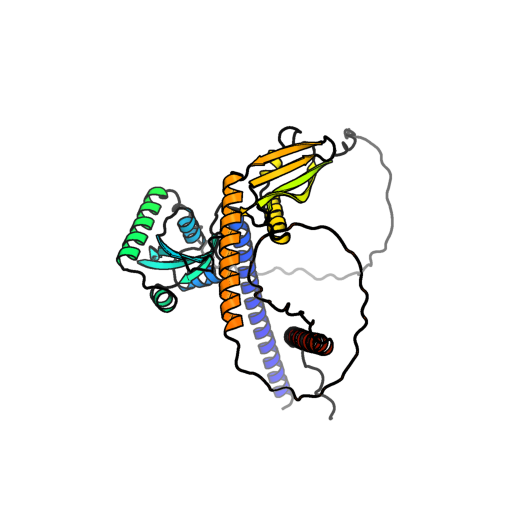19 378 ILE A CA 1
ATOM 3061 C C . ILE A 1 378 ? 27.876 -1.994 25.549 1.00 89.19 378 ILE A C 1
ATOM 3063 O O . ILE A 1 378 ? 26.900 -2.697 25.280 1.00 89.19 378 ILE A O 1
ATOM 3067 N N . PHE A 1 379 ? 29.096 -2.276 25.085 1.00 92.00 379 PHE A N 1
ATOM 3068 C CA . PHE A 1 379 ? 29.365 -3.414 24.208 1.00 92.00 379 PHE A CA 1
ATOM 3069 C C . PHE A 1 379 ? 29.083 -4.759 24.896 1.00 92.00 379 PHE A C 1
ATOM 3071 O O . PHE A 1 379 ? 28.431 -5.621 24.306 1.00 92.00 379 PHE A O 1
ATOM 3078 N N . VAL A 1 380 ? 29.485 -4.922 26.161 1.00 94.06 380 VAL A N 1
ATOM 3079 C CA . VAL A 1 380 ? 29.192 -6.124 26.963 1.00 94.06 380 VAL A CA 1
ATOM 3080 C C . VAL A 1 380 ? 27.686 -6.296 27.168 1.00 94.06 380 VAL A C 1
ATOM 3082 O O . VAL A 1 380 ? 27.169 -7.396 26.985 1.00 94.06 380 VAL A O 1
ATOM 3085 N N . MET A 1 381 ? 26.952 -5.223 27.466 1.00 93.62 381 MET A N 1
ATOM 3086 C CA . MET A 1 381 ? 25.495 -5.280 27.640 1.00 93.62 381 MET A CA 1
ATOM 3087 C C . MET A 1 381 ? 24.772 -5.677 26.346 1.00 93.62 381 MET A C 1
ATOM 3089 O O . MET A 1 381 ? 23.857 -6.505 26.372 1.00 93.62 381 MET A O 1
ATOM 3093 N N . ILE A 1 382 ? 25.213 -5.146 25.200 1.00 92.94 382 ILE A N 1
ATOM 3094 C CA . ILE A 1 382 ? 24.699 -5.545 23.881 1.00 92.94 382 ILE A CA 1
ATOM 3095 C C . ILE A 1 382 ? 25.026 -7.019 23.603 1.00 92.94 382 ILE A C 1
ATOM 3097 O O . ILE A 1 382 ? 24.156 -7.761 23.141 1.00 92.94 382 ILE A O 1
ATOM 3101 N N . LEU A 1 383 ? 26.241 -7.473 23.926 1.00 94.75 383 LEU A N 1
ATOM 3102 C CA . LEU A 1 383 ? 26.661 -8.864 23.748 1.00 94.75 383 LEU A CA 1
ATOM 3103 C C . LEU A 1 383 ? 25.810 -9.823 24.596 1.00 94.75 383 LEU A C 1
ATOM 3105 O O . LEU A 1 383 ? 25.311 -10.820 24.076 1.00 94.75 383 LEU A O 1
ATOM 3109 N N . VAL A 1 384 ? 25.570 -9.496 25.869 1.00 94.12 384 VAL A N 1
ATOM 3110 C CA . VAL A 1 384 ? 24.714 -10.285 26.772 1.00 94.12 384 VAL A CA 1
ATOM 3111 C C . VAL A 1 384 ? 23.276 -10.337 26.254 1.00 94.12 384 VAL A C 1
ATOM 3113 O O . VAL A 1 384 ? 22.673 -11.412 26.221 1.00 94.12 384 VAL A O 1
ATOM 3116 N N . ALA A 1 385 ? 22.734 -9.214 25.773 1.00 94.31 385 ALA A N 1
ATOM 3117 C CA . ALA A 1 385 ? 21.398 -9.178 25.183 1.00 94.31 385 ALA A CA 1
ATOM 3118 C C . ALA A 1 385 ? 21.297 -10.052 23.918 1.00 94.31 385 ALA A C 1
ATOM 3120 O O . ALA A 1 385 ? 20.301 -10.759 23.733 1.00 94.31 385 ALA A O 1
ATOM 3121 N N . LEU A 1 386 ? 22.328 -10.058 23.067 1.00 94.81 386 LEU A N 1
ATOM 3122 C CA . LEU A 1 386 ? 22.387 -10.911 21.876 1.00 94.81 386 LEU A CA 1
ATOM 3123 C C . LEU A 1 386 ? 22.522 -12.397 22.231 1.00 94.81 386 LEU A C 1
ATOM 3125 O O . LEU A 1 386 ? 21.806 -13.220 21.656 1.00 94.81 386 LEU A O 1
ATOM 3129 N N . ILE A 1 387 ? 23.366 -12.744 23.208 1.00 94.00 387 ILE A N 1
ATOM 3130 C CA . ILE A 1 387 ? 23.497 -14.116 23.724 1.00 94.00 387 ILE A CA 1
ATOM 3131 C C . ILE A 1 387 ? 22.160 -14.590 24.300 1.00 94.00 387 ILE A C 1
ATOM 3133 O O . ILE A 1 387 ? 21.701 -15.685 23.974 1.00 94.00 387 ILE A O 1
ATOM 3137 N N . TYR A 1 388 ? 21.476 -13.750 25.079 1.00 94.62 388 TYR A N 1
ATOM 3138 C CA . TYR A 1 388 ? 20.153 -14.062 25.615 1.00 94.62 388 TYR A CA 1
ATOM 3139 C C . TYR A 1 388 ? 19.121 -14.295 24.502 1.00 94.62 388 TYR A C 1
ATOM 3141 O O . TYR A 1 388 ? 18.354 -15.261 24.549 1.00 94.62 388 TYR A O 1
ATOM 3149 N N . GLN A 1 389 ? 19.114 -13.459 23.458 1.00 91.38 389 GLN A N 1
ATOM 3150 C CA . GLN A 1 389 ? 18.230 -13.656 22.307 1.00 91.38 389 GLN A CA 1
ATOM 3151 C C . GLN A 1 389 ? 18.548 -14.943 21.534 1.00 91.38 389 GLN A C 1
ATOM 3153 O O . GLN A 1 389 ? 17.615 -15.636 21.119 1.00 91.38 389 GLN A O 1
ATOM 3158 N N . LEU A 1 390 ? 19.827 -15.297 21.375 1.00 90.00 390 LEU A N 1
ATOM 3159 C CA . LEU A 1 390 ? 20.255 -16.555 20.755 1.00 90.00 390 LEU A CA 1
ATOM 3160 C C . LEU A 1 390 ? 19.805 -17.758 21.589 1.00 90.00 390 LEU A C 1
ATOM 3162 O O . LEU A 1 390 ? 19.113 -18.632 21.063 1.00 90.00 390 LEU A O 1
ATOM 3166 N N . LEU A 1 391 ? 20.085 -17.768 22.893 1.00 89.69 391 LEU A N 1
ATOM 3167 C CA . LEU A 1 391 ? 19.654 -18.829 23.808 1.00 89.69 391 LEU A CA 1
ATOM 3168 C C . LEU A 1 391 ? 18.131 -18.985 23.825 1.00 89.69 391 LEU A C 1
ATOM 3170 O O . LEU A 1 391 ? 17.622 -20.101 23.749 1.00 89.69 391 LEU A O 1
ATOM 3174 N N . ARG A 1 392 ? 17.376 -17.882 23.815 1.00 87.69 392 ARG A N 1
ATOM 3175 C CA . ARG A 1 392 ? 15.906 -17.913 23.729 1.00 87.69 392 ARG A CA 1
ATOM 3176 C C . ARG A 1 392 ? 15.403 -18.497 22.405 1.00 87.69 392 ARG A C 1
ATOM 3178 O O . ARG A 1 392 ? 14.328 -19.101 22.365 1.00 87.69 392 ARG A O 1
ATOM 3185 N N . ARG A 1 393 ? 16.156 -18.317 21.317 1.00 85.06 393 ARG A N 1
ATOM 3186 C CA . ARG A 1 393 ? 15.824 -18.846 19.986 1.00 85.06 393 ARG A CA 1
ATOM 3187 C C . ARG A 1 393 ? 16.161 -20.335 19.864 1.00 85.06 393 ARG A C 1
ATOM 3189 O O . ARG A 1 393 ? 15.382 -21.070 19.259 1.00 85.06 393 ARG A O 1
ATOM 3196 N N . PHE A 1 394 ? 17.250 -20.782 20.487 1.00 79.50 394 PHE A N 1
ATOM 3197 C CA . PHE A 1 394 ? 17.697 -22.180 20.478 1.00 79.50 394 PHE A CA 1
ATOM 3198 C C . PHE A 1 394 ? 17.075 -23.050 21.580 1.00 79.50 394 PHE A C 1
ATOM 3200 O O . PHE A 1 394 ? 16.901 -24.250 21.378 1.00 79.50 394 PHE A O 1
ATOM 3207 N N . GLY A 1 395 ? 16.626 -22.465 22.694 1.00 67.19 395 GLY A N 1
ATOM 3208 C CA . GLY A 1 395 ? 15.988 -23.179 23.809 1.00 67.19 395 GLY A CA 1
ATOM 3209 C C . GLY A 1 395 ? 14.672 -23.879 23.451 1.00 67.19 395 GLY A C 1
ATOM 3210 O O . GLY A 1 395 ? 14.182 -24.705 24.212 1.00 67.19 395 GLY A O 1
ATOM 3211 N N . LYS A 1 396 ? 14.104 -23.608 22.268 1.00 64.69 396 LYS A N 1
ATOM 3212 C CA . LYS A 1 396 ? 12.935 -24.332 21.741 1.00 64.69 396 LYS A CA 1
ATOM 3213 C C . LYS A 1 396 ? 13.290 -25.573 20.910 1.00 64.69 396 LYS A C 1
ATOM 3215 O O . LYS A 1 396 ? 12.374 -26.260 20.466 1.00 64.69 396 LYS A O 1
ATOM 3220 N N . PHE A 1 397 ? 14.576 -25.859 20.689 1.00 57.16 397 PHE A N 1
ATOM 3221 C CA . PHE A 1 397 ? 15.038 -26.920 19.785 1.00 57.16 397 PHE A CA 1
ATOM 3222 C C . PHE A 1 397 ? 15.876 -28.028 20.433 1.00 57.16 397 PHE A C 1
ATOM 3224 O O . PHE A 1 397 ? 16.245 -28.965 19.730 1.00 57.16 397 PHE A O 1
ATOM 3231 N N . LEU A 1 398 ? 16.128 -27.997 21.744 1.00 48.84 398 LEU A N 1
ATOM 3232 C CA . LEU A 1 398 ? 16.822 -29.093 22.427 1.00 48.84 398 LEU A CA 1
ATOM 3233 C C . LEU A 1 398 ? 15.815 -30.060 23.074 1.00 48.84 398 LEU A C 1
ATOM 3235 O O . LEU A 1 398 ? 15.191 -29.711 24.078 1.00 48.84 398 LEU A O 1
ATOM 3239 N N . PRO A 1 399 ? 15.624 -31.279 22.532 1.00 53.16 399 PRO A N 1
ATOM 3240 C CA . PRO A 1 399 ? 14.896 -32.324 23.230 1.00 53.16 399 PRO A CA 1
ATOM 3241 C C . PRO A 1 399 ? 15.760 -32.827 24.393 1.00 53.16 399 PRO A C 1
ATOM 3243 O O . PRO A 1 399 ? 16.658 -33.644 24.209 1.00 53.16 399 PRO A O 1
ATOM 3246 N N . ILE A 1 400 ? 15.471 -32.353 25.605 1.00 54.31 400 ILE A N 1
ATOM 3247 C CA . ILE A 1 400 ? 16.004 -32.913 26.854 1.00 54.31 400 ILE A CA 1
ATOM 3248 C C . ILE A 1 400 ? 15.379 -34.307 27.028 1.00 54.31 400 ILE A C 1
ATOM 3250 O O . ILE A 1 400 ? 14.310 -34.473 27.612 1.00 54.31 400 ILE A O 1
ATOM 3254 N N . LYS A 1 401 ? 15.996 -35.319 26.416 1.00 52.38 401 LYS A N 1
ATOM 3255 C CA . LYS A 1 401 ? 15.646 -36.741 26.555 1.00 52.38 401 LYS A CA 1
ATOM 3256 C C . LYS A 1 401 ? 16.905 -37.604 26.589 1.00 52.38 401 LYS A C 1
ATOM 3258 O O . LYS A 1 401 ? 17.019 -38.566 25.845 1.00 52.38 401 LYS A O 1
ATOM 3263 N N . LEU A 1 402 ? 17.856 -37.258 27.443 1.00 48.72 402 LEU A N 1
ATOM 3264 C CA . LEU A 1 402 ? 19.017 -38.096 27.740 1.00 48.72 402 LEU A CA 1
ATOM 3265 C C . LEU A 1 402 ? 19.525 -37.671 29.115 1.00 48.72 402 LEU A C 1
ATOM 3267 O O . LEU A 1 402 ? 20.329 -36.765 29.181 1.00 48.72 402 LEU A O 1
ATOM 3271 N N . PHE A 1 403 ? 18.942 -38.216 30.187 1.00 45.09 403 PHE A N 1
ATOM 3272 C CA . PHE A 1 403 ? 19.558 -38.426 31.514 1.00 45.09 403 PHE A CA 1
ATOM 3273 C C . PHE A 1 403 ? 18.488 -38.929 32.498 1.00 45.09 403 PHE A C 1
ATOM 3275 O O . PHE A 1 403 ? 18.118 -38.259 33.448 1.00 45.09 403 PHE A O 1
ATOM 3282 N N . GLN A 1 404 ? 17.943 -40.118 32.241 1.00 48.84 404 GLN A N 1
ATOM 3283 C CA . GLN A 1 404 ? 17.266 -40.945 33.247 1.00 48.84 404 GLN A CA 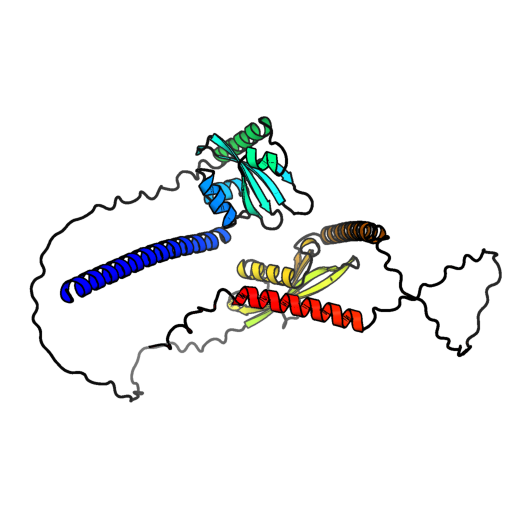1
ATOM 3284 C C . GLN A 1 404 ? 17.379 -42.395 32.770 1.00 48.84 404 GLN A C 1
ATOM 3286 O O . GLN A 1 404 ? 16.513 -42.871 32.045 1.00 48.84 404 GLN A O 1
ATOM 3291 N N . ASN A 1 405 ? 18.516 -43.036 33.055 1.00 46.88 405 ASN A N 1
ATOM 3292 C CA . ASN A 1 405 ? 18.649 -44.491 33.206 1.00 46.88 405 ASN A CA 1
ATOM 3293 C C . ASN A 1 405 ? 20.103 -44.846 33.548 1.00 46.88 405 ASN A C 1
ATOM 3295 O O . ASN A 1 405 ? 20.897 -45.190 32.677 1.00 46.88 405 ASN A O 1
ATOM 3299 N N . ARG A 1 406 ? 20.439 -44.760 34.836 1.00 47.94 406 ARG A N 1
ATOM 3300 C CA . ARG A 1 406 ? 21.498 -45.553 35.476 1.00 47.94 406 ARG A CA 1
ATOM 3301 C C . ARG A 1 406 ? 21.220 -45.582 36.977 1.00 47.94 406 ARG A C 1
ATOM 3303 O O . ARG A 1 406 ? 21.700 -44.743 37.716 1.00 47.94 406 ARG A O 1
ATOM 3310 N N . HIS A 1 407 ? 20.327 -46.485 37.364 1.00 49.16 407 HIS A N 1
ATOM 3311 C CA . HIS A 1 407 ? 20.293 -47.159 38.662 1.00 49.16 407 HIS A CA 1
ATOM 3312 C C . HIS A 1 407 ? 19.296 -48.308 38.523 1.00 49.16 407 HIS A C 1
ATOM 3314 O O . HIS A 1 407 ? 18.091 -48.139 38.715 1.00 49.16 407 HIS A O 1
ATOM 3320 N N . ARG A 1 408 ? 19.815 -49.444 38.065 1.00 47.62 408 ARG A N 1
ATOM 3321 C CA . ARG A 1 408 ? 19.343 -50.800 38.332 1.00 47.62 408 ARG A CA 1
ATOM 3322 C C . ARG A 1 408 ? 20.442 -51.761 37.939 1.00 47.62 408 ARG A C 1
ATOM 3324 O O . ARG A 1 408 ? 21.031 -51.520 36.860 1.00 47.62 408 ARG A O 1
#

Radius of gyration: 36.56 Å; chains: 1; bounding box: 80×119×87 Å

Secondary structure (DSSP, 8-state):
-HHHHHHHHHHHHHHHHHHHHHHHHHHHHHHHHHHHHHHHHHHHTTSS-S-EE-HHHHHHHHHH-S--HHHHHHHHHTT-SEEEEEETTTTEEEEEEEETTTTEEEEEEEETTTTEEEEEEEHHHHHHHS-PPPHHHHHHHHHHHHHHHHHHTTSTT----------------PPPP---------PPPP---------------------PEEEEEEEEEEE-TTSSEEEEEEEEEEEEGGGS-TT-GGGGGG-HHHHHHHHHHHHHTT--GGGEEEEEEEETTT--EEEEESS-HHHHHHHHHHHHHHHHHHHHHHHHHHHT-------PPP---------------------------------PPPPHHHHHHHHHHHHHHHHHHHHHHHTTS-----------

Foldseek 3Di:
DVVVVVVVVVVVVVVVVVVVVVVVVVVVVVVVVVVVVVVVQVVVVVPPQQAAEDPAAQVQCVVPAPDDRVRVSVCLRVVLWDFPDDDPPQQWTWTWAAHPVVRAIKTFIARNVRNYGHHIGHQVVCVVVDNHDDVVNRVVSVVSNVVVCVVPVVPVPPPPPPPPPPDPDDDDDDDDDDDDDDDDDDDDDDDDDDDDDDDDDDDPPPPPPPQDKWKKWKWFFFQDLVRDTDIGTQDIDIDGCVVDPPVPVVVVVVPPVVVVSSVVSCVVVVPDPLGGQWMWIATPPPRDIDIGGPHDNVRSSVVSVVVVVVVVVVVVVVVVVVVVPPPPDDDDDDDDDDDDDDDDDDDDDDDDDDDDDDDDDDDDDDDDDDDPVVVVVVVVVVVVVVVVVVCVVCVVPDDPDPDPDDDD

Sequence (408 aa):
MTGFIKKIKAMKMNRAKIMSKKNQKKRMRHAIHQRREDQIFKKVKTAGHFSYLSKHAVKRLRQRTQMTTVALTHLLDNGGMLNIGRIPGLNRQSLLFYSPKDEQCFVALRNDNIGKIITVWLLEYHKQLAWAVTEEQCKQAKQLYLDYQNQHDFLDHEPFLAKTPSQDLQSTVAPPAVTTSNANKAKPKRVLKYRLNHNSELVSLHSPVSKTHKSYIISALYISKQLQPSRRKLMRVSVDVNKYNDYNCHLILQDSALIGNIDAIIAQKRLQQGSIYALMISDKKNRHSEVIGLRNDYEALLYVKNYLKNYEQMLALLAKYHGHQRLLTWKPGKKQVTQQAISIDDCQNNGCQGGDCQNNGYQGDNHQGLPKWLLNLIFVMILVALIYQLLRRFGKFLPIKLFQNRHR

pLDDT: mean 76.62, std 22.16, range [30.83, 98.56]

Organism: NCBI:txid1230338